Protein AF-0000000078791750 (afdb_homodimer)

InterPro domains:
  IPR000092 Polyprenyl synthetase-like [PF00348] (36-260)
  IPR000092 Polyprenyl synthetase-like [cd00685] (30-323)
  IPR008949 Isoprenoid synthase domain superfamily [G3DSA:1.10.600.10] (2-324)
  IPR008949 Isoprenoid synthase domain superfamily [SSF48576] (5-324)
  IPR033749 Polyprenyl synthetase, conserved site [PS00444] (207-219)

Foldseek 3Di:
DDEAPVCVVPVVQVVLQVVLLVVLLVLQDDPPVLLNVQLNCLSPLHDNLVLLSLLQLLLVVFDADSVLSSLLSSLLVLLVSLVVLLVCLLLVFQDDSLHGHSCNVPNSVSSNVSSVSSNVSSLVSCVVRAPDPVLSVVVVVLSVLQVVLVVLQVVCFLPLPDAVVSQLSSQLRNFLSSQLNSQLNSNVRSPHDNVSSNLSSLLSSLLRSLLVLVVLLCLLVPDQPPDSGRSQSCLLRRGDHQLLNQLCVQPVPVCCVQSVCRNNRDPVSSNVSSVSSVVSCSSVVSLVVSVVSLVVSLVSLVPDDDDPSSVVSNVVSCCSNVVDD/DDEAPVCVVPVVQVVLQVVLLVVLLVLQDDPPVLLNVQLNCLSPLHDNLVLLSLLQLLLVLFDADSVLSSLLSSLLVLLVSLVVLLVCLLLVFQDDSLHGHSCNVPNSVSSNVSSVSSNVSSLVSCVVRAPDPVLSVVVVVLSVLQVVLVVLQVVCFLPLPDAVVSQLSSQLRNFLSSQLNSQLNSNVRSPHDNVSSNLSSLLSSLLRSLLVLVVLLCLLVPDCPPDSGRSCSCLLRRGDHQLLNQLCVQPVPVCCVQSVCRNNRDPVSSNVSSVSSVVSCSSVVSLVVSVVSLVVSLVSLVPDDDDPSSVVSNVVSCCSNVVDD

Organism: Lacticaseibacillus rhamnosus (strain LMS2-1) (NCBI:txid525361)

Solvent-accessible surface area (backbone atoms only — not comparable to full-atom values): 32372 Å² total; per-residue (Å²): 133,70,69,42,75,76,38,69,82,34,73,81,51,39,60,47,53,51,48,16,53,50,50,48,56,67,66,63,74,63,86,24,58,72,41,46,50,46,51,51,49,60,68,58,42,49,56,77,57,58,48,29,47,42,10,48,43,42,22,57,81,37,90,52,64,60,70,46,46,30,44,48,22,24,21,52,45,32,41,53,50,18,53,49,41,46,47,38,54,56,63,65,40,63,54,49,73,75,30,72,20,47,32,70,74,65,29,59,47,44,23,52,50,41,18,51,48,30,44,38,51,19,49,37,39,42,41,71,53,46,86,43,56,64,51,48,38,50,52,32,52,48,50,42,40,25,51,45,13,48,40,46,46,62,67,46,44,66,45,84,80,57,46,68,67,56,48,50,52,26,39,38,18,44,47,3,36,52,28,11,46,25,16,19,49,14,18,36,73,24,68,42,49,68,67,56,12,50,50,33,20,52,29,20,29,25,44,22,39,21,48,51,42,50,54,51,41,43,41,68,66,51,63,75,84,72,50,70,52,71,58,58,51,43,54,39,65,21,45,76,48,61,28,53,42,52,12,36,72,74,47,43,75,79,45,46,73,58,58,70,42,36,73,65,51,46,74,70,54,46,51,51,50,42,50,48,22,54,72,50,42,4,47,61,52,35,48,52,52,23,48,52,28,43,49,52,21,50,56,48,48,68,69,44,72,85,51,70,46,40,52,50,50,49,52,50,50,44,55,67,69,58,56,63,132,132,70,68,42,75,75,37,70,82,34,71,80,51,38,60,47,53,52,49,17,53,51,51,50,57,68,67,63,73,65,84,25,59,70,38,46,49,46,50,49,48,59,69,58,45,50,56,78,58,57,48,29,48,43,11,50,42,42,22,57,84,36,88,50,64,61,68,48,47,32,44,48,22,24,20,51,45,32,41,53,50,19,53,49,41,47,46,36,56,54,64,66,38,63,54,49,74,74,30,71,21,47,33,71,74,66,30,60,47,42,22,52,50,39,19,51,51,30,42,38,50,18,48,38,38,41,41,70,53,46,86,44,57,65,52,47,37,52,51,33,52,47,51,43,40,26,52,43,14,48,40,46,47,62,67,46,44,66,44,86,81,58,47,70,66,55,47,50,51,28,39,39,18,44,47,3,36,53,27,12,46,25,16,19,49,14,17,34,72,24,68,41,49,69,66,56,11,50,51,33,19,53,28,20,28,25,45,23,38,20,48,51,42,50,53,52,42,42,40,67,66,50,62,74,84,71,49,72,50,74,58,58,51,43,54,38,66,22,45,76,47,59,27,53,44,52,12,33,72,76,46,45,75,78,47,45,74,58,57,69,42,36,72,66,50,45,73,69,52,46,52,49,48,43,50,49,23,54,71,49,41,3,47,61,52,35,47,51,52,22,49,52,28,43,48,54,21,49,55,50,49,68,69,45,71,86,50,69,45,39,50,49,49,49,52,51,50,44,56,68,67,59,55,65,132

Nearest PDB structures (foldseek):
  3n3d-assembly1_A  TM=9.528E-01  e=3.386E-25  Levilactobacillus brevis ATCC 367
  3n3d-assembly1_B  TM=9.222E-01  e=1.607E-21  Levilactobacillus brevis ATCC 367
  3pko-assembly1_B  TM=9.462E-01  e=2.296E-20  Levilactobacillus brevis ATCC 367
  5h9d-assembly2_B  TM=9.340E-01  e=1.416E-18  Staphylococcus aureus
  3mzv-assembly1_B  TM=9.244E-01  e=1.041E-17  Rhodobacter capsulatus

Radius of gyration: 26.27 Å; Cα contacts (8 Å, |Δi|>4): 1035; chains: 2; bounding box: 56×74×63 Å

pLDDT: mean 85.53, std 11.81, range [38.56, 97.69]

Structure (mmCIF, N/CA/C/O backbone):
data_AF-0000000078791750-model_v1
#
loop_
_entity.id
_entity.type
_entity.pdbx_description
1 polymer 'Polyprenyl synthetase'
#
loop_
_atom_site.group_PDB
_atom_site.id
_atom_site.type_symbol
_atom_site.label_atom_id
_atom_site.label_alt_id
_atom_site.label_comp_id
_atom_site.label_asym_id
_atom_site.label_entity_id
_atom_site.label_seq_id
_atom_site.pdbx_PDB_ins_code
_atom_site.Cartn_x
_atom_site.Cartn_y
_atom_site.Cartn_z
_atom_site.occupancy
_atom_site.B_iso_or_equiv
_atom_site.auth_seq_id
_atom_site.auth_comp_id
_atom_site.auth_asym_id
_atom_site.auth_atom_id
_atom_site.pdbx_PDB_model_num
ATOM 1 N N . MET A 1 1 ? -3.52 1.962 -26.969 1 61.5 1 MET A N 1
ATOM 2 C CA . MET A 1 1 ? -3.168 1.076 -25.859 1 61.5 1 MET A CA 1
ATOM 3 C C . MET A 1 1 ? -3.016 -0.362 -26.344 1 61.5 1 MET A C 1
ATOM 5 O O . MET A 1 1 ? -3.924 -0.911 -26.969 1 61.5 1 MET A O 1
ATOM 9 N N . LYS A 1 2 ? -1.731 -0.772 -26.422 1 68.88 2 LYS A N 1
ATOM 10 C CA . LYS A 1 2 ? -1.468 -2.014 -27.141 1 68.88 2 LYS A CA 1
ATOM 11 C C . LYS A 1 2 ? -1.584 -3.223 -26.219 1 68.88 2 LYS A C 1
ATOM 13 O O . LYS A 1 2 ? -0.939 -3.271 -25.156 1 68.88 2 LYS A O 1
ATOM 18 N N . ILE A 1 3 ? -2.74 -3.963 -26.297 1 79.81 3 ILE A N 1
ATOM 19 C CA . ILE A 1 3 ? -2.861 -5.238 -25.594 1 79.81 3 ILE A CA 1
ATOM 20 C C . ILE A 1 3 ? -2.008 -6.293 -26.281 1 79.81 3 ILE A C 1
ATOM 22 O O . ILE A 1 3 ? -1.653 -6.141 -27.453 1 79.81 3 ILE A O 1
ATOM 26 N N . HIS A 1 4 ? -1.713 -7.27 -25.641 1 82.06 4 HIS A N 1
ATOM 27 C CA . HIS A 1 4 ? -0.894 -8.359 -26.156 1 82.06 4 HIS A CA 1
ATOM 28 C C . HIS A 1 4 ? -1.577 -9.047 -27.344 1 82.06 4 HIS A C 1
ATOM 30 O O . HIS A 1 4 ? -2.789 -9.273 -27.312 1 82.06 4 HIS A O 1
ATOM 36 N N . PRO A 1 5 ? -0.837 -9.398 -28.359 1 81.19 5 PRO A N 1
ATOM 37 C CA . PRO A 1 5 ? -1.393 -9.945 -29.594 1 81.19 5 PRO A CA 1
ATOM 38 C C . PRO A 1 5 ? -2.166 -11.242 -29.375 1 81.19 5 PRO A C 1
ATOM 40 O O . PRO A 1 5 ? -3.021 -11.602 -30.188 1 81.19 5 PRO A O 1
ATOM 43 N N . MET A 1 6 ? -1.921 -11.914 -28.344 1 83.06 6 MET A N 1
ATOM 44 C CA . MET A 1 6 ? -2.6 -13.18 -28.094 1 83.06 6 MET A CA 1
ATOM 45 C C . MET A 1 6 ? -4.105 -12.977 -27.953 1 83.06 6 MET A C 1
ATOM 47 O O . MET A 1 6 ? -4.883 -13.891 -28.219 1 83.06 6 MET A O 1
ATOM 51 N N . TRP A 1 7 ? -4.531 -11.852 -27.625 1 89.31 7 TRP A N 1
ATOM 52 C CA . TRP A 1 7 ? -5.938 -11.609 -27.344 1 89.31 7 TRP A CA 1
ATOM 53 C C . TRP A 1 7 ? -6.73 -11.398 -28.625 1 89.31 7 TRP A C 1
ATOM 55 O O . TRP A 1 7 ? -7.965 -11.352 -28.594 1 89.31 7 TRP A O 1
ATOM 65 N N . HIS A 1 8 ? -6.016 -11.312 -29.766 1 85.75 8 HIS A N 1
ATOM 66 C CA . HIS A 1 8 ? -6.695 -11.219 -31.062 1 85.75 8 HIS A CA 1
ATOM 67 C C . HIS A 1 8 ? -7.566 -12.445 -31.312 1 85.75 8 HIS A C 1
ATOM 69 O O . HIS A 1 8 ? -8.562 -12.367 -32.031 1 85.75 8 HIS A O 1
ATOM 75 N N . GLU A 1 9 ? -7.191 -13.539 -30.688 1 85.81 9 GLU A N 1
ATOM 76 C CA . GLU A 1 9 ? -7.934 -14.789 -30.844 1 85.81 9 GLU A CA 1
ATOM 77 C C . GLU A 1 9 ? -9.18 -14.789 -29.953 1 85.81 9 GLU A C 1
ATOM 79 O O . GLU A 1 9 ? -10.008 -15.703 -30.047 1 85.81 9 GLU A O 1
ATOM 84 N N . TYR A 1 10 ? -9.336 -13.828 -29.203 1 90.62 10 TYR A N 1
ATOM 85 C CA . TYR A 1 10 ? -10.477 -13.672 -28.312 1 90.62 10 TYR A CA 1
ATOM 86 C C . TYR A 1 10 ? -11.188 -12.344 -28.547 1 90.62 10 TYR A C 1
ATOM 88 O O . TYR A 1 10 ? -11.148 -11.445 -27.703 1 90.62 10 TYR A O 1
ATOM 96 N N . PRO A 1 11 ? -12.008 -12.25 -29.562 1 88.88 11 PRO A N 1
ATOM 97 C CA . PRO A 1 11 ? -12.547 -10.977 -30.047 1 88.88 11 PRO A CA 1
ATOM 98 C C . PRO A 1 11 ? -13.508 -10.328 -29.062 1 88.88 11 PRO A C 1
ATOM 100 O O . PRO A 1 11 ? -13.664 -9.109 -29.047 1 88.88 11 PRO A O 1
ATOM 103 N N . THR A 1 12 ? -14.164 -11.109 -28.266 1 89.81 12 THR A N 1
ATOM 104 C CA . THR A 1 12 ? -15.102 -10.531 -27.312 1 89.81 12 THR A CA 1
ATOM 105 C C . THR A 1 12 ? -14.383 -10.078 -26.047 1 89.81 12 THR A C 1
ATOM 107 O O . THR A 1 12 ? -14.867 -9.195 -25.328 1 89.81 12 THR A O 1
ATOM 110 N N . LEU A 1 13 ? -13.258 -10.656 -25.812 1 92.88 13 LEU A N 1
ATOM 111 C CA . LEU A 1 13 ? -12.508 -10.367 -24.594 1 92.88 13 LEU A CA 1
ATOM 112 C C . LEU A 1 13 ? -11.547 -9.203 -24.812 1 92.88 13 LEU A C 1
ATOM 114 O O . LEU A 1 13 ? -11.344 -8.383 -23.906 1 92.88 13 LEU A O 1
ATOM 118 N N . ALA A 1 14 ? -11.047 -9.047 -26 1 92.81 14 ALA A N 1
ATOM 119 C CA . ALA A 1 14 ? -9.992 -8.086 -26.328 1 92.81 14 ALA A CA 1
ATOM 120 C C . ALA A 1 14 ? -10.461 -6.656 -26.047 1 92.81 14 ALA A C 1
ATOM 122 O O . ALA A 1 14 ? -9.758 -5.887 -25.391 1 92.81 14 ALA A O 1
ATOM 123 N N . PRO A 1 15 ? -11.688 -6.328 -26.5 1 93.94 15 PRO A N 1
ATOM 124 C CA . PRO A 1 15 ? -12.141 -4.961 -26.219 1 93.94 15 PRO A CA 1
ATOM 125 C C . PRO A 1 15 ? -12.336 -4.691 -24.719 1 93.94 15 PRO A C 1
ATOM 127 O O . PRO A 1 15 ? -12.117 -3.572 -24.266 1 93.94 15 PRO A O 1
ATOM 130 N N . GLU A 1 16 ? -12.734 -5.664 -24.031 1 95.19 16 GLU A N 1
ATOM 131 C CA . GLU A 1 16 ? -12.938 -5.488 -22.594 1 95.19 16 GLU A CA 1
ATOM 132 C C . GLU A 1 16 ? -11.609 -5.324 -21.859 1 95.19 16 GLU A C 1
ATOM 134 O O . GLU A 1 16 ? -11.508 -4.535 -20.922 1 95.19 16 GLU A O 1
ATOM 139 N N . LEU A 1 17 ? -10.641 -6.035 -22.297 1 94.44 17 LEU A N 1
ATOM 140 C CA . LEU A 1 17 ? -9.305 -5.898 -21.719 1 94.44 17 LEU A CA 1
ATOM 141 C C . LEU A 1 17 ? -8.734 -4.516 -21.984 1 94.44 17 LEU A C 1
ATOM 143 O O . LEU A 1 17 ? -8.125 -3.9 -21.109 1 94.44 17 LEU A O 1
ATOM 147 N N . ALA A 1 18 ? -8.969 -4.066 -23.203 1 92.5 18 ALA A N 1
ATOM 148 C CA . ALA A 1 18 ? -8.523 -2.721 -23.562 1 92.5 18 ALA A CA 1
ATOM 149 C C . ALA A 1 18 ? -9.234 -1.667 -22.719 1 92.5 18 ALA A C 1
ATOM 151 O O . ALA A 1 18 ? -8.617 -0.682 -22.297 1 92.5 18 ALA A O 1
ATOM 152 N N . SER A 1 19 ? -10.484 -1.898 -22.516 1 94.44 19 SER A N 1
ATOM 153 C CA . SER A 1 19 ? -11.266 -0.981 -21.688 1 94.44 19 SER A CA 1
ATOM 154 C C . SER A 1 19 ? -10.773 -0.974 -20.25 1 94.44 19 SER A C 1
ATOM 156 O O . SER A 1 19 ? -10.766 0.072 -19.594 1 94.44 19 SER A O 1
ATOM 158 N N . ALA A 1 20 ? -10.422 -2.127 -19.766 1 93.44 20 ALA A N 1
ATOM 159 C CA . ALA A 1 20 ? -9.883 -2.219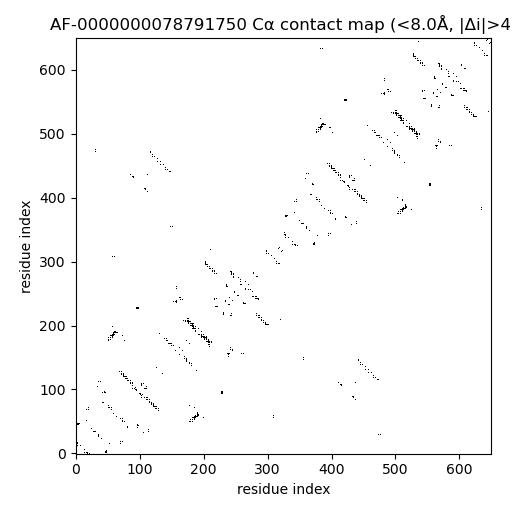 -18.406 1 93.44 20 ALA A CA 1
ATOM 160 C C . ALA A 1 20 ? -8.594 -1.411 -18.266 1 93.44 20 ALA A C 1
ATOM 162 O O . ALA A 1 20 ? -8.414 -0.685 -17.297 1 93.44 20 ALA A O 1
ATOM 163 N N . LEU A 1 21 ? -7.766 -1.51 -19.25 1 91.38 21 LEU A N 1
ATOM 164 C CA . LEU A 1 21 ? -6.512 -0.77 -19.25 1 91.38 21 LEU A CA 1
ATOM 165 C C . LEU A 1 21 ? -6.766 0.733 -19.312 1 91.38 21 LEU A C 1
ATOM 167 O O . LEU A 1 21 ? -6.105 1.507 -18.609 1 91.38 21 LEU A O 1
ATOM 171 N N . THR A 1 22 ? -7.695 1.082 -20.125 1 92.19 22 THR A N 1
ATOM 172 C CA . THR A 1 22 ? -8.055 2.49 -20.25 1 92.19 22 THR A CA 1
ATOM 173 C C . THR A 1 22 ? -8.594 3.033 -18.938 1 92.19 22 THR A C 1
ATOM 175 O O . THR A 1 22 ? -8.305 4.172 -18.562 1 92.19 22 THR A O 1
ATOM 178 N N . LEU A 1 23 ? -9.344 2.236 -18.328 1 92.81 23 LEU A N 1
ATOM 179 C CA . LEU A 1 23 ? -9.898 2.643 -17.047 1 92.81 23 LEU A CA 1
ATOM 180 C C . LEU A 1 23 ? -8.797 2.854 -16.016 1 92.81 23 LEU A C 1
ATOM 182 O O . LEU A 1 23 ? -8.844 3.807 -15.227 1 92.81 23 LEU A O 1
ATOM 186 N N . ILE A 1 24 ? -7.844 2.002 -15.961 1 90.62 24 ILE A N 1
ATOM 187 C CA . ILE A 1 24 ? -6.707 2.146 -15.055 1 90.62 24 ILE A CA 1
ATOM 188 C C . ILE A 1 24 ? -5.984 3.459 -15.336 1 90.62 24 ILE A C 1
ATOM 190 O O . ILE A 1 24 ? -5.676 4.219 -14.414 1 90.62 24 ILE A O 1
ATOM 194 N N . GLU A 1 25 ? -5.77 3.723 -16.594 1 89.31 25 GLU A N 1
ATOM 195 C CA . GLU A 1 25 ? -5.082 4.941 -17 1 89.31 25 GLU A CA 1
ATOM 196 C C . GLU A 1 25 ? -5.84 6.184 -16.531 1 89.31 25 GLU A C 1
ATOM 198 O O . GLU A 1 25 ? -5.23 7.164 -16.109 1 89.31 25 GLU A O 1
ATOM 203 N N . LYS A 1 26 ? -7.074 6.082 -16.609 1 89.69 26 LYS A N 1
ATOM 204 C CA . LYS A 1 26 ? -7.914 7.215 -16.219 1 89.69 26 LYS A CA 1
ATOM 205 C C . LYS A 1 26 ? -7.871 7.453 -14.719 1 89.69 26 LYS A C 1
ATOM 207 O O . LYS A 1 26 ? -8.125 8.57 -14.258 1 89.69 26 LYS A O 1
ATOM 212 N N . GLN A 1 27 ? -7.609 6.43 -14.016 1 87.12 27 GLN A N 1
ATOM 213 C CA . GLN A 1 27 ? -7.59 6.551 -12.562 1 87.12 27 GLN A CA 1
ATOM 214 C C . GLN A 1 27 ? -6.273 7.148 -12.07 1 87.12 27 GLN A C 1
ATOM 216 O O . GLN A 1 27 ? -6.172 7.582 -10.922 1 87.12 27 GLN A O 1
ATOM 221 N N . ILE A 1 28 ? -5.262 7.145 -12.906 1 84.81 28 ILE A N 1
ATOM 222 C CA . ILE A 1 28 ? -3.967 7.699 -12.531 1 84.81 28 ILE A CA 1
ATOM 223 C C . ILE A 1 28 ? -3.992 9.219 -12.688 1 84.81 28 ILE A C 1
ATOM 225 O O . ILE A 1 28 ? -3.764 9.742 -13.781 1 84.81 28 ILE A O 1
ATOM 229 N N . THR A 1 29 ? -4.23 9.945 -11.641 1 80 29 THR A N 1
ATOM 230 C CA . THR A 1 29 ? -4.418 11.391 -11.695 1 80 29 THR A CA 1
ATOM 231 C C . THR A 1 29 ? -3.336 12.109 -10.891 1 80 29 THR A C 1
ATOM 233 O O . THR A 1 29 ? -3.459 13.297 -10.602 1 80 29 THR A O 1
ATOM 236 N N . THR A 1 30 ? -2.291 11.508 -10.594 1 75.06 30 THR A N 1
ATOM 237 C CA . THR A 1 30 ? -1.248 12.141 -9.797 1 75.06 30 THR A CA 1
ATOM 238 C C . THR A 1 30 ? -0.53 13.219 -10.594 1 75.06 30 THR A C 1
ATOM 240 O O . THR A 1 30 ? -0.371 13.094 -11.812 1 75.06 30 THR A O 1
ATOM 243 N N . ASN A 1 31 ? -0.098 14.266 -9.797 1 72.44 31 ASN A N 1
ATOM 244 C CA . ASN A 1 31 ? 0.626 15.375 -10.414 1 72.44 31 ASN A CA 1
ATOM 245 C C . ASN A 1 31 ? 2.129 15.109 -10.445 1 72.44 31 ASN A C 1
ATOM 247 O O . ASN A 1 31 ? 2.895 15.922 -10.977 1 72.44 31 ASN A O 1
ATOM 251 N N . ASN A 1 32 ? 2.508 14.047 -9.914 1 76.12 32 ASN A N 1
ATOM 252 C CA . ASN A 1 32 ? 3.914 13.664 -9.984 1 76.12 32 ASN A CA 1
ATOM 253 C C . ASN A 1 32 ? 4.242 12.992 -11.32 1 76.12 32 ASN A C 1
ATOM 255 O O . ASN A 1 32 ? 4.051 11.789 -11.477 1 76.12 32 ASN A O 1
ATOM 259 N N . THR A 1 33 ? 4.84 13.734 -12.148 1 77.44 33 THR A N 1
ATOM 260 C CA . THR A 1 33 ? 5.031 13.32 -13.539 1 77.44 33 THR A CA 1
ATOM 261 C C . THR A 1 33 ? 5.902 12.07 -13.617 1 77.44 33 THR A C 1
ATOM 263 O O . THR A 1 33 ? 5.566 11.117 -14.32 1 77.44 33 THR A O 1
ATOM 266 N N . PRO A 1 34 ? 6.992 12.047 -12.844 1 74.38 34 PRO A N 1
ATOM 267 C CA . PRO A 1 34 ? 7.82 10.844 -12.922 1 74.38 34 PRO A CA 1
ATOM 268 C C . PRO A 1 34 ? 7.078 9.586 -12.477 1 74.38 34 PRO A C 1
ATOM 270 O O . PRO A 1 34 ? 7.215 8.531 -13.102 1 74.38 34 PRO A O 1
ATOM 273 N N . VAL A 1 35 ? 6.309 9.734 -11.477 1 77.88 35 VAL A N 1
ATOM 274 C CA . VAL A 1 35 ? 5.562 8.594 -10.953 1 77.88 35 VAL A CA 1
ATOM 275 C C . VAL A 1 35 ? 4.477 8.188 -11.945 1 77.88 35 VAL A C 1
ATOM 277 O O . VAL A 1 35 ? 4.297 7 -12.234 1 77.88 35 VAL A O 1
ATOM 280 N N . ALA A 1 36 ? 3.795 9.148 -12.469 1 81.25 36 ALA A N 1
ATOM 281 C CA . ALA A 1 36 ? 2.736 8.883 -13.438 1 81.25 36 ALA A CA 1
ATOM 282 C C . ALA A 1 36 ? 3.293 8.188 -14.68 1 81.25 36 ALA A C 1
ATOM 284 O O . ALA A 1 36 ? 2.707 7.219 -15.172 1 81.25 36 ALA A O 1
ATOM 285 N N . LYS A 1 37 ? 4.383 8.711 -15.133 1 79.44 37 LYS A N 1
ATOM 286 C CA . LYS A 1 37 ? 5.012 8.133 -16.312 1 79.44 37 LYS A CA 1
ATOM 287 C C . LYS A 1 37 ? 5.461 6.703 -16.062 1 79.44 37 LYS A C 1
ATOM 289 O O . LYS A 1 37 ? 5.289 5.828 -16.906 1 79.44 37 LYS A O 1
ATOM 294 N N . ALA A 1 38 ? 6.031 6.504 -14.93 1 76.38 38 ALA A N 1
ATOM 295 C CA . ALA A 1 38 ? 6.516 5.172 -14.562 1 76.38 38 ALA A CA 1
ATOM 296 C C . ALA A 1 38 ? 5.367 4.168 -14.516 1 76.38 38 ALA A C 1
ATOM 298 O O . ALA A 1 38 ? 5.492 3.049 -15.016 1 76.38 38 ALA A O 1
ATOM 299 N N . ILE A 1 39 ? 4.293 4.598 -13.945 1 82.31 39 ILE A N 1
ATOM 300 C CA . ILE A 1 39 ? 3.125 3.729 -13.812 1 82.31 39 ILE A CA 1
ATOM 301 C C . ILE A 1 39 ? 2.559 3.418 -15.195 1 82.31 39 ILE A C 1
ATOM 303 O O . ILE A 1 39 ? 2.244 2.266 -15.5 1 82.31 39 ILE A O 1
ATOM 307 N N . MET A 1 40 ? 2.514 4.402 -16.016 1 83.25 40 MET A N 1
ATOM 308 C CA . MET A 1 40 ? 1.956 4.238 -17.359 1 83.25 40 MET A CA 1
ATOM 309 C C . MET A 1 40 ? 2.814 3.295 -18.188 1 83.25 40 MET A C 1
ATOM 311 O O . MET A 1 40 ? 2.289 2.473 -18.938 1 83.25 40 MET A O 1
ATOM 315 N N . GLU A 1 41 ? 4.066 3.449 -18.031 1 77.69 41 GLU A N 1
ATOM 316 C CA . GLU A 1 41 ? 4.98 2.566 -18.75 1 77.69 41 GLU A CA 1
ATOM 317 C C . GLU A 1 41 ? 4.805 1.116 -18.312 1 77.69 41 GLU A C 1
ATOM 319 O O . GLU A 1 41 ? 4.879 0.2 -19.141 1 77.69 41 GLU A O 1
ATOM 324 N N . MET A 1 42 ? 4.594 0.932 -17.094 1 78.75 42 MET A N 1
ATOM 325 C CA . MET A 1 42 ? 4.422 -0.416 -16.562 1 78.75 42 MET A CA 1
ATOM 326 C C . MET A 1 42 ? 3.115 -1.033 -17.062 1 78.75 42 MET A C 1
ATOM 328 O O . MET A 1 42 ? 3.064 -2.227 -17.359 1 78.75 42 MET A O 1
ATOM 332 N N . ILE A 1 43 ? 2.146 -0.245 -17.062 1 77.81 43 ILE A N 1
ATOM 333 C CA . ILE A 1 43 ? 0.827 -0.715 -17.469 1 77.81 43 ILE A CA 1
ATOM 334 C C . ILE A 1 43 ? 0.826 -1.023 -18.953 1 77.81 43 ILE A C 1
ATOM 336 O O . ILE A 1 43 ? 0.223 -2.006 -19.391 1 77.81 43 ILE A O 1
ATOM 340 N N . ASN A 1 44 ? 1.571 -0.215 -19.688 1 74.81 44 ASN A N 1
ATOM 341 C CA . ASN A 1 44 ? 1.569 -0.353 -21.141 1 74.81 44 ASN A CA 1
ATOM 342 C C . ASN A 1 44 ? 2.686 -1.279 -21.609 1 74.81 44 ASN A C 1
ATOM 344 O O . ASN A 1 44 ? 2.838 -1.508 -22.812 1 74.81 44 ASN A O 1
ATOM 348 N N . GLY A 1 45 ? 3.527 -1.716 -20.75 1 69.56 45 GLY A N 1
ATOM 349 C CA . GLY A 1 45 ? 4.711 -2.482 -21.109 1 69.56 45 GLY A CA 1
ATOM 350 C C . GLY A 1 45 ? 4.395 -3.887 -21.578 1 69.56 45 GLY A C 1
ATOM 351 O O . GLY A 1 45 ? 5.293 -4.723 -21.703 1 69.56 45 GLY A O 1
ATOM 352 N N . GLY A 1 46 ? 3.15 -4.168 -21.844 1 64.88 46 GLY A N 1
ATOM 353 C CA . GLY A 1 46 ? 2.879 -5.395 -22.578 1 64.88 46 GLY A CA 1
ATOM 354 C C . GLY A 1 46 ? 2.547 -6.57 -21.672 1 64.88 46 GLY A C 1
ATOM 355 O O . GLY A 1 46 ? 2.896 -7.711 -21.969 1 64.88 46 GLY A O 1
ATOM 356 N N . GLY A 1 47 ? 2.062 -6.367 -20.625 1 74.56 47 GLY A N 1
ATOM 357 C CA . GLY A 1 47 ? 1.62 -7.484 -19.812 1 74.56 47 GLY A CA 1
ATOM 358 C C . GLY A 1 47 ? 0.532 -8.312 -20.469 1 74.56 47 GLY A C 1
ATOM 359 O O . GLY A 1 47 ? -0.212 -7.809 -21.312 1 74.56 47 GLY A O 1
ATOM 360 N N . LYS A 1 48 ? 0.504 -9.617 -20.344 1 81.38 48 LYS A N 1
ATOM 361 C CA . LYS A 1 48 ? -0.43 -10.547 -20.969 1 81.38 48 LYS A CA 1
ATOM 362 C C . LYS A 1 48 ? -1.842 -10.359 -20.422 1 81.38 48 LYS A C 1
ATOM 364 O O . LYS A 1 48 ? -2.811 -10.852 -21 1 81.38 48 LYS A O 1
ATOM 369 N N . LEU A 1 49 ? -2.09 -9.664 -19.344 1 91 49 LEU A N 1
ATOM 370 C CA . LEU A 1 49 ? -3.391 -9.359 -18.766 1 91 49 LEU A CA 1
ATOM 371 C C . LEU A 1 49 ? -4.195 -10.633 -18.531 1 91 49 LEU A C 1
ATOM 373 O O . LEU A 1 49 ? -5.383 -10.695 -18.859 1 91 49 LEU A O 1
ATOM 377 N N . LEU A 1 50 ? -3.586 -11.648 -18.078 1 93.25 50 LEU A N 1
ATOM 378 C CA . LEU A 1 50 ? -4.219 -12.938 -17.859 1 93.25 50 LEU A CA 1
ATOM 379 C C . LEU A 1 50 ? -5.238 -12.852 -16.719 1 93.25 50 LEU A C 1
ATOM 381 O O . LEU A 1 50 ? -6.344 -13.383 -16.828 1 93.25 50 LEU A O 1
ATOM 385 N N . ARG A 1 51 ? -4.898 -12.172 -15.711 1 93.94 51 ARG A N 1
ATOM 386 C CA . ARG A 1 51 ? -5.762 -12.102 -14.531 1 93.94 51 ARG A CA 1
ATOM 387 C C . ARG A 1 51 ? -7.066 -11.383 -14.852 1 93.94 51 ARG A C 1
ATOM 389 O O . ARG A 1 51 ? -8.148 -11.906 -14.602 1 93.94 51 ARG A O 1
ATOM 396 N N . PRO A 1 52 ? -6.98 -10.227 -15.453 1 95.56 52 PRO A N 1
ATOM 397 C CA . PRO A 1 52 ? -8.234 -9.609 -15.883 1 95.56 52 PRO A CA 1
ATOM 398 C C . PRO A 1 52 ? -9.023 -10.484 -16.859 1 95.56 52 PRO A C 1
ATOM 400 O O . PRO A 1 52 ? -10.258 -10.484 -16.828 1 95.56 52 PRO A O 1
ATOM 403 N N . ALA A 1 53 ? -8.352 -11.172 -17.719 1 96 53 ALA A N 1
ATOM 404 C CA . ALA A 1 53 ? -9.016 -12.047 -18.688 1 96 53 ALA A CA 1
ATOM 405 C C . ALA A 1 53 ? -9.828 -13.133 -17.969 1 96 53 ALA A C 1
ATOM 407 O O . ALA A 1 53 ? -10.992 -13.359 -18.312 1 96 53 ALA A O 1
ATOM 408 N N . TYR A 1 54 ? -9.234 -13.773 -17.016 1 97.06 54 TYR A N 1
ATOM 409 C CA . TYR A 1 54 ? -9.93 -14.812 -16.266 1 97.06 54 TYR A CA 1
ATOM 410 C C . TYR A 1 54 ? -11.109 -14.234 -15.492 1 97.06 54 TYR A C 1
ATOM 412 O O . TYR A 1 54 ? -12.172 -14.859 -15.406 1 97.06 54 TYR A O 1
ATOM 420 N N . CYS A 1 55 ? -10.898 -13.086 -14.906 1 96.31 55 CYS A N 1
ATOM 421 C CA . CYS A 1 55 ? -11.977 -12.406 -14.195 1 96.31 55 CYS A CA 1
ATOM 422 C C . CYS A 1 55 ? -13.172 -12.164 -15.117 1 96.31 55 CYS A C 1
ATOM 424 O O . CYS A 1 55 ? -14.305 -12.523 -14.781 1 96.31 55 CYS A O 1
ATOM 426 N N . LEU A 1 56 ? -12.906 -11.617 -16.266 1 97.12 56 LEU A N 1
ATOM 427 C CA . LEU A 1 56 ? -13.953 -11.273 -17.219 1 97.12 56 LEU A CA 1
ATOM 428 C C . LEU A 1 56 ? -14.625 -12.531 -17.766 1 97.12 56 LEU A C 1
ATOM 430 O O . LEU A 1 56 ? -15.844 -12.57 -17.938 1 97.12 56 LEU A O 1
ATOM 434 N N . LEU A 1 57 ? -13.844 -13.555 -18.062 1 96.81 57 LEU A N 1
ATOM 435 C CA . LEU A 1 57 ? -14.398 -14.789 -18.625 1 96.81 57 LEU A CA 1
ATOM 436 C C . LEU A 1 57 ? -15.297 -15.484 -17.609 1 96.81 57 LEU A C 1
ATOM 438 O O . LEU A 1 57 ? -16.391 -15.945 -17.953 1 96.81 57 LEU A O 1
ATOM 442 N N . PHE A 1 58 ? -14.922 -15.531 -16.359 1 96.88 58 PHE A N 1
ATOM 443 C CA . PHE A 1 58 ? -15.719 -16.188 -15.328 1 96.88 58 PHE A CA 1
ATOM 444 C C . PHE A 1 58 ? -16.984 -15.383 -15.039 1 96.88 58 PHE A C 1
ATOM 446 O O . PHE A 1 58 ? -17.938 -15.906 -14.461 1 96.88 58 PHE A O 1
ATOM 453 N N . SER A 1 59 ? -16.953 -14.117 -15.406 1 96.31 59 SER A N 1
ATOM 454 C CA . SER A 1 59 ? -18.141 -13.297 -15.195 1 96.31 59 SER A CA 1
ATOM 455 C C . SER A 1 59 ? -19.188 -13.531 -16.297 1 96.31 59 SER A C 1
ATOM 457 O O . SER A 1 59 ? -20.312 -13.062 -16.188 1 96.31 59 SER A O 1
ATOM 459 N N . ARG A 1 60 ? -18.844 -14.273 -17.281 1 95.69 60 ARG A N 1
ATOM 460 C CA . ARG A 1 60 ? -19.703 -14.414 -18.453 1 95.69 60 ARG A CA 1
ATOM 461 C C . ARG A 1 60 ? -20.719 -15.539 -18.266 1 95.69 60 ARG A C 1
ATOM 463 O O . ARG A 1 60 ? -21.562 -15.773 -19.125 1 95.69 60 ARG A O 1
ATOM 470 N N . PHE A 1 61 ? -20.703 -16.188 -17.156 1 95.19 61 PHE A N 1
ATOM 471 C CA . PHE A 1 61 ? -21.672 -17.25 -16.891 1 95.19 61 PHE A CA 1
ATOM 472 C C . PHE A 1 61 ? -22.984 -16.688 -16.375 1 95.19 61 PHE A C 1
ATOM 474 O O . PHE A 1 61 ? -23.969 -17.406 -16.266 1 95.19 61 PHE A O 1
ATOM 481 N N . GLN A 1 62 ? -22.953 -15.406 -16.078 1 92.38 62 GLN A N 1
ATOM 482 C CA . GLN A 1 62 ? -24.141 -14.688 -15.672 1 92.38 62 GLN A CA 1
ATOM 483 C C . GLN A 1 62 ? -24.328 -13.414 -16.5 1 92.38 62 GLN A C 1
ATOM 485 O O . GLN A 1 62 ? -23.375 -12.883 -17.047 1 92.38 62 GLN A O 1
ATOM 490 N N . ASP A 1 63 ? -25.594 -13.039 -16.609 1 89.81 63 ASP A N 1
ATOM 491 C CA . ASP A 1 63 ? -25.859 -11.727 -17.188 1 89.81 63 ASP A CA 1
ATOM 492 C C . ASP A 1 63 ? -25.594 -10.609 -16.172 1 89.81 63 ASP A C 1
ATOM 494 O O . ASP A 1 63 ? -26.281 -10.508 -15.156 1 89.81 63 ASP A O 1
ATOM 498 N N . THR A 1 64 ? -24.578 -9.898 -16.422 1 90.25 64 THR A N 1
ATOM 499 C CA . THR A 1 64 ? -24.156 -8.891 -15.453 1 90.25 64 THR A CA 1
ATOM 500 C C . THR A 1 64 ? -23.766 -7.594 -16.156 1 90.25 64 THR A C 1
ATOM 502 O O . THR A 1 64 ? -23.703 -7.543 -17.391 1 90.25 64 THR A O 1
ATOM 505 N N . ASP A 1 65 ? -23.672 -6.527 -15.398 1 92.38 65 ASP A N 1
ATOM 506 C CA . ASP A 1 65 ? -23.156 -5.242 -15.875 1 92.38 65 ASP A CA 1
ATOM 507 C C . ASP A 1 65 ? -21.703 -5.348 -16.281 1 92.38 65 ASP A C 1
ATOM 509 O O . ASP A 1 65 ? -20.812 -5.48 -15.438 1 92.38 65 ASP A O 1
ATOM 513 N N . ARG A 1 66 ? -21.469 -5.234 -17.578 1 93.94 66 ARG A N 1
ATOM 514 C CA . ARG A 1 66 ? -20.109 -5.426 -18.109 1 93.94 66 ARG A CA 1
ATOM 515 C C . ARG A 1 66 ? -19.188 -4.312 -17.656 1 93.94 66 ARG A C 1
ATOM 517 O O . ARG A 1 66 ? -17.984 -4.535 -17.453 1 93.94 66 ARG A O 1
ATOM 524 N N . GLU A 1 67 ? -19.734 -3.133 -17.5 1 93.25 67 GLU A N 1
ATOM 525 C CA . GLU A 1 67 ? -18.906 -2.023 -17.016 1 93.25 67 GLU A CA 1
ATOM 526 C C . GLU A 1 67 ? -18.375 -2.291 -15.617 1 93.25 67 GLU A C 1
ATOM 528 O O . GLU A 1 67 ? -17.219 -1.984 -15.32 1 93.25 67 GLU A O 1
ATOM 533 N N . LYS A 1 68 ? -19.25 -2.875 -14.875 1 93.5 68 LYS A N 1
ATOM 534 C CA . LYS A 1 68 ? -18.859 -3.256 -13.523 1 93.5 68 LYS A CA 1
ATOM 535 C C . LYS A 1 68 ? -17.734 -4.289 -13.555 1 93.5 68 LYS A C 1
ATOM 537 O O . LYS A 1 68 ? -16.734 -4.16 -12.836 1 93.5 68 LYS A O 1
ATOM 542 N N . MET A 1 69 ? -17.875 -5.215 -14.375 1 95.19 69 MET A N 1
ATOM 543 C CA . MET A 1 69 ? -16.891 -6.293 -14.438 1 95.19 69 MET A CA 1
ATOM 544 C C . MET A 1 69 ? -15.562 -5.793 -15.008 1 95.19 69 MET A C 1
ATOM 546 O O . MET A 1 69 ? -14.5 -6.242 -14.586 1 95.19 69 MET A O 1
ATOM 550 N N . ILE A 1 70 ? -15.641 -4.918 -15.961 1 95.81 70 ILE A N 1
ATOM 551 C CA . ILE A 1 70 ? -14.445 -4.312 -16.516 1 95.81 70 ILE A CA 1
ATOM 552 C C . ILE A 1 70 ? -13.695 -3.537 -15.43 1 95.81 70 ILE A C 1
ATOM 554 O O . ILE A 1 70 ? -12.469 -3.623 -15.328 1 95.81 70 ILE A O 1
ATOM 558 N N . ALA A 1 71 ? -14.422 -2.857 -14.625 1 94.06 71 ALA A N 1
ATOM 559 C CA . ALA A 1 71 ? -13.82 -2.09 -13.539 1 94.06 71 ALA A CA 1
ATOM 560 C C . ALA A 1 71 ? -13.148 -3.01 -12.516 1 94.06 71 ALA A C 1
ATOM 562 O O . ALA A 1 71 ? -12.062 -2.711 -12.023 1 94.06 71 ALA A O 1
ATOM 563 N N . LEU A 1 72 ? -13.836 -4.07 -12.227 1 93.75 72 LEU A N 1
ATOM 564 C CA . LEU A 1 72 ? -13.281 -5.02 -11.273 1 93.75 72 LEU A CA 1
ATOM 565 C C . LEU A 1 72 ? -12.047 -5.707 -11.852 1 93.75 72 LEU A C 1
ATOM 567 O O . LEU A 1 72 ? -11.07 -5.949 -11.133 1 93.75 72 LEU A O 1
ATOM 571 N N . ALA A 1 73 ? -12.047 -6.027 -13.141 1 95.12 73 ALA A N 1
ATOM 572 C CA . ALA A 1 73 ? -10.867 -6.57 -13.82 1 95.12 73 ALA A CA 1
ATOM 573 C C . ALA A 1 73 ? -9.711 -5.578 -13.781 1 95.12 73 ALA A C 1
ATOM 575 O O . ALA A 1 73 ? -8.555 -5.973 -13.586 1 95.12 73 ALA A O 1
ATOM 576 N N . ALA A 1 74 ? -10.047 -4.34 -13.93 1 94.12 74 ALA A N 1
ATOM 577 C CA . ALA A 1 74 ? -9.047 -3.279 -13.844 1 94.12 74 ALA A CA 1
ATOM 578 C C . ALA A 1 74 ? -8.438 -3.223 -12.445 1 94.12 74 ALA A C 1
ATOM 580 O O . ALA A 1 74 ? -7.227 -3.025 -12.297 1 94.12 74 ALA A O 1
ATOM 581 N N . ALA A 1 75 ? -9.266 -3.385 -11.477 1 92.12 75 ALA A N 1
ATOM 582 C CA . ALA A 1 75 ? -8.797 -3.383 -10.094 1 92.12 75 ALA A CA 1
ATOM 583 C C . ALA A 1 75 ? -7.797 -4.512 -9.852 1 92.12 75 ALA A C 1
ATOM 585 O O . ALA A 1 75 ? -6.754 -4.301 -9.227 1 92.12 75 ALA A O 1
ATOM 586 N N . ILE A 1 76 ? -8.078 -5.641 -10.367 1 91.75 76 ILE A N 1
ATOM 587 C CA . ILE A 1 76 ? -7.223 -6.809 -10.203 1 91.75 76 ILE A CA 1
ATOM 588 C C . ILE A 1 76 ? -5.879 -6.57 -10.891 1 91.75 76 ILE A C 1
ATOM 590 O O . ILE A 1 76 ? -4.824 -6.859 -10.32 1 91.75 76 ILE A O 1
ATOM 594 N N . GLU A 1 77 ? -5.93 -6.109 -12.078 1 92.62 77 GLU A N 1
ATOM 595 C CA . GLU A 1 77 ? -4.695 -5.824 -12.805 1 92.62 77 GLU A CA 1
ATOM 596 C C . GLU A 1 77 ? -3.867 -4.762 -12.086 1 92.62 77 GLU A C 1
ATOM 598 O O . GLU A 1 77 ? -2.637 -4.844 -12.062 1 92.62 77 GLU A O 1
ATOM 603 N N . THR A 1 78 ? -4.547 -3.787 -11.578 1 91.19 78 THR A N 1
ATOM 604 C CA . THR A 1 78 ? -3.869 -2.736 -10.828 1 91.19 78 THR A CA 1
ATOM 605 C C . THR A 1 78 ? -3.156 -3.314 -9.609 1 91.19 78 THR A C 1
ATOM 607 O O . THR A 1 78 ? -2.016 -2.949 -9.32 1 91.19 78 THR A O 1
ATOM 610 N N . LEU A 1 79 ? -3.844 -4.168 -8.945 1 88.69 79 LEU A N 1
ATOM 611 C CA . LEU A 1 79 ? -3.254 -4.852 -7.797 1 88.69 79 LEU A CA 1
ATOM 612 C C . LEU A 1 79 ? -2.01 -5.629 -8.211 1 88.69 79 LEU A C 1
ATOM 614 O O . LEU A 1 79 ? -0.974 -5.551 -7.547 1 88.69 79 LEU A O 1
ATOM 618 N N . HIS A 1 80 ? -2.129 -6.344 -9.234 1 88.62 80 HIS A N 1
ATOM 619 C CA . HIS A 1 80 ? -1.004 -7.117 -9.75 1 88.62 80 HIS A CA 1
ATOM 620 C C . HIS A 1 80 ? 0.182 -6.215 -10.078 1 88.62 80 HIS A C 1
ATOM 622 O O . HIS A 1 80 ? 1.317 -6.516 -9.695 1 88.62 80 HIS A O 1
ATOM 628 N N . THR A 1 81 ? -0.065 -5.16 -10.742 1 87.88 81 THR A N 1
ATOM 629 C CA . THR A 1 81 ? 0.982 -4.23 -11.156 1 87.88 81 THR A CA 1
ATOM 630 C C . THR A 1 81 ? 1.658 -3.609 -9.93 1 87.88 81 THR A C 1
ATOM 632 O O . THR A 1 81 ? 2.875 -3.416 -9.922 1 87.88 81 THR A O 1
ATOM 635 N N . ALA A 1 82 ? 0.852 -3.279 -8.961 1 87.12 82 ALA A N 1
ATOM 636 C CA . ALA A 1 82 ? 1.398 -2.73 -7.727 1 87.12 82 ALA A CA 1
ATOM 637 C C . ALA A 1 82 ? 2.387 -3.699 -7.082 1 87.12 82 ALA A C 1
ATOM 639 O O . ALA A 1 82 ? 3.463 -3.295 -6.637 1 87.12 82 ALA A O 1
ATOM 640 N N . THR A 1 83 ? 1.976 -4.941 -7.035 1 83.88 83 THR A N 1
ATOM 641 C CA . THR A 1 83 ? 2.842 -5.945 -6.43 1 83.88 83 THR A CA 1
ATOM 642 C C . THR A 1 83 ? 4.133 -6.102 -7.23 1 83.88 83 THR A C 1
ATOM 644 O O . THR A 1 83 ? 5.199 -6.324 -6.656 1 83.88 83 THR A O 1
ATOM 647 N N . LEU A 1 84 ? 4.078 -5.973 -8.547 1 81.62 84 LEU A N 1
ATOM 648 C CA . LEU A 1 84 ? 5.258 -6.066 -9.398 1 81.62 84 LEU A CA 1
ATOM 649 C C . LEU A 1 84 ? 6.23 -4.926 -9.109 1 81.62 84 LEU A C 1
ATOM 651 O O . LEU A 1 84 ? 7.441 -5.141 -9.039 1 81.62 84 LEU A O 1
ATOM 655 N N . ILE A 1 85 ? 5.695 -3.805 -8.969 1 83.12 85 ILE A N 1
ATOM 656 C CA . ILE A 1 85 ? 6.516 -2.623 -8.719 1 83.12 85 ILE A CA 1
ATOM 657 C C . ILE A 1 85 ? 7.254 -2.775 -7.391 1 83.12 85 ILE A C 1
ATOM 659 O O . ILE A 1 85 ? 8.461 -2.529 -7.316 1 83.12 85 ILE A O 1
ATOM 663 N N . HIS A 1 86 ? 6.578 -3.139 -6.438 1 81.5 86 HIS A N 1
ATOM 664 C CA . HIS A 1 86 ? 7.191 -3.295 -5.125 1 81.5 86 HIS A CA 1
ATOM 665 C C . HIS A 1 86 ? 8.164 -4.469 -5.105 1 81.5 86 HIS A C 1
ATOM 667 O O . HIS A 1 86 ? 9.211 -4.406 -4.457 1 81.5 86 HIS A O 1
ATOM 673 N N . ASP A 1 87 ? 7.832 -5.492 -5.855 1 76.56 87 ASP A N 1
ATOM 674 C CA . ASP A 1 87 ? 8.727 -6.637 -5.988 1 76.56 87 ASP A CA 1
ATOM 675 C C . ASP A 1 87 ? 10.047 -6.23 -6.641 1 76.56 87 ASP A C 1
ATOM 677 O O . ASP A 1 87 ? 11.109 -6.746 -6.281 1 76.56 87 ASP A O 1
ATOM 681 N N . ASP A 1 88 ? 9.938 -5.406 -7.617 1 75.06 88 ASP A N 1
ATOM 682 C CA . ASP A 1 88 ? 11.117 -4.965 -8.344 1 75.06 88 ASP A CA 1
ATOM 683 C C . ASP A 1 88 ? 12.07 -4.191 -7.434 1 75.06 88 ASP A C 1
ATOM 685 O O . ASP A 1 88 ? 13.281 -4.191 -7.652 1 75.06 88 ASP A O 1
ATOM 689 N N . ILE A 1 89 ? 11.617 -3.488 -6.469 1 73.81 89 ILE A N 1
ATOM 690 C CA . ILE A 1 89 ? 12.445 -2.773 -5.5 1 73.81 89 ILE A CA 1
ATOM 691 C C . ILE A 1 89 ? 13.227 -3.775 -4.656 1 73.81 89 ILE A C 1
ATOM 693 O O . ILE A 1 89 ? 14.43 -3.604 -4.438 1 73.81 89 ILE A O 1
ATOM 697 N N . ILE A 1 90 ? 12.617 -4.777 -4.348 1 66.19 90 ILE A N 1
ATOM 698 C CA . ILE A 1 90 ? 13.172 -5.781 -3.449 1 66.19 90 ILE A CA 1
ATOM 699 C C . ILE A 1 90 ? 14.266 -6.574 -4.172 1 66.19 90 ILE A C 1
ATOM 701 O O . ILE A 1 90 ? 15.352 -6.785 -3.631 1 66.19 90 ILE A O 1
ATOM 705 N N . ASP A 1 91 ? 13.891 -6.883 -5.387 1 65.44 91 ASP A N 1
ATOM 706 C CA . ASP A 1 91 ? 14.781 -7.738 -6.164 1 65.44 91 ASP A CA 1
ATOM 707 C C . ASP A 1 91 ? 15.898 -6.93 -6.809 1 65.44 91 ASP A C 1
ATOM 709 O O . ASP A 1 91 ? 16.844 -7.496 -7.355 1 65.44 91 ASP A O 1
ATOM 713 N N . LYS A 1 92 ? 15.93 -5.637 -6.578 1 63.94 92 LYS A N 1
ATOM 714 C CA . LYS A 1 92 ? 16.875 -4.754 -7.262 1 63.94 92 LYS A CA 1
ATOM 715 C C . LYS A 1 92 ? 16.969 -5.105 -8.742 1 63.94 92 LYS A C 1
ATOM 717 O O . LYS A 1 92 ? 18.078 -5.16 -9.297 1 63.94 92 LYS A O 1
ATOM 722 N N . SER A 1 93 ? 15.859 -5.5 -9.266 1 60.28 93 SER A N 1
ATOM 723 C CA . SER A 1 93 ? 15.812 -5.91 -10.664 1 60.28 93 SER A CA 1
ATOM 724 C C . SER A 1 93 ? 16.078 -4.734 -11.602 1 60.28 93 SER A C 1
ATOM 726 O O . SER A 1 93 ? 15.398 -3.703 -11.508 1 60.28 93 SER A O 1
ATOM 728 N N . PRO A 1 94 ? 16.953 -4.938 -12.523 1 62.88 94 PRO A N 1
ATOM 729 C CA . PRO A 1 94 ? 17.25 -3.814 -13.414 1 62.88 94 PRO A CA 1
ATOM 730 C C . PRO A 1 94 ? 16.203 -3.652 -14.523 1 62.88 94 PRO A C 1
ATOM 732 O O . PRO A 1 94 ? 16.047 -2.559 -15.07 1 62.88 94 PRO A O 1
ATOM 735 N N . THR A 1 95 ? 15.508 -4.812 -14.961 1 62.84 95 THR A N 1
ATOM 736 C CA . THR A 1 95 ? 14.539 -4.73 -16.047 1 62.84 95 THR A CA 1
ATOM 737 C C . THR A 1 95 ? 13.258 -5.48 -15.703 1 62.84 95 THR A C 1
ATOM 739 O O . THR A 1 95 ? 13.281 -6.406 -14.883 1 62.84 95 THR A O 1
ATOM 742 N N . ARG A 1 96 ? 12.164 -4.91 -16.188 1 51.47 96 ARG A N 1
ATOM 743 C CA . ARG A 1 96 ? 10.844 -5.531 -16.125 1 51.47 96 ARG A CA 1
ATOM 744 C C . ARG A 1 96 ? 10.086 -5.34 -17.438 1 51.47 96 ARG A C 1
ATOM 746 O O . ARG A 1 96 ? 9.945 -4.211 -17.906 1 51.47 96 ARG A O 1
ATOM 753 N N . ARG A 1 97 ? 9.617 -6.453 -17.953 1 55.06 97 ARG A N 1
ATOM 754 C CA . ARG A 1 97 ? 8.898 -6.418 -19.234 1 55.06 97 ARG A CA 1
ATOM 755 C C . ARG A 1 97 ? 9.719 -5.707 -20.297 1 55.06 97 ARG A C 1
ATOM 757 O O . ARG A 1 97 ? 9.211 -4.836 -21.016 1 55.06 97 ARG A O 1
ATOM 764 N N . ASN A 1 98 ? 10.969 -6.039 -20.203 1 56.44 98 ASN A N 1
ATOM 765 C CA . ASN A 1 98 ? 11.922 -5.516 -21.172 1 56.44 98 ASN A CA 1
ATOM 766 C C . ASN A 1 98 ? 12.109 -4.008 -21.031 1 56.44 98 ASN A C 1
ATOM 768 O O . ASN A 1 98 ? 12.508 -3.328 -21.969 1 56.44 98 ASN A O 1
ATOM 772 N N . GLN A 1 99 ? 11.625 -3.512 -19.953 1 64.31 99 GLN A N 1
ATOM 773 C CA . GLN A 1 99 ? 11.812 -2.094 -19.672 1 64.31 99 GLN A CA 1
ATOM 774 C C . GLN A 1 99 ? 12.602 -1.893 -18.375 1 64.31 99 GLN A C 1
ATOM 776 O O . GLN A 1 99 ? 12.617 -2.768 -17.516 1 64.31 99 GLN A O 1
ATOM 781 N N . VAL A 1 100 ? 13.359 -0.857 -18.359 1 69.12 100 VAL A N 1
ATOM 782 C CA . VAL A 1 100 ? 14.07 -0.509 -17.125 1 69.12 100 VAL A CA 1
ATOM 783 C C . VAL A 1 100 ? 13.07 -0.322 -15.992 1 69.12 100 VAL A C 1
ATOM 785 O O . VAL A 1 100 ? 12.016 0.281 -16.172 1 69.12 100 VAL A O 1
ATOM 788 N N . THR A 1 101 ? 13.375 -0.98 -14.898 1 69.88 101 THR A N 1
ATOM 789 C CA . THR A 1 101 ? 12.469 -0.891 -13.758 1 69.88 101 THR A CA 1
ATOM 790 C C . THR A 1 101 ? 12.352 0.549 -13.273 1 69.88 101 THR A C 1
ATOM 792 O O . THR A 1 101 ? 13.242 1.367 -13.516 1 69.88 101 THR A O 1
ATOM 795 N N . ILE A 1 102 ? 11.25 0.871 -12.578 1 68.69 102 ILE A N 1
ATOM 796 C CA . ILE A 1 102 ? 10.969 2.199 -12.047 1 68.69 102 ILE A CA 1
ATOM 797 C C . ILE A 1 102 ? 12.039 2.59 -11.039 1 68.69 102 ILE A C 1
ATOM 799 O O . ILE A 1 102 ? 12.523 3.725 -11.039 1 68.69 102 ILE A O 1
ATOM 803 N N . GLN A 1 103 ? 12.391 1.648 -10.234 1 67.56 103 GLN A N 1
ATOM 804 C CA . GLN A 1 103 ? 13.398 1.942 -9.219 1 67.56 103 GLN A CA 1
ATOM 805 C C . GLN A 1 103 ? 14.727 2.338 -9.852 1 67.56 103 GLN A C 1
ATOM 807 O O . GLN A 1 103 ? 15.438 3.203 -9.336 1 67.56 103 GLN A O 1
ATOM 812 N N . LYS A 1 104 ? 15.055 1.706 -10.891 1 67.69 104 LYS A N 1
ATOM 813 C CA . LYS A 1 104 ? 16.312 2.01 -11.57 1 67.69 104 LYS A CA 1
ATOM 814 C C . LYS A 1 104 ? 16.219 3.34 -12.312 1 67.69 104 LYS A C 1
ATOM 816 O O . LYS A 1 104 ? 17.188 4.105 -12.344 1 67.69 104 LYS A O 1
ATOM 821 N N . GLN A 1 105 ? 15.055 3.549 -12.883 1 67.44 105 GLN A N 1
ATOM 822 C CA . GLN A 1 105 ? 14.875 4.734 -13.719 1 67.44 105 GLN A CA 1
ATOM 823 C C . GLN A 1 105 ? 14.672 5.98 -12.859 1 67.44 105 GLN A C 1
ATOM 825 O O . GLN A 1 105 ? 15.219 7.047 -13.164 1 67.44 105 GLN A O 1
ATOM 830 N N . PHE A 1 106 ? 13.922 5.773 -11.742 1 66.31 106 PHE A N 1
ATOM 831 C CA . PHE A 1 106 ? 13.492 6.965 -11.023 1 66.31 106 PHE A CA 1
ATOM 832 C C . PHE A 1 106 ? 13.891 6.887 -9.555 1 66.31 106 PHE A C 1
ATOM 834 O O . PHE A 1 106 ? 13.75 7.859 -8.812 1 66.31 106 PHE A O 1
ATOM 841 N N . GLY A 1 107 ? 14.445 5.742 -9.141 1 71.94 107 GLY A N 1
ATOM 842 C CA . GLY A 1 107 ? 14.867 5.586 -7.758 1 71.94 107 GLY A CA 1
ATOM 843 C C . GLY A 1 107 ? 13.891 4.781 -6.922 1 71.94 107 GLY A C 1
ATOM 844 O O . GLY A 1 107 ? 12.719 4.641 -7.289 1 71.94 107 GLY A O 1
ATOM 845 N N . PRO A 1 108 ? 14.398 4.195 -5.887 1 72.69 108 PRO A N 1
ATOM 846 C CA . PRO A 1 108 ? 13.562 3.357 -5.027 1 72.69 108 PRO A CA 1
ATOM 847 C C . PRO A 1 108 ? 12.398 4.133 -4.402 1 72.69 108 PRO A C 1
ATOM 849 O O . PRO A 1 108 ? 11.32 3.57 -4.191 1 72.69 108 PRO A O 1
ATOM 852 N N . ASP A 1 109 ? 12.594 5.371 -4.273 1 73.94 109 ASP A N 1
ATOM 853 C CA . ASP A 1 109 ? 11.555 6.203 -3.664 1 73.94 109 ASP A CA 1
ATOM 854 C C . ASP A 1 109 ? 10.328 6.293 -4.562 1 73.94 109 ASP A C 1
ATOM 856 O O . ASP A 1 109 ? 9.203 6.082 -4.105 1 73.94 109 ASP A O 1
ATOM 860 N N . THR A 1 110 ? 10.602 6.535 -5.711 1 73.94 110 THR A N 1
ATOM 861 C CA . THR A 1 110 ? 9.531 6.664 -6.688 1 73.94 110 THR A CA 1
ATOM 862 C C . THR A 1 110 ? 8.789 5.344 -6.855 1 73.94 110 THR A C 1
ATOM 864 O O . THR A 1 110 ? 7.562 5.324 -6.996 1 73.94 110 THR A O 1
ATOM 867 N N . ALA A 1 111 ? 9.539 4.297 -6.805 1 77.75 111 ALA A N 1
ATOM 868 C CA . ALA A 1 111 ? 8.938 2.977 -6.98 1 77.75 111 ALA A CA 1
ATOM 869 C C . ALA A 1 111 ? 8.016 2.637 -5.816 1 77.75 111 ALA A C 1
ATOM 871 O O . ALA A 1 111 ? 6.934 2.074 -6.016 1 77.75 111 ALA A O 1
ATOM 872 N N . VAL A 1 112 ? 8.422 2.992 -4.652 1 81.19 112 VAL A N 1
ATOM 873 C CA . VAL A 1 112 ? 7.602 2.732 -3.473 1 81.19 112 VAL A CA 1
ATOM 874 C C . VAL A 1 112 ? 6.277 3.486 -3.584 1 81.19 112 VAL A C 1
ATOM 876 O O . VAL A 1 112 ? 5.207 2.904 -3.4 1 81.19 112 VAL A O 1
ATOM 879 N N . TYR A 1 113 ? 6.289 4.652 -4 1 79.5 113 TYR A N 1
ATOM 880 C CA . TYR A 1 113 ? 5.09 5.477 -4.09 1 79.5 113 TYR A CA 1
ATOM 881 C C . TYR A 1 113 ? 4.199 5.023 -5.238 1 79.5 113 TYR A C 1
ATOM 883 O O . TYR A 1 113 ? 2.969 5.094 -5.145 1 79.5 113 TYR A O 1
ATOM 891 N N . ALA A 1 114 ? 4.879 4.707 -6.258 1 82.69 114 ALA A N 1
ATOM 892 C CA . ALA A 1 114 ? 4.102 4.223 -7.398 1 82.69 114 ALA A CA 1
ATOM 893 C C . ALA A 1 114 ? 3.281 2.992 -7.02 1 82.69 114 ALA A C 1
ATOM 895 O O . ALA A 1 114 ? 2.105 2.891 -7.375 1 82.69 114 ALA A O 1
ATOM 896 N N . GLY A 1 115 ? 3.916 2.076 -6.367 1 86.81 115 GLY A N 1
ATOM 897 C CA . GLY A 1 115 ? 3.203 0.901 -5.895 1 86.81 115 GLY A CA 1
ATOM 898 C C . GLY A 1 115 ? 2.068 1.235 -4.941 1 86.81 115 GLY A C 1
ATOM 899 O O . GLY A 1 115 ? 0.967 0.697 -5.066 1 86.81 115 GLY A O 1
ATOM 900 N N . ASP A 1 116 ? 2.307 2.082 -4.039 1 85.06 116 ASP A N 1
ATOM 901 C CA . ASP A 1 116 ? 1.293 2.514 -3.08 1 85.06 116 ASP A CA 1
ATOM 902 C C . ASP A 1 116 ? 0.11 3.168 -3.789 1 85.06 116 ASP A C 1
ATOM 904 O O . ASP A 1 116 ? -1.044 2.938 -3.426 1 85.06 116 ASP A O 1
ATOM 908 N N . TYR A 1 117 ? 0.469 4.008 -4.652 1 84.62 117 TYR A N 1
ATOM 909 C CA . TYR A 1 117 ? -0.575 4.699 -5.398 1 84.62 117 TYR A CA 1
ATOM 910 C C . TYR A 1 117 ? -1.48 3.711 -6.117 1 84.62 117 TYR A C 1
ATOM 912 O O . TYR A 1 117 ? -2.705 3.846 -6.09 1 84.62 117 TYR A O 1
ATOM 920 N N . LEU A 1 118 ? -0.9 2.799 -6.723 1 88.5 118 LEU A N 1
ATOM 921 C CA . LEU A 1 118 ? -1.676 1.796 -7.441 1 88.5 118 LEU A CA 1
ATOM 922 C C . LEU A 1 118 ? -2.518 0.965 -6.48 1 88.5 118 LEU A C 1
ATOM 924 O O . LEU A 1 118 ? -3.625 0.544 -6.824 1 88.5 118 LEU A O 1
ATOM 928 N N . PHE A 1 119 ? -2.018 0.696 -5.32 1 85.81 119 PHE A N 1
ATOM 929 C CA . PHE A 1 119 ? -2.785 -0.008 -4.301 1 85.81 119 PHE A CA 1
ATOM 930 C C . PHE A 1 119 ? -4.047 0.768 -3.941 1 85.81 119 PHE A C 1
ATOM 932 O O . PHE A 1 119 ? -5.129 0.185 -3.82 1 85.81 119 PHE A O 1
ATOM 939 N N . VAL A 1 120 ? -3.875 1.971 -3.756 1 84.69 120 VAL A N 1
ATOM 940 C CA . VAL A 1 120 ? -5.008 2.814 -3.393 1 84.69 120 VAL A CA 1
ATOM 941 C C . VAL A 1 120 ? -6.016 2.852 -4.539 1 84.69 120 VAL A C 1
ATOM 943 O O . VAL A 1 120 ? -7.227 2.816 -4.312 1 84.69 120 VAL A O 1
ATOM 946 N N . VAL A 1 121 ? -5.488 2.986 -5.715 1 87.38 121 VAL A N 1
ATOM 947 C CA . VAL A 1 121 ? -6.359 2.99 -6.887 1 87.38 121 VAL A CA 1
ATOM 948 C C . VAL A 1 121 ? -7.141 1.68 -6.953 1 87.38 121 VAL A C 1
ATOM 950 O O . VAL A 1 121 ? -8.336 1.676 -7.273 1 87.38 121 VAL A O 1
ATOM 953 N N . CYS A 1 122 ? -6.441 0.599 -6.734 1 89.19 122 CYS A N 1
ATOM 954 C CA . CYS A 1 122 ? -7.094 -0.705 -6.707 1 89.19 122 CYS A CA 1
ATOM 955 C C . CYS A 1 122 ? -8.242 -0.723 -5.703 1 89.19 122 CYS A C 1
ATOM 957 O O . CYS A 1 122 ? -9.359 -1.127 -6.035 1 89.19 122 CYS A O 1
ATOM 959 N N . PHE A 1 123 ? -8.039 -0.238 -4.57 1 83.75 123 PHE A N 1
ATOM 960 C CA . PHE A 1 123 ? -9.047 -0.231 -3.516 1 83.75 123 PHE A CA 1
ATOM 961 C C . PHE A 1 123 ? -10.203 0.688 -3.879 1 83.75 123 PHE A C 1
ATOM 963 O O . PHE A 1 123 ? -11.359 0.387 -3.578 1 83.75 123 PHE A O 1
ATOM 970 N N . LYS A 1 124 ? -9.867 1.776 -4.398 1 85.81 124 LYS A N 1
ATOM 971 C CA . LYS A 1 124 ? -10.898 2.709 -4.832 1 85.81 124 LYS A CA 1
ATOM 972 C C . LYS A 1 124 ? -11.836 2.059 -5.852 1 85.81 124 LYS A C 1
ATOM 974 O O . LYS A 1 124 ? -13.055 2.205 -5.766 1 85.81 124 LYS A O 1
ATOM 979 N N . LEU A 1 125 ? -11.273 1.385 -6.773 1 87.19 125 LEU A N 1
ATOM 980 C CA . LEU A 1 125 ? -12.062 0.691 -7.789 1 87.19 125 LEU A CA 1
ATOM 981 C C . LEU A 1 125 ? -12.922 -0.397 -7.156 1 87.19 125 LEU A C 1
ATOM 983 O O . LEU A 1 125 ? -14.109 -0.521 -7.473 1 87.19 125 LEU A O 1
ATOM 987 N N . LEU A 1 126 ? -12.367 -1.149 -6.258 1 86.12 126 LEU A N 1
ATOM 988 C CA . LEU A 1 126 ? -13.117 -2.203 -5.574 1 86.12 126 LEU A CA 1
ATOM 989 C C . LEU A 1 126 ? -14.258 -1.615 -4.75 1 86.12 126 LEU A C 1
ATOM 991 O O . LEU A 1 126 ? -15.375 -2.137 -4.773 1 86.12 126 LEU A O 1
ATOM 995 N N . ALA A 1 127 ? -13.961 -0.566 -4.039 1 82.69 127 ALA A N 1
ATOM 996 C CA . ALA A 1 127 ? -14.969 0.076 -3.195 1 82.69 127 ALA A CA 1
ATOM 997 C C . ALA A 1 127 ? -16.125 0.609 -4.031 1 82.69 127 ALA A C 1
ATOM 999 O O . ALA A 1 127 ? -17.281 0.562 -3.602 1 82.69 127 ALA A O 1
ATOM 1000 N N . HIS A 1 128 ? -15.867 1.077 -5.195 1 84.81 128 HIS A N 1
ATOM 1001 C CA . HIS A 1 128 ? -16.875 1.724 -6.023 1 84.81 128 HIS A CA 1
ATOM 1002 C C . HIS A 1 128 ? -17.703 0.694 -6.789 1 84.81 128 HIS A C 1
ATOM 1004 O O . HIS A 1 128 ? -18.875 0.93 -7.086 1 84.81 128 HIS A O 1
ATOM 1010 N N . TYR A 1 129 ? -17.078 -0.419 -7.102 1 85.06 129 TYR A N 1
ATOM 1011 C CA . TYR A 1 129 ? -17.75 -1.31 -8.039 1 85.06 129 TYR A CA 1
ATOM 1012 C C . TYR A 1 129 ? -18.094 -2.641 -7.383 1 85.06 129 TYR A C 1
ATOM 1014 O O . TYR A 1 129 ? -18.844 -3.441 -7.945 1 85.06 129 TYR A O 1
ATOM 1022 N N . ALA A 1 130 ? -17.594 -2.879 -6.211 1 79.81 130 ALA A N 1
ATOM 1023 C CA . ALA A 1 130 ? -17.953 -4.105 -5.508 1 79.81 130 ALA A CA 1
ATOM 1024 C C . ALA A 1 130 ? -19.453 -4.125 -5.176 1 79.81 130 ALA A C 1
ATOM 1026 O O . ALA A 1 130 ? -20.047 -3.076 -4.926 1 79.81 130 ALA A O 1
ATOM 1027 N N . SER A 1 131 ? -20 -5.262 -5.152 1 77.38 131 SER A N 1
ATOM 1028 C CA . SER A 1 131 ? -21.453 -5.41 -4.965 1 77.38 131 SER A CA 1
ATOM 1029 C C . SER A 1 131 ? -21.828 -5.273 -3.494 1 77.38 131 SER A C 1
ATOM 1031 O O . SER A 1 131 ? -22.969 -4.914 -3.174 1 77.38 131 SER A O 1
ATOM 1033 N N . SER A 1 132 ? -20.906 -5.715 -2.629 1 78.25 132 SER A N 1
ATOM 1034 C CA . SER A 1 132 ? -21.25 -5.754 -1.212 1 78.25 132 SER A CA 1
ATOM 1035 C C . SER A 1 132 ? -20.016 -5.582 -0.335 1 78.25 132 SER A C 1
ATOM 1037 O O . SER A 1 132 ? -18.891 -5.695 -0.815 1 78.25 132 SER A O 1
ATOM 1039 N N . LEU A 1 133 ? -20.281 -5.273 0.878 1 76.69 133 LEU A N 1
ATOM 1040 C CA . LEU A 1 133 ? -19.219 -5.207 1.876 1 76.69 133 LEU A CA 1
ATOM 1041 C C . LEU A 1 133 ? -18.516 -6.559 2.02 1 76.69 133 LEU A C 1
ATOM 1043 O O . LEU A 1 133 ? -17.312 -6.613 2.242 1 76.69 133 LEU A O 1
ATOM 1047 N N . ARG A 1 134 ? -19.219 -7.551 1.802 1 76.5 134 ARG A N 1
ATOM 1048 C CA . ARG A 1 134 ? -18.672 -8.898 1.898 1 76.5 134 ARG A CA 1
ATOM 1049 C C . ARG A 1 134 ? -17.625 -9.141 0.807 1 76.5 134 ARG A C 1
ATOM 1051 O O . ARG A 1 134 ? -16.609 -9.781 1.048 1 76.5 134 ARG A O 1
ATOM 1058 N N . SER A 1 135 ? -17.953 -8.602 -0.308 1 80.25 135 SER A N 1
ATOM 1059 C CA . SER A 1 135 ? -17.016 -8.742 -1.417 1 80.25 135 SER A CA 1
ATOM 1060 C C . SER A 1 135 ? -15.695 -8.023 -1.126 1 80.25 135 SER A C 1
ATOM 1062 O O . SER A 1 135 ? -14.617 -8.555 -1.388 1 80.25 135 SER A O 1
ATOM 1064 N N . ILE A 1 136 ? -15.828 -6.906 -0.508 1 78.81 136 ILE A N 1
ATOM 1065 C CA . ILE A 1 136 ? -14.641 -6.129 -0.167 1 78.81 136 ILE A CA 1
ATOM 1066 C C . ILE A 1 136 ? -13.836 -6.855 0.913 1 78.81 136 ILE A C 1
ATOM 1068 O O . ILE A 1 136 ? -12.609 -6.859 0.883 1 78.81 136 ILE A O 1
ATOM 1072 N N . GLN A 1 137 ? -14.531 -7.426 1.783 1 81.56 137 GLN A N 1
ATOM 1073 C CA . GLN A 1 137 ? -13.883 -8.195 2.84 1 81.56 137 GLN A CA 1
ATOM 1074 C C . GLN A 1 137 ? -13.109 -9.375 2.266 1 81.56 137 GLN A C 1
ATOM 1076 O O . GLN A 1 137 ? -11.977 -9.648 2.678 1 81.56 137 GLN A O 1
ATOM 1081 N N . GLN A 1 138 ? -13.695 -10 1.336 1 79.19 138 GLN A N 1
ATOM 1082 C CA . GLN A 1 138 ? -13.031 -11.133 0.693 1 79.19 138 GLN A CA 1
ATOM 1083 C C . GLN A 1 138 ? -11.812 -10.68 -0.099 1 79.19 138 GLN A C 1
ATOM 1085 O O . GLN A 1 138 ? -10.758 -11.32 -0.044 1 79.19 138 GLN A O 1
ATOM 1090 N N . ASP A 1 139 ? -11.969 -9.586 -0.769 1 79.31 139 ASP A N 1
ATOM 1091 C CA . ASP A 1 139 ? -10.875 -9.055 -1.578 1 79.31 139 ASP A CA 1
ATOM 1092 C C . ASP A 1 139 ? -9.703 -8.625 -0.702 1 79.31 139 ASP A C 1
ATOM 1094 O O . ASP A 1 139 ? -8.547 -8.883 -1.04 1 79.31 139 ASP A O 1
ATOM 1098 N N . SER A 1 140 ? -10.031 -8.031 0.367 1 80.06 140 SER A N 1
ATOM 1099 C CA . SER A 1 140 ? -8.977 -7.605 1.281 1 80.06 140 SER A CA 1
ATOM 1100 C C . SER A 1 140 ? -8.258 -8.805 1.889 1 80.06 140 SER A C 1
ATOM 1102 O O . SER A 1 140 ? -7.043 -8.758 2.104 1 80.06 140 SER A O 1
ATOM 1104 N N . GLY A 1 141 ? -9.016 -9.836 2.193 1 81.56 141 GLY A N 1
ATOM 1105 C CA . GLY A 1 141 ? -8.398 -11.062 2.678 1 81.56 141 GLY A CA 1
ATOM 1106 C C . GLY A 1 141 ? -7.449 -11.695 1.676 1 81.56 141 GLY A C 1
ATOM 1107 O O . GLY A 1 141 ? -6.379 -12.18 2.047 1 81.56 141 GLY A O 1
ATOM 1108 N N . SER A 1 142 ? -7.844 -11.688 0.478 1 81.56 142 SER A N 1
ATOM 1109 C CA . SER A 1 142 ? -7.004 -12.227 -0.587 1 81.56 142 SER A CA 1
ATOM 1110 C C . SER A 1 142 ? -5.727 -11.414 -0.749 1 81.56 142 SER A C 1
ATOM 1112 O O . SER A 1 142 ? -4.648 -11.977 -0.966 1 81.56 142 SER A O 1
ATOM 1114 N N . MET A 1 143 ? -5.855 -10.102 -0.65 1 81.06 143 MET A N 1
ATOM 1115 C CA . MET A 1 143 ? -4.684 -9.234 -0.751 1 81.06 143 MET A CA 1
ATOM 1116 C C . MET A 1 143 ? -3.699 -9.516 0.379 1 81.06 143 MET A C 1
ATOM 1118 O O . MET A 1 143 ? -2.484 -9.508 0.168 1 81.06 143 MET A O 1
ATOM 1122 N N . GLU A 1 144 ? -4.211 -9.703 1.495 1 82.88 144 GLU A N 1
ATOM 1123 C CA . GLU A 1 144 ? -3.361 -10.062 2.627 1 82.88 144 GLU A CA 1
ATOM 1124 C C . GLU A 1 144 ? -2.588 -11.352 2.355 1 82.88 144 GLU A C 1
ATOM 1126 O O . GLU A 1 144 ? -1.402 -11.445 2.676 1 82.88 144 GLU A O 1
ATOM 1131 N N . LYS A 1 145 ? -3.27 -12.281 1.782 1 83.81 145 LYS A N 1
ATOM 1132 C CA . LYS A 1 145 ? -2.629 -13.555 1.47 1 83.81 145 LYS A CA 1
ATOM 1133 C C . LYS A 1 145 ? -1.521 -13.375 0.436 1 83.81 145 LYS A C 1
ATOM 1135 O O . LYS A 1 145 ? -0.48 -14.031 0.515 1 83.81 145 LYS A O 1
ATOM 1140 N N . ILE A 1 146 ? -1.792 -12.57 -0.496 1 82.75 146 ILE A N 1
ATOM 1141 C CA . ILE A 1 146 ? -0.796 -12.297 -1.525 1 82.75 146 ILE A CA 1
ATOM 1142 C C . ILE A 1 146 ? 0.458 -11.703 -0.885 1 82.75 146 ILE A C 1
ATOM 1144 O O . ILE A 1 146 ? 1.572 -12.164 -1.152 1 82.75 146 ILE A O 1
ATOM 1148 N N . LEU A 1 147 ? 0.253 -10.727 -0.033 1 78.94 147 LEU A N 1
ATOM 1149 C CA . LEU A 1 147 ? 1.384 -10.086 0.63 1 78.94 147 LEU A CA 1
ATOM 1150 C C . LEU A 1 147 ? 2.092 -11.062 1.563 1 78.94 147 LEU A C 1
ATOM 1152 O O . LEU A 1 147 ? 3.316 -11.031 1.69 1 78.94 147 LEU A O 1
ATOM 1156 N N . LYS A 1 148 ? 1.314 -11.867 2.24 1 80.5 148 LYS A N 1
ATOM 1157 C CA . LYS A 1 148 ? 1.901 -12.891 3.102 1 80.5 148 LYS A CA 1
ATOM 1158 C C . LYS A 1 148 ? 2.766 -13.859 2.299 1 80.5 148 LYS A C 1
ATOM 1160 O O . LYS A 1 148 ? 3.826 -14.281 2.764 1 80.5 148 LYS A O 1
ATOM 1165 N N . GLY A 1 149 ? 2.285 -14.234 1.198 1 79.56 149 GLY A N 1
ATOM 1166 C CA . GLY A 1 149 ? 3.076 -15.078 0.321 1 79.56 149 GLY A CA 1
ATOM 1167 C C . GLY A 1 149 ? 4.398 -14.453 -0.082 1 79.56 149 GLY A C 1
ATOM 1168 O O . GLY A 1 149 ? 5.426 -15.133 -0.114 1 79.56 149 GLY A O 1
ATOM 1169 N N . GLU A 1 150 ? 4.359 -13.195 -0.371 1 76.5 150 GLU A N 1
ATOM 1170 C CA . GLU A 1 150 ? 5.578 -12.477 -0.727 1 76.5 150 GLU A CA 1
ATOM 1171 C C . GLU A 1 150 ? 6.551 -12.422 0.448 1 76.5 150 GLU A C 1
ATOM 1173 O O . GLU A 1 150 ? 7.762 -12.57 0.266 1 76.5 150 GLU A O 1
ATOM 1178 N N . LEU A 1 151 ? 6 -12.164 1.598 1 77.31 151 LEU A N 1
ATOM 1179 C CA . LEU A 1 151 ? 6.816 -12.094 2.805 1 77.31 151 LEU A CA 1
ATOM 1180 C C . LEU A 1 151 ? 7.414 -13.453 3.135 1 77.31 151 LEU A C 1
ATOM 1182 O O . LEU A 1 151 ? 8.562 -13.539 3.586 1 77.31 151 LEU A O 1
ATOM 1186 N N . ASP A 1 152 ? 6.641 -14.453 2.92 1 79.19 152 ASP A N 1
ATOM 1187 C CA . ASP A 1 152 ? 7.137 -15.812 3.137 1 79.19 152 ASP A CA 1
ATOM 1188 C C . ASP A 1 152 ? 8.305 -16.125 2.197 1 79.19 152 ASP A C 1
ATOM 1190 O O . ASP A 1 152 ? 9.273 -16.766 2.598 1 79.19 152 ASP A O 1
ATOM 1194 N N . GLN A 1 153 ? 8.156 -15.68 1.034 1 77.69 153 GLN A N 1
ATOM 1195 C CA . GLN A 1 153 ? 9.242 -15.883 0.077 1 77.69 153 GLN A CA 1
ATOM 1196 C C . GLN A 1 153 ? 10.508 -15.156 0.523 1 77.69 153 GLN A C 1
ATOM 1198 O O . GLN A 1 153 ? 11.609 -15.688 0.395 1 77.69 153 GLN A O 1
ATOM 1203 N N . MET A 1 154 ? 10.375 -14.008 1 1 76.25 154 MET A N 1
ATOM 1204 C CA . MET A 1 154 ? 11.523 -13.242 1.483 1 76.25 154 MET A CA 1
ATOM 1205 C C . MET A 1 154 ? 12.195 -13.953 2.65 1 76.25 154 MET A C 1
ATOM 1207 O O . MET A 1 154 ? 13.422 -13.922 2.773 1 76.25 154 MET A O 1
ATOM 1211 N N . ALA A 1 155 ? 11.422 -14.547 3.477 1 76.81 155 ALA A N 1
ATOM 1212 C CA . ALA A 1 155 ? 11.93 -15.195 4.684 1 76.81 155 ALA A CA 1
ATOM 1213 C C . ALA A 1 155 ? 12.703 -16.469 4.336 1 76.81 155 ALA A C 1
ATOM 1215 O O . ALA A 1 155 ? 13.555 -16.906 5.113 1 76.81 155 ALA A O 1
ATOM 1216 N N . THR A 1 156 ? 12.492 -16.969 3.189 1 81.38 156 THR A N 1
ATOM 1217 C CA . THR A 1 156 ? 13.109 -18.25 2.83 1 81.38 156 THR A CA 1
ATOM 1218 C C . THR A 1 156 ? 14.258 -18.031 1.844 1 81.38 156 THR A C 1
ATOM 1220 O O . THR A 1 156 ? 14.773 -18.984 1.261 1 81.38 156 THR A O 1
ATOM 1223 N N . ARG A 1 157 ? 14.609 -16.812 1.679 1 81.38 157 ARG A N 1
ATOM 1224 C CA . ARG A 1 157 ? 15.711 -16.531 0.765 1 81.38 157 ARG A CA 1
ATOM 1225 C C . ARG A 1 157 ? 16.984 -17.234 1.223 1 81.38 157 ARG A C 1
ATOM 1227 O O . ARG A 1 157 ? 17.328 -17.203 2.41 1 81.38 157 ARG A O 1
ATOM 1234 N N . TYR A 1 158 ? 17.656 -17.906 0.331 1 87 158 TYR A N 1
ATOM 1235 C CA . TYR A 1 158 ? 18.938 -18.578 0.495 1 87 158 TYR A CA 1
ATOM 1236 C C . TYR A 1 158 ? 18.812 -19.75 1.471 1 87 158 TYR A C 1
ATOM 1238 O O . TYR A 1 158 ? 19.812 -20.219 2.01 1 87 158 TYR A O 1
ATOM 1246 N N . GLN A 1 159 ? 17.609 -20.156 1.736 1 88.62 159 GLN A N 1
ATOM 1247 C CA . GLN A 1 159 ? 17.422 -21.328 2.584 1 88.62 159 GLN A CA 1
ATOM 1248 C C . GLN A 1 159 ? 17.531 -22.609 1.773 1 88.62 159 GLN A C 1
ATOM 1250 O O . GLN A 1 159 ? 16.578 -23.016 1.114 1 88.62 159 GLN A O 1
ATOM 1255 N N . THR A 1 160 ? 18.594 -23.25 2.041 1 91.62 160 THR A N 1
ATOM 1256 C CA . THR A 1 160 ? 18.859 -24.438 1.252 1 91.62 160 THR A CA 1
ATOM 1257 C C . THR A 1 160 ? 18.031 -25.625 1.747 1 91.62 160 THR A C 1
ATOM 1259 O O . THR A 1 160 ? 17.906 -26.641 1.06 1 91.62 160 THR A O 1
ATOM 1262 N N . GLN A 1 161 ? 17.406 -25.5 2.918 1 91.94 161 GLN A N 1
ATOM 1263 C CA . GLN A 1 161 ? 16.594 -26.578 3.475 1 91.94 161 GLN A CA 1
ATOM 1264 C C . GLN A 1 161 ? 15.125 -26.422 3.072 1 91.94 161 GLN A C 1
ATOM 1266 O O . GLN A 1 161 ? 14.266 -27.172 3.543 1 91.94 161 GLN A O 1
ATOM 1271 N N . ILE A 1 162 ? 14.914 -25.469 2.232 1 91.62 162 ILE A N 1
ATOM 1272 C CA . ILE A 1 162 ? 13.547 -25.25 1.772 1 91.62 162 ILE A CA 1
ATOM 1273 C C . ILE A 1 162 ? 12.992 -26.516 1.152 1 91.62 162 ILE A C 1
ATOM 1275 O O . ILE A 1 162 ? 13.711 -27.266 0.478 1 91.62 162 ILE A O 1
ATOM 1279 N N . THR A 1 163 ? 11.695 -26.812 1.451 1 93.75 163 THR A N 1
ATOM 1280 C CA . THR A 1 163 ? 11.031 -28 0.923 1 93.75 163 THR A CA 1
ATOM 1281 C C . THR A 1 163 ? 10.062 -27.625 -0.197 1 93.75 163 THR A C 1
ATOM 1283 O O . THR A 1 163 ? 9.758 -26.438 -0.389 1 93.75 163 THR A O 1
ATOM 1286 N N . ILE A 1 164 ? 9.664 -28.625 -0.948 1 94.81 164 ILE A N 1
ATOM 1287 C CA . ILE A 1 164 ? 8.719 -28.391 -2.035 1 94.81 164 ILE A CA 1
ATOM 1288 C C . ILE A 1 164 ? 7.391 -27.906 -1.468 1 94.81 164 ILE A C 1
ATOM 1290 O O . ILE A 1 164 ? 6.703 -27.094 -2.094 1 94.81 164 ILE A O 1
ATOM 1294 N N . ASN A 1 165 ? 7.062 -28.359 -0.292 1 93.75 165 ASN A N 1
ATOM 1295 C CA . ASN A 1 165 ? 5.852 -27.875 0.368 1 93.75 165 ASN A CA 1
ATOM 1296 C C . ASN A 1 165 ? 5.949 -26.391 0.696 1 93.75 165 ASN A C 1
ATOM 1298 O O . ASN A 1 165 ? 4.961 -25.656 0.578 1 93.75 165 ASN A O 1
ATOM 1302 N N . ASP A 1 166 ? 7.098 -26 1.124 1 90.75 166 ASP A N 1
ATOM 1303 C CA . ASP A 1 166 ? 7.32 -24.594 1.377 1 90.75 166 ASP A CA 1
ATOM 1304 C C . ASP A 1 166 ? 7.148 -23.766 0.099 1 90.75 166 ASP A C 1
ATOM 1306 O O . ASP A 1 166 ? 6.516 -22.703 0.113 1 90.75 166 ASP A O 1
ATOM 1310 N N . TYR A 1 167 ? 7.723 -24.312 -0.929 1 92.69 167 TYR A N 1
ATOM 1311 C CA . TYR A 1 167 ? 7.617 -23.672 -2.23 1 92.69 167 TYR A CA 1
ATOM 1312 C C . TYR A 1 167 ? 6.16 -23.547 -2.666 1 92.69 167 TYR A C 1
ATOM 1314 O O . TYR A 1 167 ? 5.723 -22.484 -3.119 1 92.69 167 TYR A O 1
ATOM 1322 N N . LEU A 1 168 ? 5.453 -24.578 -2.525 1 94 168 LEU A N 1
ATOM 1323 C CA . LEU A 1 168 ? 4.059 -24.594 -2.949 1 94 168 LEU A CA 1
ATOM 1324 C C . LEU A 1 168 ? 3.24 -23.594 -2.145 1 94 168 LEU A C 1
ATOM 1326 O O . LEU A 1 168 ? 2.35 -22.922 -2.686 1 94 168 LEU A O 1
ATOM 1330 N N . LYS A 1 169 ? 3.52 -23.5 -0.911 1 89.69 169 LYS A N 1
ATOM 1331 C CA . LYS A 1 169 ? 2.852 -22.516 -0.067 1 89.69 169 LYS A CA 1
ATOM 1332 C C . LYS A 1 169 ? 3.148 -21.094 -0.543 1 89.69 169 LYS A C 1
ATOM 1334 O O . LYS A 1 169 ? 2.252 -20.25 -0.589 1 89.69 169 LYS A O 1
ATOM 1339 N N . GLN A 1 170 ? 4.352 -20.875 -0.883 1 87.81 170 GLN A N 1
ATOM 1340 C CA . GLN A 1 170 ? 4.777 -19.562 -1.354 1 87.81 170 GLN A CA 1
ATOM 1341 C C . GLN A 1 170 ? 4.094 -19.203 -2.672 1 87.81 170 GLN A C 1
ATOM 1343 O O . GLN A 1 170 ? 3.559 -18.094 -2.82 1 87.81 170 GLN A O 1
ATOM 1348 N N . VAL A 1 171 ? 4.145 -20.125 -3.535 1 91.19 171 VAL A N 1
ATOM 1349 C CA . VAL A 1 171 ? 3.605 -19.891 -4.867 1 91.19 171 VAL A CA 1
ATOM 1350 C C . VAL A 1 171 ? 2.088 -19.75 -4.793 1 91.19 171 VAL A C 1
ATOM 1352 O O . VAL A 1 171 ? 1.491 -18.969 -5.539 1 91.19 171 VAL A O 1
ATOM 1355 N N . SER A 1 172 ? 1.485 -20.531 -3.924 1 92.19 172 SER A N 1
ATOM 1356 C CA . SER A 1 172 ? 0.045 -20.422 -3.721 1 92.19 172 SER A CA 1
ATOM 1357 C C . SER A 1 172 ? -0.335 -19.031 -3.225 1 92.19 172 SER A C 1
ATOM 1359 O O . SER A 1 172 ? -1.367 -18.484 -3.621 1 92.19 172 SER A O 1
ATOM 1361 N N . GLY A 1 173 ? 0.448 -18.5 -2.389 1 86.81 173 GLY A N 1
ATOM 1362 C CA . GLY A 1 173 ? 0.178 -17.188 -1.828 1 86.81 173 GLY A CA 1
ATOM 1363 C C . GLY A 1 173 ? 0.529 -16.062 -2.771 1 86.81 173 GLY A C 1
ATOM 1364 O O . GLY A 1 173 ? -0.211 -15.078 -2.873 1 86.81 173 GLY A O 1
ATOM 1365 N N . LYS A 1 174 ? 1.61 -16.078 -3.406 1 83.12 174 LYS A N 1
ATOM 1366 C CA . LYS A 1 174 ? 2.129 -14.992 -4.238 1 83.12 174 LYS A CA 1
ATOM 1367 C C . LYS A 1 174 ? 1.421 -14.953 -5.59 1 83.12 174 LYS A C 1
ATOM 1369 O O . LYS A 1 174 ? 0.833 -13.938 -5.961 1 83.12 174 LYS A O 1
ATOM 1374 N N . THR A 1 175 ? 1.421 -16 -6.324 1 88.06 175 THR A N 1
ATOM 1375 C CA . THR A 1 175 ? 0.874 -16.047 -7.676 1 88.06 175 THR A CA 1
ATOM 1376 C C . THR A 1 175 ? -0.5 -16.719 -7.68 1 88.06 175 THR A C 1
ATOM 1378 O O . THR A 1 175 ? -1.442 -16.203 -8.289 1 88.06 175 THR A O 1
ATOM 1381 N N . GLY A 1 176 ? -0.62 -17.766 -7.012 1 93.12 176 GLY A N 1
ATOM 1382 C CA . GLY A 1 176 ? -1.853 -18.531 -6.988 1 93.12 176 GLY A CA 1
ATOM 1383 C C . GLY A 1 176 ? -3.047 -17.75 -6.496 1 93.12 176 GLY A C 1
ATOM 1384 O O . GLY A 1 176 ? -4.105 -17.75 -7.125 1 93.12 176 GLY A O 1
ATOM 1385 N N . GLN A 1 177 ? -2.828 -17.078 -5.461 1 90.88 177 GLN A N 1
ATOM 1386 C CA . GLN A 1 177 ? -3.928 -16.359 -4.836 1 90.88 177 GLN A CA 1
ATOM 1387 C C . GLN A 1 177 ? -4.484 -15.281 -5.77 1 90.88 177 GLN A C 1
ATOM 1389 O O . GLN A 1 177 ? -5.691 -15.023 -5.773 1 90.88 177 GLN A O 1
ATOM 1394 N N . LEU A 1 178 ? -3.633 -14.602 -6.473 1 91.75 178 LEU A N 1
ATOM 1395 C CA . LEU A 1 178 ? -4.098 -13.562 -7.379 1 91.75 178 LEU A CA 1
ATOM 1396 C C . LEU A 1 178 ? -4.949 -14.148 -8.492 1 91.75 178 LEU A C 1
ATOM 1398 O O . LEU A 1 178 ? -5.961 -13.555 -8.891 1 91.75 178 LEU A O 1
ATOM 1402 N N . PHE A 1 179 ? -4.562 -15.281 -9.008 1 95.06 179 PHE A N 1
ATOM 1403 C CA . PHE A 1 179 ? -5.375 -15.969 -10.008 1 95.06 179 PHE A CA 1
ATOM 1404 C C . PHE A 1 179 ? -6.695 -16.438 -9.406 1 95.06 179 PHE A C 1
ATOM 1406 O O . PHE A 1 179 ? -7.75 -16.281 -10.023 1 95.06 179 PHE A O 1
ATOM 1413 N N . ALA A 1 180 ? -6.566 -17 -8.258 1 95.19 180 ALA A N 1
ATOM 1414 C CA . ALA A 1 180 ? -7.762 -17.469 -7.555 1 95.19 180 ALA A CA 1
ATOM 1415 C C . ALA A 1 180 ? -8.742 -16.328 -7.32 1 95.19 180 ALA A C 1
ATOM 1417 O O . ALA A 1 180 ? -9.945 -16.469 -7.555 1 95.19 180 ALA A O 1
ATOM 1418 N N . LEU A 1 181 ? -8.18 -15.242 -6.898 1 92.12 181 LEU A N 1
ATOM 1419 C CA . LEU A 1 181 ? -9 -14.062 -6.637 1 92.12 181 LEU A CA 1
ATOM 1420 C C . LEU A 1 181 ? -9.656 -13.562 -7.922 1 92.12 181 LEU A C 1
ATOM 1422 O O . LEU A 1 181 ? -10.828 -13.195 -7.918 1 92.12 181 LEU A O 1
ATOM 1426 N N . SER A 1 182 ? -8.914 -13.461 -8.961 1 94.88 182 SER A N 1
ATOM 1427 C CA . SER A 1 182 ? -9.438 -13.023 -10.25 1 94.88 182 SER A CA 1
ATOM 1428 C C . SER A 1 182 ? -10.648 -13.852 -10.672 1 94.88 182 SER A C 1
ATOM 1430 O O . SER A 1 182 ? -11.68 -13.305 -11.07 1 94.88 182 SER A O 1
ATOM 1432 N N . CYS A 1 183 ? -10.523 -15.148 -10.547 1 96.31 183 CYS A N 1
ATOM 1433 C CA . CYS A 1 183 ? -11.594 -16.062 -10.93 1 96.31 183 CYS A CA 1
ATOM 1434 C C . CYS A 1 183 ? -12.781 -15.945 -9.984 1 96.31 183 CYS A C 1
ATOM 1436 O O . CYS A 1 183 ? -13.938 -15.938 -10.414 1 96.31 183 CYS A O 1
ATOM 1438 N N . PHE A 1 184 ? -12.5 -15.844 -8.742 1 93.69 184 PHE A N 1
ATOM 1439 C CA . PHE A 1 184 ? -13.547 -15.719 -7.734 1 93.69 184 PHE A CA 1
ATOM 1440 C C . PHE A 1 184 ? -14.367 -14.453 -7.957 1 93.69 184 PHE A C 1
ATOM 1442 O O . PHE A 1 184 ? -15.594 -14.5 -7.977 1 93.69 184 PHE A O 1
ATOM 1449 N N . VAL A 1 185 ? -13.703 -13.328 -8.078 1 92 185 VAL A N 1
ATOM 1450 C CA . VAL A 1 185 ? -14.359 -12.039 -8.258 1 92 185 VAL A CA 1
ATOM 1451 C C . VAL A 1 185 ? -15.211 -12.07 -9.523 1 92 185 VAL A C 1
ATOM 1453 O O . VAL A 1 185 ? -16.344 -11.586 -9.523 1 92 185 VAL A O 1
ATOM 1456 N N . GLY A 1 186 ? -14.656 -12.594 -10.562 1 94.38 186 GLY A N 1
ATOM 1457 C CA . GLY A 1 186 ? -15.43 -12.711 -11.797 1 94.38 186 GLY A CA 1
ATOM 1458 C C . GLY A 1 186 ? -16.719 -13.484 -11.617 1 94.38 186 GLY A C 1
ATOM 1459 O O . GLY A 1 186 ? -17.781 -13.055 -12.086 1 94.38 186 GLY A O 1
ATOM 1460 N N . ALA A 1 187 ? -16.641 -14.562 -10.898 1 94.38 187 ALA A N 1
ATOM 1461 C CA . ALA A 1 187 ? -17.797 -15.43 -10.703 1 94.38 187 ALA A CA 1
ATOM 1462 C C . ALA A 1 187 ? -18.766 -14.836 -9.688 1 94.38 187 ALA A C 1
ATOM 1464 O O . ALA A 1 187 ? -19.969 -14.789 -9.922 1 94.38 187 ALA A O 1
ATOM 1465 N N . TYR A 1 188 ? -18.25 -14.328 -8.641 1 91.44 188 TYR A N 1
ATOM 1466 C CA . TYR A 1 188 ? -19.062 -13.867 -7.527 1 91.44 188 TYR A CA 1
ATOM 1467 C C . TYR A 1 188 ? -19.75 -12.547 -7.859 1 91.44 188 TYR A C 1
ATOM 1469 O O . TYR A 1 188 ? -20.953 -12.398 -7.676 1 91.44 188 TYR A O 1
ATOM 1477 N N . GLU A 1 189 ? -19.062 -11.586 -8.328 1 91.75 189 GLU A N 1
ATOM 1478 C CA . GLU A 1 189 ? -19.562 -10.234 -8.547 1 91.75 189 GLU A CA 1
ATOM 1479 C C . GLU A 1 189 ? -20.5 -10.188 -9.758 1 91.75 189 GLU A C 1
ATOM 1481 O O . GLU A 1 189 ? -21.234 -9.211 -9.93 1 91.75 189 GLU A O 1
ATOM 1486 N N . SER A 1 190 ? -20.391 -11.18 -10.578 1 92.5 190 SER A N 1
ATOM 1487 C CA . SER A 1 190 ? -21.297 -11.242 -11.719 1 92.5 190 SER A CA 1
ATOM 1488 C C . SER A 1 190 ? -22.656 -11.812 -11.312 1 92.5 190 SER A C 1
ATOM 1490 O O . SER A 1 190 ? -23.594 -11.859 -12.125 1 92.5 190 SER A O 1
ATOM 1492 N N . GLY A 1 191 ? -22.781 -12.219 -10.078 1 89.94 191 GLY A N 1
ATOM 1493 C CA . GLY A 1 191 ? -24.062 -12.727 -9.594 1 89.94 191 GLY A CA 1
ATOM 1494 C C . GLY A 1 191 ? -24.078 -14.234 -9.414 1 89.94 191 GLY A C 1
ATOM 1495 O O . GLY A 1 191 ? -25.125 -14.812 -9.125 1 89.94 191 GLY A O 1
ATOM 1496 N N . GLY A 1 192 ? -22.922 -14.844 -9.578 1 90.5 192 GLY A N 1
ATOM 1497 C CA . GLY A 1 192 ? -22.859 -16.281 -9.336 1 90.5 192 GLY A CA 1
ATOM 1498 C C . GLY A 1 192 ? -23.047 -16.656 -7.875 1 90.5 192 GLY A C 1
ATOM 1499 O O . GLY A 1 192 ? -22.891 -15.805 -6.992 1 90.5 192 GLY A O 1
ATOM 1500 N N . THR A 1 193 ? -23.375 -17.891 -7.695 1 92 193 THR A N 1
ATOM 1501 C CA . THR A 1 193 ? -23.516 -18.391 -6.328 1 92 193 THR A CA 1
ATOM 1502 C C . THR A 1 193 ? -22.172 -18.469 -5.637 1 92 193 THR A C 1
ATOM 1504 O O . THR A 1 193 ? -21.125 -18.531 -6.301 1 92 193 THR A O 1
ATOM 1507 N N . THR A 1 194 ? -22.188 -18.469 -4.371 1 90.81 194 THR A N 1
ATOM 1508 C CA . THR A 1 194 ? -20.969 -18.609 -3.594 1 90.81 194 THR A CA 1
ATOM 1509 C C . THR A 1 194 ? -20.25 -19.922 -3.936 1 90.81 194 THR A C 1
ATOM 1511 O O . THR A 1 194 ? -19.016 -19.953 -4.02 1 90.81 194 THR A O 1
ATOM 1514 N N . ASN A 1 195 ? -21.047 -20.891 -4.137 1 94.56 195 ASN A N 1
ATOM 1515 C CA . ASN A 1 195 ? -20.469 -22.188 -4.496 1 94.56 195 ASN A CA 1
ATOM 1516 C C . ASN A 1 195 ? -19.766 -22.125 -5.848 1 94.56 195 ASN A C 1
ATOM 1518 O O . ASN A 1 195 ? -18.672 -22.672 -6.004 1 94.56 195 ASN A O 1
ATOM 1522 N N . PHE A 1 196 ? -20.438 -21.516 -6.785 1 95.44 196 PHE A N 1
ATOM 1523 C CA . PHE A 1 196 ? -19.828 -21.359 -8.102 1 95.44 196 PHE A CA 1
ATOM 1524 C C . PHE A 1 196 ? -18.547 -20.531 -8 1 95.44 196 PHE A C 1
ATOM 1526 O O . PHE A 1 196 ? -17.531 -20.875 -8.609 1 95.44 196 PHE A O 1
ATOM 1533 N N . ALA A 1 197 ? -18.578 -19.484 -7.234 1 94.12 197 ALA A N 1
ATOM 1534 C CA . ALA A 1 197 ? -17.438 -18.609 -7.059 1 94.12 197 ALA A CA 1
ATOM 1535 C C . ALA A 1 197 ? -16.281 -19.344 -6.391 1 94.12 197 ALA A C 1
ATOM 1537 O O . ALA A 1 197 ? -15.109 -19.156 -6.754 1 94.12 197 ALA A O 1
ATOM 1538 N N . LYS A 1 198 ? -16.594 -20.203 -5.445 1 94.44 198 LYS A N 1
ATOM 1539 C CA . LYS A 1 198 ? -15.562 -20.984 -4.766 1 94.44 198 LYS A CA 1
ATOM 1540 C C . LYS A 1 198 ? -14.938 -22 -5.711 1 94.44 198 LYS A C 1
ATOM 1542 O O . LYS A 1 198 ? -13.734 -22.281 -5.633 1 94.44 198 LYS A O 1
ATOM 1547 N N . THR A 1 199 ? -15.742 -22.562 -6.531 1 96.5 199 THR A N 1
ATOM 1548 C CA . THR A 1 199 ? -15.219 -23.453 -7.555 1 96.5 199 THR A CA 1
ATOM 1549 C C . THR A 1 199 ? -14.273 -22.719 -8.492 1 96.5 199 THR A C 1
ATOM 1551 O O . THR A 1 199 ? -13.203 -23.219 -8.82 1 96.5 199 THR A O 1
ATOM 1554 N N . ALA A 1 200 ? -14.711 -21.547 -8.922 1 96.88 200 ALA A N 1
ATOM 1555 C CA . ALA A 1 200 ? -13.867 -20.703 -9.773 1 96.88 200 ALA A CA 1
ATOM 1556 C C . ALA A 1 200 ? -12.539 -20.375 -9.086 1 96.88 200 ALA A C 1
ATOM 1558 O O . ALA A 1 200 ? -11.484 -20.391 -9.727 1 96.88 200 ALA A O 1
ATOM 1559 N N . GLU A 1 201 ? -12.656 -20.094 -7.848 1 95.5 201 GLU A N 1
ATOM 1560 C CA . GLU A 1 201 ? -11.477 -19.781 -7.043 1 95.5 201 GLU A CA 1
ATOM 1561 C C . GLU A 1 201 ? -10.484 -20.953 -7.066 1 95.5 201 GLU A C 1
ATOM 1563 O O . GLU A 1 201 ? -9.281 -20.734 -7.254 1 95.5 201 GLU A O 1
ATOM 1568 N N . LYS A 1 202 ? -11 -22.141 -6.848 1 97.06 202 LYS A N 1
ATOM 1569 C CA . LYS A 1 202 ? -10.164 -23.344 -6.836 1 97.06 202 LYS A CA 1
ATOM 1570 C C . LYS A 1 202 ? -9.5 -23.562 -8.195 1 97.06 202 LYS A C 1
ATOM 1572 O O . LYS A 1 202 ? -8.328 -23.922 -8.273 1 97.06 202 LYS A O 1
ATOM 1577 N N . ILE A 1 203 ? -10.281 -23.391 -9.203 1 97.69 203 ILE A N 1
ATOM 1578 C CA . ILE A 1 203 ? -9.758 -23.531 -10.562 1 97.69 203 ILE A CA 1
ATOM 1579 C C . ILE A 1 203 ? -8.641 -22.516 -10.781 1 97.69 203 ILE A C 1
ATOM 1581 O O . ILE A 1 203 ? -7.566 -22.859 -11.281 1 97.69 203 ILE A O 1
ATOM 1585 N N . GLY A 1 204 ? -8.922 -21.25 -10.422 1 97.38 204 GLY A N 1
ATOM 1586 C CA . GLY A 1 204 ? -7.934 -20.188 -10.555 1 97.38 204 GLY A CA 1
ATOM 1587 C C . GLY A 1 204 ? -6.648 -20.484 -9.805 1 97.38 204 GLY A C 1
ATOM 1588 O O . GLY A 1 204 ? -5.555 -20.203 -10.297 1 97.38 204 GLY A O 1
ATOM 1589 N N . MET A 1 205 ? -6.758 -21.062 -8.625 1 96.5 205 MET A N 1
ATOM 1590 C CA . MET A 1 205 ? -5.598 -21.422 -7.816 1 96.5 205 MET A CA 1
ATOM 1591 C C . MET A 1 205 ? -4.727 -22.438 -8.547 1 96.5 205 MET A C 1
ATOM 1593 O O . MET A 1 205 ? -3.506 -22.281 -8.617 1 96.5 205 MET A O 1
ATOM 1597 N N . ASN A 1 206 ? -5.371 -23.422 -9.062 1 97.38 206 ASN A N 1
ATOM 1598 C CA . ASN A 1 206 ? -4.629 -24.438 -9.805 1 97.38 206 ASN A CA 1
ATOM 1599 C C . ASN A 1 206 ? -3.963 -23.859 -11.047 1 97.38 206 ASN A C 1
ATOM 1601 O O . ASN A 1 206 ? -2.832 -24.219 -11.383 1 97.38 206 ASN A O 1
ATOM 1605 N N . ILE A 1 207 ? -4.637 -22.984 -11.711 1 96.62 207 ILE A N 1
ATOM 1606 C CA . ILE A 1 207 ? -4.07 -22.312 -12.883 1 96.62 207 ILE A CA 1
ATOM 1607 C C . ILE A 1 207 ? -2.848 -21.5 -12.469 1 96.62 207 ILE A C 1
ATOM 1609 O O . ILE A 1 207 ? -1.799 -21.578 -13.109 1 96.62 207 ILE A O 1
ATOM 1613 N N . GLY A 1 208 ? -3.016 -20.703 -11.43 1 95.88 208 GLY A N 1
ATOM 1614 C CA . GLY A 1 208 ? -1.928 -19.875 -10.953 1 95.88 208 GLY A CA 1
ATOM 1615 C C . GLY A 1 208 ? -0.693 -20.656 -10.562 1 95.88 208 GLY A C 1
ATOM 1616 O O . GLY A 1 208 ? 0.427 -20.281 -10.914 1 95.88 208 GLY A O 1
ATOM 1617 N N . ILE A 1 209 ? -0.895 -21.734 -9.859 1 95.62 209 ILE A N 1
ATOM 1618 C CA . ILE A 1 209 ? 0.222 -22.562 -9.43 1 95.62 209 ILE A CA 1
ATOM 1619 C C . ILE A 1 209 ? 0.906 -23.188 -10.641 1 95.62 209 ILE A C 1
ATOM 1621 O O . ILE A 1 209 ? 2.135 -23.172 -10.742 1 95.62 209 ILE A O 1
ATOM 1625 N N . ALA A 1 210 ? 0.097 -23.734 -11.539 1 95.56 210 ALA A N 1
ATOM 1626 C CA . ALA A 1 210 ? 0.648 -24.328 -12.758 1 95.56 210 ALA A CA 1
ATOM 1627 C C . ALA A 1 210 ? 1.442 -23.297 -13.555 1 95.56 210 ALA A C 1
ATOM 1629 O O . ALA A 1 210 ? 2.52 -23.594 -14.078 1 95.56 210 ALA A O 1
ATOM 1630 N N . PHE A 1 211 ? 0.921 -22.156 -13.609 1 93.5 211 PHE A N 1
ATOM 1631 C CA . PHE A 1 211 ? 1.562 -21.062 -14.336 1 93.5 211 PHE A CA 1
ATOM 1632 C C . PHE A 1 211 ? 2.928 -20.75 -13.742 1 93.5 211 PHE A C 1
ATOM 1634 O O . PHE A 1 211 ? 3.91 -20.594 -14.469 1 93.5 211 PHE A O 1
ATOM 1641 N N . GLN A 1 212 ? 2.994 -20.578 -12.492 1 92.25 212 GLN A N 1
ATOM 1642 C CA . GLN A 1 212 ? 4.258 -20.266 -11.836 1 92.25 212 GLN A CA 1
ATOM 1643 C C . GLN A 1 212 ? 5.266 -21.391 -12.008 1 92.25 212 GLN A C 1
ATOM 1645 O O . GLN A 1 212 ? 6.453 -21.141 -12.242 1 92.25 212 GLN A O 1
ATOM 1650 N N . LEU A 1 213 ? 4.801 -22.625 -11.859 1 93.56 213 LEU A N 1
ATOM 1651 C CA . LEU A 1 213 ? 5.672 -23.781 -12.055 1 93.56 213 LEU A CA 1
ATOM 1652 C C . LEU A 1 213 ? 6.293 -23.766 -13.445 1 93.56 213 LEU A C 1
ATOM 1654 O O . LEU A 1 213 ? 7.5 -23.969 -13.594 1 93.56 213 LEU A O 1
ATOM 1658 N N . LEU A 1 214 ? 5.535 -23.516 -14.391 1 91.56 214 LEU A N 1
ATOM 1659 C CA . LEU A 1 214 ? 6.012 -23.484 -15.766 1 91.56 214 LEU A CA 1
ATOM 1660 C C . LEU A 1 214 ? 6.988 -22.344 -15.984 1 91.56 214 LEU A C 1
ATOM 1662 O O . LEU A 1 214 ? 7.98 -22.484 -16.703 1 91.56 214 LEU A O 1
ATOM 1666 N N . ASP A 1 215 ? 6.652 -21.234 -15.398 1 87.5 215 ASP A N 1
ATOM 1667 C CA . ASP A 1 215 ? 7.559 -20.094 -15.484 1 87.5 215 ASP A CA 1
ATOM 1668 C C . ASP A 1 215 ? 8.914 -20.422 -14.859 1 87.5 215 ASP A C 1
ATOM 1670 O O . ASP A 1 215 ? 9.961 -20.062 -15.391 1 87.5 215 ASP A O 1
ATOM 1674 N N . ASP A 1 216 ? 8.93 -21.047 -13.75 1 89.5 216 ASP A N 1
ATOM 1675 C CA . ASP A 1 216 ? 10.148 -21.438 -13.055 1 89.5 216 ASP A CA 1
ATOM 1676 C C . ASP A 1 216 ? 10.945 -22.453 -13.883 1 89.5 216 ASP A C 1
ATOM 1678 O O . ASP A 1 216 ? 12.18 -22.438 -13.852 1 89.5 216 ASP A O 1
ATOM 1682 N N . ILE A 1 217 ? 10.234 -23.344 -14.531 1 89.94 217 ILE A N 1
ATOM 1683 C CA . ILE A 1 217 ? 10.867 -24.344 -15.375 1 89.94 217 ILE A CA 1
ATOM 1684 C C . ILE A 1 217 ? 11.602 -23.672 -16.531 1 89.94 217 ILE A C 1
ATOM 1686 O O . ILE A 1 217 ? 12.719 -24.062 -16.875 1 89.94 217 ILE A O 1
ATOM 1690 N N . LEU A 1 218 ? 11.016 -22.656 -17.078 1 84.75 218 LEU A N 1
ATOM 1691 C CA . LEU A 1 218 ? 11.586 -21.922 -18.219 1 84.75 218 LEU A CA 1
ATOM 1692 C C . LEU A 1 218 ? 12.914 -21.281 -17.828 1 84.75 218 LEU A C 1
ATOM 1694 O O . LEU A 1 218 ? 13.797 -21.109 -18.672 1 84.75 218 LEU A O 1
ATOM 1698 N N . ASP A 1 219 ? 13.07 -20.984 -16.594 1 81.56 219 ASP A N 1
ATOM 1699 C CA . ASP A 1 219 ? 14.305 -20.391 -16.094 1 81.56 219 ASP A CA 1
ATOM 1700 C C . ASP A 1 219 ? 15.477 -21.344 -16.25 1 81.56 219 ASP A C 1
ATOM 1702 O O . ASP A 1 219 ? 16.625 -20.922 -16.328 1 81.56 219 ASP A O 1
ATOM 1706 N N . TYR A 1 220 ? 15.203 -22.594 -16.297 1 86.25 220 TYR A N 1
ATOM 1707 C CA . TYR A 1 220 ? 16.266 -23.578 -16.375 1 86.25 220 TYR A CA 1
ATOM 1708 C C . TYR A 1 220 ? 16.359 -24.188 -17.766 1 86.25 220 TYR A C 1
ATOM 1710 O O . TYR A 1 220 ? 17.312 -24.891 -18.094 1 86.25 220 TYR A O 1
ATOM 1718 N N . THR A 1 221 ? 15.398 -23.969 -18.516 1 82.06 221 THR A N 1
ATOM 1719 C CA . THR A 1 221 ? 15.367 -24.625 -19.812 1 82.06 221 THR A CA 1
ATOM 1720 C C . THR A 1 221 ? 15.578 -23.625 -20.953 1 82.06 221 THR A C 1
ATOM 1722 O O . THR A 1 221 ? 15.867 -24 -22.078 1 82.06 221 THR A O 1
ATOM 1725 N N . SER A 1 222 ? 15.195 -22.391 -20.672 1 70.69 222 SER A N 1
ATOM 1726 C CA . SER A 1 222 ? 15.297 -21.406 -21.734 1 70.69 222 SER A CA 1
ATOM 1727 C C . SER A 1 222 ? 16.75 -21.016 -21.984 1 70.69 222 SER A C 1
ATOM 1729 O O . SER A 1 222 ? 17.562 -21.016 -21.062 1 70.69 222 SER A O 1
ATOM 1731 N N . ASP A 1 223 ? 17.156 -21 -23.234 1 57.62 223 ASP A N 1
ATOM 1732 C CA . ASP A 1 223 ? 18.469 -20.5 -23.625 1 57.62 223 ASP A CA 1
ATOM 1733 C C . ASP A 1 223 ? 18.594 -19 -23.359 1 57.62 223 ASP A C 1
ATOM 1735 O O . ASP A 1 223 ? 17.578 -18.297 -23.312 1 57.62 223 ASP A O 1
ATOM 1739 N N . GLY A 1 224 ? 19.406 -18.547 -22.469 1 51.22 224 GLY A N 1
ATOM 1740 C CA . GLY A 1 224 ? 19.672 -17.188 -22.047 1 51.22 224 GLY A CA 1
ATOM 1741 C C . GLY A 1 224 ? 19.109 -16.141 -23.016 1 51.22 224 GLY A C 1
ATOM 1742 O O . GLY A 1 224 ? 18.812 -15.023 -22.609 1 51.22 224 GLY A O 1
ATOM 1743 N N . GLU A 1 225 ? 19.172 -16.328 -24.234 1 46.97 225 GLU A N 1
ATOM 1744 C CA . GLU A 1 225 ? 18.906 -15.305 -25.234 1 46.97 225 GLU A CA 1
ATOM 1745 C C . GLU A 1 225 ? 17.422 -14.945 -25.281 1 46.97 225 GLU A C 1
ATOM 1747 O O . GLU A 1 225 ? 17.047 -13.867 -25.75 1 46.97 225 GLU A O 1
ATOM 1752 N N . THR A 1 226 ? 16.609 -15.711 -24.984 1 44 226 THR A N 1
ATOM 1753 C CA . THR A 1 226 ? 15.203 -15.469 -25.297 1 44 226 THR A CA 1
ATOM 1754 C C . THR A 1 226 ? 14.508 -14.758 -24.125 1 44 226 THR A C 1
ATOM 1756 O O . THR A 1 226 ? 13.398 -14.25 -24.281 1 44 226 THR A O 1
ATOM 1759 N N . LEU A 1 227 ? 14.836 -14.945 -22.891 1 47.81 227 LEU A N 1
ATOM 1760 C CA . LEU A 1 227 ? 13.945 -14.445 -21.844 1 47.81 227 LEU A CA 1
ATOM 1761 C C . LEU A 1 227 ? 14.398 -13.07 -21.359 1 47.81 227 LEU A C 1
ATOM 1763 O O . LEU A 1 227 ? 15.602 -12.805 -21.266 1 47.81 227 LEU A O 1
ATOM 1767 N N . GLY A 1 228 ? 13.852 -12.078 -21.719 1 44.19 228 GLY A N 1
ATOM 1768 C CA . GLY A 1 228 ? 13.953 -10.688 -21.312 1 44.19 228 GLY A CA 1
ATOM 1769 C C . GLY A 1 228 ? 14.383 -10.531 -19.859 1 44.19 228 GLY A C 1
ATOM 1770 O O . GLY A 1 228 ? 14.5 -9.406 -19.359 1 44.19 228 GLY A O 1
ATOM 1771 N N . LYS A 1 229 ? 14.055 -11.453 -19.016 1 47.53 229 LYS A N 1
ATOM 1772 C CA . LYS A 1 229 ? 14.625 -11.438 -17.672 1 47.53 229 LYS A CA 1
ATOM 1773 C C . LYS A 1 229 ? 15.867 -12.32 -17.594 1 47.53 229 LYS A C 1
ATOM 1775 O O . LYS A 1 229 ? 15.938 -13.367 -18.234 1 47.53 229 LYS A O 1
ATOM 1780 N N . PRO A 1 230 ? 16.953 -11.859 -17.109 1 46.19 230 PRO A N 1
ATOM 1781 C CA . PRO A 1 230 ? 18.047 -12.805 -16.953 1 46.19 230 PRO A CA 1
ATOM 1782 C C . PRO A 1 230 ? 17.641 -14.055 -16.172 1 46.19 230 PRO A C 1
ATOM 1784 O O . PRO A 1 230 ? 17.047 -13.953 -15.102 1 46.19 230 PRO A O 1
ATOM 1787 N N . VAL A 1 231 ? 17.391 -15.297 -16.766 1 48.84 231 VAL A N 1
ATOM 1788 C CA . VAL A 1 231 ? 17.031 -16.641 -16.312 1 48.84 231 VAL A CA 1
ATOM 1789 C C . VAL A 1 231 ? 17.672 -16.922 -14.953 1 48.84 231 VAL A C 1
ATOM 1791 O O . VAL A 1 231 ? 17.094 -17.641 -14.133 1 48.84 231 VAL A O 1
ATOM 1794 N N . TYR A 1 232 ? 18.609 -15.977 -14.445 1 56.34 232 TYR A N 1
ATOM 1795 C CA . TYR A 1 232 ? 19.422 -16.438 -13.336 1 56.34 232 TYR A CA 1
ATOM 1796 C C . TYR A 1 232 ? 19.328 -15.477 -12.156 1 56.34 232 TYR A C 1
ATOM 1798 O O . TYR A 1 232 ? 20 -15.664 -11.133 1 56.34 232 TYR A O 1
ATOM 1806 N N . GLU A 1 233 ? 18.156 -14.734 -12.297 1 63.81 233 GLU A N 1
ATOM 1807 C CA . GLU A 1 233 ? 18.188 -13.695 -11.273 1 63.81 233 GLU A CA 1
ATOM 1808 C C . GLU A 1 233 ? 17.547 -14.18 -9.977 1 63.81 233 GLU A C 1
ATOM 1810 O O . GLU A 1 233 ? 17.953 -13.75 -8.883 1 63.81 233 GLU A O 1
ATOM 1815 N N . ASP A 1 234 ? 16.859 -15.266 -10.07 1 77.75 234 ASP A N 1
ATOM 1816 C CA . ASP A 1 234 ? 16.156 -15.742 -8.875 1 77.75 234 ASP A CA 1
ATOM 1817 C C . ASP A 1 234 ? 17.125 -16.406 -7.898 1 77.75 234 ASP A C 1
ATOM 1819 O O . ASP A 1 234 ? 17.109 -16.109 -6.703 1 77.75 234 ASP A O 1
ATOM 1823 N N . VAL A 1 235 ? 18 -17.188 -8.484 1 81.19 235 VAL A N 1
ATOM 1824 C CA . VAL A 1 235 ? 18.953 -17.906 -7.637 1 81.19 235 VAL A CA 1
ATOM 1825 C C . VAL A 1 235 ? 19.906 -16.906 -6.965 1 81.19 235 VAL A C 1
ATOM 1827 O O . VAL A 1 235 ? 20.188 -17.016 -5.773 1 81.19 235 VAL A O 1
ATOM 1830 N N . ARG A 1 236 ? 20.312 -15.969 -7.781 1 79.06 236 ARG A N 1
ATOM 1831 C CA . ARG A 1 236 ? 21.219 -14.945 -7.262 1 79.06 236 ARG A CA 1
ATOM 1832 C C . ARG A 1 236 ? 20.547 -14.148 -6.141 1 79.06 236 ARG A C 1
ATOM 1834 O O . ARG A 1 236 ? 21.219 -13.727 -5.195 1 79.06 236 ARG A O 1
ATOM 1841 N N . SER A 1 237 ? 19.312 -14.094 -6.285 1 78 237 SER A N 1
ATOM 1842 C CA . SER A 1 237 ? 18.562 -13.336 -5.281 1 78 237 SER A CA 1
ATOM 1843 C C . SER A 1 237 ? 18.125 -14.227 -4.129 1 78 237 SER A C 1
ATOM 1845 O O . SER A 1 237 ? 17.438 -13.773 -3.209 1 78 237 SER A O 1
ATOM 1847 N N . GLY A 1 238 ? 18.484 -15.469 -4.219 1 85.69 238 GLY A N 1
ATOM 1848 C CA . GLY A 1 238 ? 18.219 -16.406 -3.129 1 85.69 238 GLY A CA 1
ATOM 1849 C C . GLY A 1 238 ? 16.859 -17.047 -3.213 1 85.69 238 GLY A C 1
ATOM 1850 O O . GLY A 1 238 ? 16.406 -17.672 -2.254 1 85.69 238 GLY A O 1
ATOM 1851 N N . VAL A 1 239 ? 16.219 -16.891 -4.289 1 86.06 239 VAL A N 1
ATOM 1852 C CA . VAL A 1 239 ? 14.906 -17.5 -4.477 1 86.06 239 VAL A CA 1
ATOM 1853 C C . VAL A 1 239 ? 15.055 -18.828 -5.199 1 86.06 239 VAL A C 1
ATOM 1855 O O . VAL A 1 239 ? 15.445 -18.859 -6.371 1 86.06 239 VAL A O 1
ATOM 1858 N N . TYR A 1 240 ? 14.781 -19.844 -4.469 1 91.44 240 TYR A N 1
ATOM 1859 C CA . TYR A 1 240 ? 14.922 -21.188 -5.031 1 91.44 240 TYR A CA 1
ATOM 1860 C C . TYR A 1 240 ? 13.57 -21.719 -5.488 1 91.44 240 TYR A C 1
ATOM 1862 O O . TYR A 1 240 ? 12.648 -21.859 -4.688 1 91.44 240 TYR A O 1
ATOM 1870 N N . SER A 1 241 ? 13.531 -22.047 -6.742 1 93.12 241 SER A N 1
ATOM 1871 C CA . SER A 1 241 ? 12.266 -22.469 -7.336 1 93.12 241 SER A CA 1
ATOM 1872 C C . SER A 1 241 ? 12.141 -23.984 -7.328 1 93.12 241 SER A C 1
ATOM 1874 O O . SER A 1 241 ? 13.039 -24.688 -6.859 1 93.12 241 SER A O 1
ATOM 1876 N N . ALA A 1 242 ? 11.07 -24.5 -7.875 1 94.94 242 ALA A N 1
ATOM 1877 C CA . ALA A 1 242 ? 10.688 -25.906 -7.77 1 94.94 242 ALA A CA 1
ATOM 1878 C C . ALA A 1 242 ? 11.734 -26.812 -8.422 1 94.94 242 ALA A C 1
ATOM 1880 O O . ALA A 1 242 ? 12.172 -27.797 -7.82 1 94.94 242 ALA A O 1
ATOM 1881 N N . PRO A 1 243 ? 12.234 -26.469 -9.648 1 95.44 243 PRO A N 1
ATOM 1882 C CA . PRO A 1 243 ? 13.227 -27.359 -10.25 1 95.44 243 PRO A CA 1
ATOM 1883 C C . PRO A 1 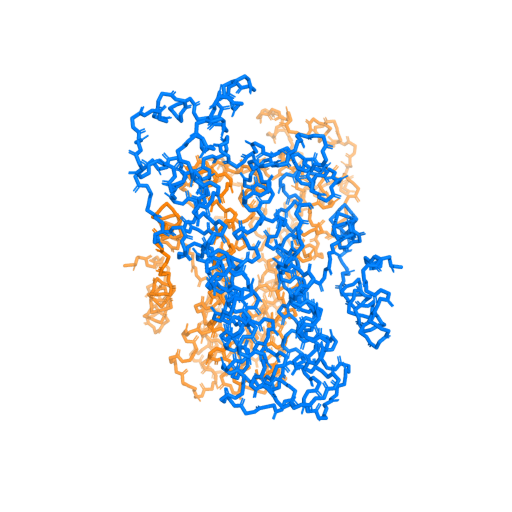243 ? 14.477 -27.531 -9.391 1 95.44 243 PRO A C 1
ATOM 1885 O O . PRO A 1 243 ? 14.984 -28.641 -9.242 1 95.44 243 PRO A O 1
ATOM 1888 N N . LEU A 1 244 ? 14.93 -26.438 -8.867 1 95.06 244 LEU A N 1
ATOM 1889 C CA . LEU A 1 244 ? 16.109 -26.469 -8.023 1 95.06 244 LEU A CA 1
ATOM 1890 C C . LEU A 1 244 ? 15.836 -27.25 -6.738 1 95.06 244 LEU A C 1
ATOM 1892 O O . LEU A 1 244 ? 16.641 -28.094 -6.328 1 95.06 244 LEU A O 1
ATOM 1896 N N . ILE A 1 245 ? 14.742 -27.016 -6.105 1 95.94 245 ILE A N 1
ATOM 1897 C CA . ILE A 1 245 ? 14.383 -27.656 -4.836 1 95.94 245 ILE A CA 1
ATOM 1898 C C . ILE A 1 245 ? 14.242 -29.156 -5.031 1 95.94 245 ILE A C 1
ATOM 1900 O O . ILE A 1 245 ? 14.727 -29.938 -4.215 1 95.94 245 ILE A O 1
ATOM 1904 N N . LEU A 1 246 ? 13.594 -29.547 -6.066 1 96.5 246 LEU A N 1
ATOM 1905 C CA . LEU A 1 246 ? 13.367 -30.953 -6.355 1 96.5 246 LEU A CA 1
ATOM 1906 C C . LEU A 1 246 ? 14.688 -31.656 -6.672 1 96.5 246 LEU A C 1
ATOM 1908 O O . LEU A 1 246 ? 14.883 -32.812 -6.289 1 96.5 246 LEU A O 1
ATOM 1912 N N . ALA A 1 247 ? 15.531 -30.953 -7.391 1 95.62 247 ALA A N 1
ATOM 1913 C CA . ALA A 1 247 ? 16.859 -31.5 -7.672 1 95.62 247 ALA A CA 1
ATOM 1914 C C . ALA A 1 247 ? 17.656 -31.672 -6.387 1 95.62 247 ALA A C 1
ATOM 1916 O O . ALA A 1 247 ? 18.375 -32.656 -6.215 1 95.62 247 ALA A O 1
ATOM 1917 N N . MET A 1 248 ? 17.578 -30.719 -5.555 1 95.31 248 MET A N 1
ATOM 1918 C CA . MET A 1 248 ? 18.297 -30.766 -4.289 1 95.31 248 MET A CA 1
ATOM 1919 C C . MET A 1 248 ? 17.828 -31.922 -3.426 1 95.31 248 MET A C 1
ATOM 1921 O O . MET A 1 248 ? 18.594 -32.469 -2.615 1 95.31 248 MET A O 1
ATOM 1925 N N . GLN A 1 249 ? 16.609 -32.281 -3.545 1 93.31 249 GLN A N 1
ATOM 1926 C CA . GLN A 1 249 ? 16.078 -33.438 -2.795 1 93.31 249 GLN A CA 1
ATOM 1927 C C . GLN A 1 249 ? 16.812 -34.719 -3.158 1 93.31 249 GLN A C 1
ATOM 1929 O O . GLN A 1 249 ? 16.938 -35.625 -2.33 1 93.31 249 GLN A O 1
ATOM 1934 N N . ARG A 1 250 ? 17.281 -34.844 -4.324 1 92.38 250 ARG A N 1
ATOM 1935 C CA . ARG A 1 250 ? 18.016 -36 -4.777 1 92.38 250 ARG A CA 1
ATOM 1936 C C . ARG A 1 250 ? 19.469 -35.969 -4.293 1 92.38 250 ARG A C 1
ATOM 1938 O O . ARG A 1 250 ? 20.031 -37 -3.939 1 92.38 250 ARG A O 1
ATOM 1945 N N . ASP A 1 251 ? 20.078 -34.812 -4.453 1 93.19 251 ASP A N 1
ATOM 1946 C CA . ASP A 1 251 ? 21.453 -34.625 -3.979 1 93.19 251 ASP A CA 1
ATOM 1947 C C . ASP A 1 251 ? 21.688 -33.188 -3.535 1 93.19 251 ASP A C 1
ATOM 1949 O O . ASP A 1 251 ? 22.25 -32.375 -4.289 1 93.19 251 ASP A O 1
ATOM 1953 N N . ARG A 1 252 ? 21.5 -32.938 -2.363 1 93.31 252 ARG A N 1
ATOM 1954 C CA . ARG A 1 252 ? 21.625 -31.578 -1.829 1 93.31 252 ARG A CA 1
ATOM 1955 C C . ARG A 1 252 ? 23.078 -31.125 -1.8 1 93.31 252 ARG A C 1
ATOM 1957 O O . ARG A 1 252 ? 23.375 -29.969 -2.078 1 93.31 252 ARG A O 1
ATOM 1964 N N . GLN A 1 253 ? 23.953 -32.031 -1.461 1 94 253 GLN A N 1
ATOM 1965 C CA . GLN A 1 253 ? 25.359 -31.688 -1.263 1 94 253 GLN A CA 1
ATOM 1966 C C . GLN A 1 253 ? 25.984 -31.188 -2.555 1 94 253 GLN A C 1
ATOM 1968 O O . GLN A 1 253 ? 26.891 -30.344 -2.52 1 94 253 GLN A O 1
ATOM 1973 N N . ALA A 1 254 ? 25.484 -31.641 -3.637 1 93.94 254 ALA A N 1
ATOM 1974 C CA . ALA A 1 254 ? 26.031 -31.25 -4.938 1 93.94 254 ALA A CA 1
ATOM 1975 C C . ALA A 1 254 ? 25.766 -29.766 -5.215 1 93.94 254 ALA A C 1
ATOM 1977 O O . ALA A 1 254 ? 26.516 -29.141 -5.969 1 93.94 254 ALA A O 1
ATOM 1978 N N . PHE A 1 255 ? 24.766 -29.203 -4.582 1 95.44 255 PHE A N 1
ATOM 1979 C CA . PHE A 1 255 ? 24.328 -27.844 -4.895 1 95.44 255 PHE A CA 1
ATOM 1980 C C . PHE A 1 255 ? 24.891 -26.844 -3.883 1 95.44 255 PHE A C 1
ATOM 1982 O O . PHE A 1 255 ? 25 -25.656 -4.176 1 95.44 255 PHE A O 1
ATOM 1989 N N . LEU A 1 256 ? 25.25 -27.312 -2.73 1 94.88 256 LEU A N 1
ATOM 1990 C CA . LEU A 1 256 ? 25.562 -26.453 -1.594 1 94.88 256 LEU A CA 1
ATOM 1991 C C . LEU A 1 256 ? 26.75 -25.562 -1.9 1 94.88 256 LEU A C 1
ATOM 1993 O O . LEU A 1 256 ? 26.75 -24.359 -1.585 1 94.88 256 LEU A O 1
ATOM 1997 N N . PRO A 1 257 ? 27.812 -26.078 -2.564 1 94.44 257 PRO A N 1
ATOM 1998 C CA . PRO A 1 257 ? 28.953 -25.219 -2.854 1 94.44 257 PRO A CA 1
ATOM 1999 C C . PRO A 1 257 ? 28.594 -24.062 -3.789 1 94.44 257 PRO A C 1
ATOM 2001 O O . PRO A 1 257 ? 29.141 -22.969 -3.648 1 94.44 257 PRO A O 1
ATOM 2004 N N . LEU A 1 258 ? 27.766 -24.312 -4.672 1 93.81 258 LEU A N 1
ATOM 2005 C CA . LEU A 1 258 ? 27.344 -23.281 -5.617 1 93.81 258 LEU A CA 1
ATOM 2006 C C . LEU A 1 258 ? 26.422 -22.266 -4.945 1 93.81 258 LEU A C 1
ATOM 2008 O O . LEU A 1 258 ? 26.578 -21.062 -5.133 1 93.81 258 LEU A O 1
ATOM 2012 N N . LEU A 1 259 ? 25.469 -22.781 -4.168 1 93.31 259 LEU A N 1
ATOM 2013 C CA . LEU A 1 259 ? 24.469 -21.922 -3.551 1 93.31 259 LEU A CA 1
ATOM 2014 C C . LEU A 1 259 ? 25.062 -21.094 -2.426 1 93.31 259 LEU A C 1
ATOM 2016 O O . LEU A 1 259 ? 24.531 -20.047 -2.061 1 93.31 259 LEU A O 1
ATOM 2020 N N . ALA A 1 260 ? 26.172 -21.531 -1.89 1 92.69 260 ALA A N 1
ATOM 2021 C CA . ALA A 1 260 ? 26.859 -20.797 -0.818 1 92.69 260 ALA A CA 1
ATOM 2022 C C . ALA A 1 260 ? 27.391 -19.453 -1.315 1 92.69 260 ALA A C 1
ATOM 2024 O O . ALA A 1 260 ? 27.594 -18.531 -0.525 1 92.69 260 ALA A O 1
ATOM 2025 N N . LYS A 1 261 ? 27.547 -19.375 -2.588 1 91.56 261 LYS A N 1
ATOM 2026 C CA . LYS A 1 261 ? 28.078 -18.156 -3.17 1 91.56 261 LYS A CA 1
ATOM 2027 C C . LYS A 1 261 ? 27.031 -17.047 -3.168 1 91.56 261 LYS A C 1
ATOM 2029 O O . LYS A 1 261 ? 27.375 -15.859 -3.293 1 91.56 261 LYS A O 1
ATOM 2034 N N . LYS A 1 262 ? 25.812 -17.469 -3.064 1 87.94 262 LYS A N 1
ATOM 2035 C CA . LYS A 1 262 ? 24.688 -16.531 -3.012 1 87.94 262 LYS A CA 1
ATOM 2036 C C . LYS A 1 262 ? 24.75 -15.539 -4.172 1 87.94 262 LYS A C 1
ATOM 2038 O O . LYS A 1 262 ? 24.844 -15.945 -5.336 1 87.94 262 LYS A O 1
ATOM 2043 N N . GLU A 1 263 ? 24.812 -14.227 -3.922 1 81.94 263 GLU A N 1
ATOM 2044 C CA . GLU A 1 263 ? 24.766 -13.219 -4.973 1 81.94 263 GLU A CA 1
ATOM 2045 C C . GLU A 1 263 ? 26.047 -13.211 -5.793 1 81.94 263 GLU A C 1
ATOM 2047 O O . GLU A 1 263 ? 26.094 -12.648 -6.891 1 81.94 263 GLU A O 1
ATOM 2052 N N . HIS A 1 264 ? 27.062 -13.961 -5.418 1 87.19 264 HIS A N 1
ATOM 2053 C CA . HIS A 1 264 ? 28.359 -13.922 -6.062 1 87.19 264 HIS A CA 1
ATOM 2054 C C . HIS A 1 264 ? 28.547 -15.109 -7 1 87.19 264 HIS A C 1
ATOM 2056 O O . HIS A 1 264 ? 29.625 -15.289 -7.582 1 87.19 264 HIS A O 1
ATOM 2062 N N . ILE A 1 265 ? 27.516 -15.898 -7.168 1 88.75 265 ILE A N 1
ATOM 2063 C CA . ILE A 1 265 ? 27.609 -17.016 -8.094 1 88.75 265 ILE A CA 1
ATOM 2064 C C . ILE A 1 265 ? 27.891 -16.516 -9.5 1 88.75 265 ILE A C 1
ATOM 2066 O O . ILE A 1 265 ? 27.234 -15.586 -9.984 1 88.75 265 ILE A O 1
ATOM 2070 N N . SER A 1 266 ? 28.906 -16.969 -10.117 1 87.5 266 SER A N 1
ATOM 2071 C CA . SER A 1 266 ? 29.312 -16.531 -11.453 1 87.5 266 SER A CA 1
ATOM 2072 C C . SER A 1 266 ? 28.406 -17.125 -12.523 1 87.5 266 SER A C 1
ATOM 2074 O O . SER A 1 266 ? 27.641 -18.062 -12.258 1 87.5 266 SER A O 1
ATOM 2076 N N . ASP A 1 267 ? 28.5 -16.562 -13.727 1 85.62 267 ASP A N 1
ATOM 2077 C CA . ASP A 1 267 ? 27.703 -17.062 -14.844 1 85.62 267 ASP A CA 1
ATOM 2078 C C . ASP A 1 267 ? 28.047 -18.516 -15.156 1 85.62 267 ASP A C 1
ATOM 2080 O O . ASP A 1 267 ? 27.172 -19.328 -15.445 1 85.62 267 ASP A O 1
ATOM 2084 N N . THR A 1 268 ? 29.312 -18.75 -15.094 1 88.94 268 THR A N 1
ATOM 2085 C CA . THR A 1 268 ? 29.781 -20.109 -15.359 1 88.94 268 THR A CA 1
ATOM 2086 C C . THR A 1 268 ? 29.25 -21.078 -14.312 1 88.94 268 THR A C 1
ATOM 2088 O O . THR A 1 268 ? 28.859 -22.203 -14.648 1 88.94 268 THR A O 1
ATOM 2091 N N . GLU A 1 269 ? 29.234 -20.625 -13.133 1 90.94 269 GLU A N 1
ATOM 2092 C CA . GLU A 1 269 ? 28.734 -21.469 -12.047 1 90.94 269 GLU A CA 1
ATOM 2093 C C . GLU A 1 269 ? 27.219 -21.641 -12.133 1 90.94 269 GLU A C 1
ATOM 2095 O O . GLU A 1 269 ? 26.688 -22.672 -11.75 1 90.94 269 GLU A O 1
ATOM 2100 N N . MET A 1 270 ? 26.609 -20.703 -12.625 1 89.25 270 MET A N 1
ATOM 2101 C CA . MET A 1 270 ? 25.156 -20.781 -12.828 1 89.25 270 MET A CA 1
ATOM 2102 C C . MET A 1 270 ? 24.828 -21.859 -13.867 1 89.25 270 MET A C 1
ATOM 2104 O O . MET A 1 270 ? 23.812 -22.547 -13.734 1 89.25 270 MET A O 1
ATOM 2108 N N . ILE A 1 271 ? 25.609 -21.844 -14.891 1 88.75 271 ILE A N 1
ATOM 2109 C CA . ILE A 1 271 ? 25.422 -22.875 -15.906 1 88.75 271 ILE A CA 1
ATOM 2110 C C . ILE A 1 271 ? 25.625 -24.25 -15.289 1 88.75 271 ILE A C 1
ATOM 2112 O O . ILE A 1 271 ? 24.891 -25.188 -15.586 1 88.75 271 ILE A O 1
ATOM 2116 N N . GLN A 1 272 ? 26.625 -24.312 -14.422 1 91.44 272 GLN A N 1
ATOM 2117 C CA . GLN A 1 272 ? 26.859 -25.578 -13.719 1 91.44 272 GLN A CA 1
ATOM 2118 C C . GLN A 1 272 ? 25.656 -25.953 -12.859 1 91.44 272 GLN A C 1
ATOM 2120 O O . GLN A 1 272 ? 25.281 -27.125 -12.805 1 91.44 272 GLN A O 1
ATOM 2125 N N . LEU A 1 273 ? 25.172 -25.016 -12.227 1 93.06 273 LEU A N 1
ATOM 2126 C CA . LEU A 1 273 ? 24 -25.25 -11.391 1 93.06 273 LEU A CA 1
ATOM 2127 C C . LEU A 1 273 ? 22.828 -25.75 -12.219 1 93.06 273 LEU A C 1
ATOM 2129 O O . LEU A 1 273 ? 22.141 -26.703 -11.828 1 93.06 273 LEU A O 1
ATOM 2133 N N . ARG A 1 274 ? 22.594 -25.109 -13.32 1 91.56 274 ARG A N 1
ATOM 2134 C CA . ARG A 1 274 ? 21.516 -25.5 -14.227 1 91.56 274 ARG A CA 1
ATOM 2135 C C . ARG A 1 274 ? 21.703 -26.953 -14.688 1 91.56 274 ARG A C 1
ATOM 2137 O O . ARG A 1 274 ? 20.75 -27.719 -14.711 1 91.56 274 ARG A O 1
ATOM 2144 N N . ASP A 1 275 ? 22.891 -27.188 -15.047 1 92.31 275 ASP A N 1
ATOM 2145 C CA . ASP A 1 275 ? 23.188 -28.531 -15.508 1 92.31 275 ASP A CA 1
ATOM 2146 C C . ASP A 1 275 ? 22.922 -29.562 -14.414 1 92.31 275 ASP A C 1
ATOM 2148 O O . ASP A 1 275 ? 22.438 -30.672 -14.695 1 92.31 275 ASP A O 1
ATOM 2152 N N . LEU A 1 276 ? 23.297 -29.234 -13.203 1 94.38 276 LEU A N 1
ATOM 2153 C CA . LEU A 1 276 ? 23.031 -30.109 -12.07 1 94.38 276 LEU A CA 1
ATOM 2154 C C . LEU A 1 276 ? 21.531 -30.312 -11.883 1 94.38 276 LEU A C 1
ATOM 2156 O O . LEU A 1 276 ? 21.078 -31.422 -11.57 1 94.38 276 LEU A O 1
ATOM 2160 N N . VAL A 1 277 ? 20.75 -29.266 -12.039 1 95.12 277 VAL A N 1
ATOM 2161 C CA . VAL A 1 277 ? 19.297 -29.328 -11.883 1 95.12 277 VAL A CA 1
ATOM 2162 C C . VAL A 1 277 ? 18.703 -30.297 -12.914 1 95.12 277 VAL A C 1
ATOM 2164 O O . VAL A 1 277 ? 17.812 -31.078 -12.594 1 95.12 277 VAL A O 1
ATOM 2167 N N . ILE A 1 278 ? 19.234 -30.219 -14.125 1 92.81 278 ILE A N 1
ATOM 2168 C CA . ILE A 1 278 ? 18.766 -31.094 -15.203 1 92.81 278 ILE A CA 1
ATOM 2169 C C . ILE A 1 278 ? 19.203 -32.531 -14.93 1 92.81 278 ILE A C 1
ATOM 2171 O O . ILE A 1 278 ? 18.406 -33.469 -15.07 1 92.81 278 ILE A O 1
ATOM 2175 N N . LYS A 1 279 ? 20.469 -32.625 -14.5 1 94.25 279 LYS A N 1
ATOM 2176 C CA . LYS A 1 279 ? 21.031 -33.969 -14.211 1 94.25 279 LYS A CA 1
ATOM 2177 C C . LYS A 1 279 ? 20.203 -34.688 -13.156 1 94.25 279 LYS A C 1
ATOM 2179 O O . LYS A 1 279 ? 19.938 -35.875 -13.297 1 94.25 279 LYS A O 1
ATOM 2184 N N . TYR A 1 280 ? 19.812 -33.969 -12.195 1 95.56 280 TYR A N 1
ATOM 2185 C CA . TYR A 1 280 ? 19.094 -34.594 -11.086 1 95.56 280 TYR A CA 1
ATOM 2186 C C . TYR A 1 280 ? 17.594 -34.469 -11.289 1 95.56 280 TYR A C 1
ATOM 2188 O O . TYR A 1 280 ? 16.828 -34.5 -10.32 1 95.56 280 TYR A O 1
ATOM 2196 N N . GLU A 1 281 ? 17.109 -34.25 -12.461 1 94.75 281 GLU A N 1
ATOM 2197 C CA . GLU A 1 281 ? 15.734 -34.344 -12.953 1 94.75 281 GLU A CA 1
ATOM 2198 C C . GLU A 1 281 ? 14.82 -33.344 -12.258 1 94.75 281 GLU A C 1
ATOM 2200 O O . GLU A 1 281 ? 13.648 -33.656 -12 1 94.75 281 GLU A O 1
ATOM 2205 N N . GLY A 1 282 ? 15.375 -32.281 -11.828 1 95.56 282 GLY A N 1
ATOM 2206 C CA . GLY A 1 282 ? 14.562 -31.25 -11.227 1 95.56 282 GLY A CA 1
ATOM 2207 C C . GLY A 1 282 ? 13.516 -30.688 -12.172 1 95.56 282 GLY A C 1
ATOM 2208 O O . GLY A 1 282 ? 12.367 -30.484 -11.789 1 95.56 282 GLY A O 1
ATOM 2209 N N . VAL A 1 283 ? 13.883 -30.484 -13.391 1 94.25 283 VAL A N 1
ATOM 2210 C CA . VAL A 1 283 ? 13 -29.906 -14.406 1 94.25 283 VAL A CA 1
ATOM 2211 C C . VAL A 1 283 ? 11.867 -30.891 -14.719 1 94.25 283 VAL A C 1
ATOM 2213 O O . VAL A 1 283 ? 10.703 -30.5 -14.773 1 94.25 283 VAL A O 1
ATOM 2216 N N . LYS A 1 284 ? 12.211 -32.125 -14.859 1 94.88 284 LYS A N 1
ATOM 2217 C CA . LYS A 1 284 ? 11.227 -33.156 -15.172 1 94.88 284 LYS A CA 1
ATOM 2218 C C . LYS A 1 284 ? 10.18 -33.281 -14.062 1 94.88 284 LYS A C 1
ATOM 2220 O O . LYS A 1 284 ? 8.984 -33.375 -14.336 1 94.88 284 LYS A O 1
ATOM 2225 N N . GLN A 1 285 ? 10.641 -33.312 -12.875 1 95.94 285 GLN A N 1
ATOM 2226 C CA . GLN A 1 285 ? 9.734 -33.406 -11.734 1 95.94 285 GLN A CA 1
ATOM 2227 C C . GLN A 1 285 ? 8.836 -32.188 -11.625 1 95.94 285 GLN A C 1
ATOM 2229 O O . GLN A 1 285 ? 7.641 -32.312 -11.336 1 95.94 285 GLN A O 1
ATOM 2234 N N . ALA A 1 286 ? 9.422 -31.031 -11.812 1 95.5 286 ALA A N 1
ATOM 2235 C CA . ALA A 1 286 ? 8.633 -29.797 -11.781 1 95.5 286 ALA A CA 1
ATOM 2236 C C . ALA A 1 286 ? 7.566 -29.797 -12.867 1 95.5 286 ALA A C 1
ATOM 2238 O O . ALA A 1 286 ? 6.445 -29.328 -12.648 1 95.5 286 ALA A O 1
ATOM 2239 N N . TYR A 1 287 ? 7.926 -30.297 -13.992 1 94.44 287 TYR A N 1
ATOM 2240 C CA . TYR A 1 287 ? 6.98 -30.391 -15.102 1 94.44 287 TYR A CA 1
ATOM 2241 C C . TYR A 1 287 ? 5.816 -31.312 -14.758 1 94.44 287 TYR A C 1
ATOM 2243 O O . TYR A 1 287 ? 4.668 -31.016 -15.094 1 94.44 287 TYR A O 1
ATOM 2251 N N . THR A 1 288 ? 6.137 -32.406 -14.164 1 95.62 288 THR A N 1
ATOM 2252 C CA . THR A 1 288 ? 5.094 -33.312 -13.734 1 95.62 288 THR A CA 1
ATOM 2253 C C . THR A 1 288 ? 4.129 -32.625 -12.766 1 95.62 288 THR A C 1
ATOM 2255 O O . THR A 1 288 ? 2.914 -32.812 -12.867 1 95.62 288 THR A O 1
ATOM 2258 N N . MET A 1 289 ? 4.652 -31.906 -11.859 1 95.5 289 MET A N 1
ATOM 2259 C CA . MET A 1 289 ? 3.824 -31.172 -10.914 1 95.5 289 MET A CA 1
ATOM 2260 C C . MET A 1 289 ? 2.947 -30.156 -11.641 1 95.5 289 MET A C 1
ATOM 2262 O O . MET A 1 289 ? 1.763 -30.016 -11.328 1 95.5 289 MET A O 1
ATOM 2266 N N . ALA A 1 290 ? 3.549 -29.406 -12.578 1 94.69 290 ALA A N 1
ATOM 2267 C CA . ALA A 1 290 ? 2.807 -28.438 -13.367 1 94.69 290 ALA A CA 1
ATOM 2268 C C . ALA A 1 290 ? 1.673 -29.094 -14.141 1 94.69 290 ALA A C 1
ATOM 2270 O O . ALA A 1 290 ? 0.57 -28.547 -14.234 1 94.69 290 ALA A O 1
ATOM 2271 N N . GLN A 1 291 ? 1.945 -30.25 -14.664 1 94.25 291 GLN A N 1
ATOM 2272 C CA . GLN A 1 291 ? 0.956 -31 -15.43 1 94.25 291 GLN A CA 1
ATOM 2273 C C . GLN A 1 291 ? -0.208 -31.438 -14.555 1 94.25 291 GLN A C 1
ATOM 2275 O O . GLN A 1 291 ? -1.366 -31.391 -14.969 1 94.25 291 GLN A O 1
ATOM 2280 N N . GLN A 1 292 ? 0.114 -31.906 -13.414 1 95.69 292 GLN A N 1
ATOM 2281 C CA . GLN A 1 292 ? -0.926 -32.312 -12.477 1 95.69 292 GLN A CA 1
ATOM 2282 C C . GLN A 1 292 ? -1.866 -31.156 -12.156 1 95.69 292 GLN A C 1
ATOM 2284 O O . GLN A 1 292 ? -3.088 -31.328 -12.141 1 95.69 292 GLN A O 1
ATOM 2289 N N . ARG A 1 293 ? -1.271 -30.031 -11.836 1 95.31 293 ARG A N 1
ATOM 2290 C CA . ARG A 1 293 ? -2.08 -28.844 -11.547 1 95.31 293 ARG A CA 1
ATOM 2291 C C . ARG A 1 293 ? -2.883 -28.422 -12.766 1 95.31 293 ARG A C 1
ATOM 2293 O O . ARG A 1 293 ? -4.023 -27.969 -12.641 1 95.31 293 ARG A O 1
ATOM 2300 N N . THR A 1 294 ? -2.322 -28.531 -13.93 1 94.44 294 THR A N 1
ATOM 2301 C CA . THR A 1 294 ? -3.004 -28.203 -15.18 1 94.44 294 THR A CA 1
ATOM 2302 C C . THR A 1 294 ? -4.215 -29.109 -15.391 1 94.44 294 THR A C 1
ATOM 2304 O O . THR A 1 294 ? -5.281 -28.641 -15.789 1 94.44 294 THR A O 1
ATOM 2307 N N . GLU A 1 295 ? -3.998 -30.328 -15.117 1 95.25 295 GLU A N 1
ATOM 2308 C CA . GLU A 1 295 ? -5.086 -31.297 -15.273 1 95.25 295 GLU A CA 1
ATOM 2309 C C . GLU A 1 295 ? -6.227 -31 -14.297 1 95.25 295 GLU A C 1
ATOM 2311 O O . GLU A 1 295 ? -7.398 -31.094 -14.664 1 95.25 295 GLU A O 1
ATOM 2316 N N . LEU A 1 296 ? -5.883 -30.672 -13.102 1 96 296 LEU A N 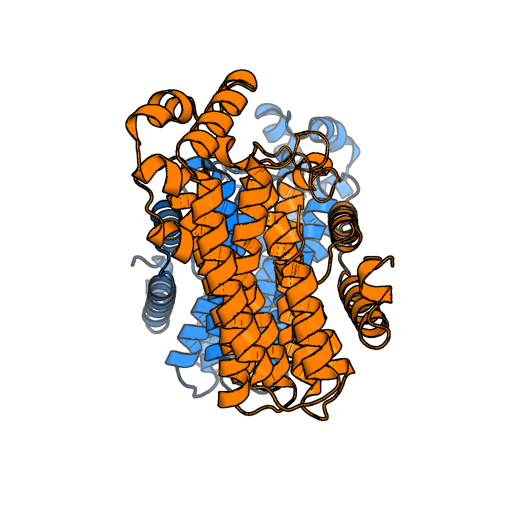1
ATOM 2317 C CA . LEU A 1 296 ? -6.891 -30.297 -12.117 1 96 296 LEU A CA 1
ATOM 2318 C C . LEU A 1 296 ? -7.664 -29.062 -12.57 1 96 296 LEU A C 1
ATOM 2320 O O . LEU A 1 296 ? -8.891 -29.016 -12.445 1 96 296 LEU A O 1
ATOM 2324 N N . ALA A 1 297 ? -6.926 -28.047 -13.031 1 96.19 297 ALA A N 1
ATOM 2325 C CA . ALA A 1 297 ? -7.559 -26.828 -13.523 1 96.19 297 ALA A CA 1
ATOM 2326 C C . ALA A 1 297 ? -8.492 -27.125 -14.695 1 96.19 297 ALA A C 1
ATOM 2328 O O . ALA A 1 297 ? -9.633 -26.641 -14.727 1 96.19 297 ALA A O 1
ATOM 2329 N N . THR A 1 298 ? -8.047 -27.953 -15.633 1 95.31 298 THR A N 1
ATOM 2330 C CA . THR A 1 298 ? -8.828 -28.297 -16.828 1 95.31 298 THR A CA 1
ATOM 2331 C C . THR A 1 298 ? -10.07 -29.109 -16.438 1 95.31 298 THR A C 1
ATOM 2333 O O . THR A 1 298 ? -11.148 -28.891 -16.984 1 95.31 298 THR A O 1
ATOM 2336 N N . ALA A 1 299 ? -9.867 -30.047 -15.562 1 96.44 299 AL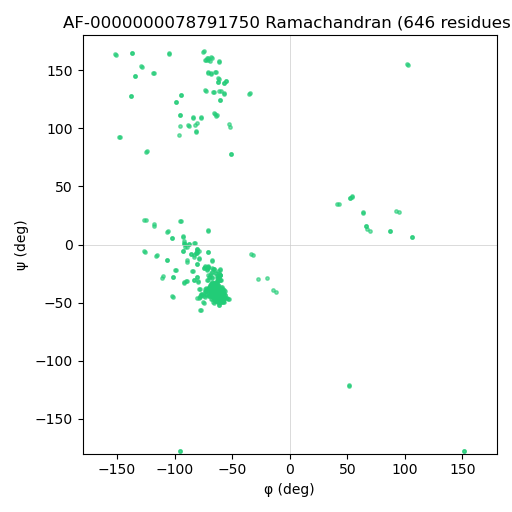A A N 1
ATOM 2337 C CA . ALA A 1 299 ? -11 -30.828 -15.086 1 96.44 299 ALA A CA 1
ATOM 2338 C C . ALA A 1 299 ? -12.055 -29.953 -14.438 1 96.44 299 ALA A C 1
ATOM 2340 O O . ALA A 1 299 ? -13.258 -30.172 -14.602 1 96.44 299 ALA A O 1
ATOM 2341 N N . GLY A 1 300 ? -11.625 -29 -13.672 1 96.5 300 GLY A N 1
ATOM 2342 C CA . GLY A 1 300 ? -12.547 -28.047 -13.07 1 96.5 300 GLY A CA 1
ATOM 2343 C C . GLY A 1 300 ? -13.289 -27.219 -14.094 1 96.5 300 GLY A C 1
ATOM 2344 O O . GLY A 1 300 ? -14.492 -26.969 -13.953 1 96.5 300 GLY A O 1
ATOM 2345 N N . LEU A 1 301 ? -12.602 -26.781 -15.086 1 97 301 LEU A N 1
ATOM 2346 C CA . LEU A 1 301 ? -13.195 -25.969 -16.141 1 97 301 LEU A CA 1
ATOM 2347 C C . LEU A 1 301 ? -14.242 -26.766 -16.906 1 97 301 LEU A C 1
ATOM 2349 O O . LEU A 1 301 ? -15.281 -26.219 -17.281 1 97 301 LEU A O 1
ATOM 2353 N N . GLN A 1 302 ? -13.984 -28 -17.109 1 96 302 GLN A N 1
ATOM 2354 C CA . GLN A 1 302 ? -14.875 -28.859 -17.875 1 96 302 GLN A CA 1
ATOM 2355 C C . GLN A 1 302 ? -16.203 -29.062 -17.156 1 96 302 GLN A C 1
ATOM 2357 O O . GLN A 1 302 ? -17.219 -29.359 -17.781 1 96 302 GLN A O 1
ATOM 2362 N N . LYS A 1 303 ? -16.219 -28.844 -15.867 1 95.25 303 LYS A N 1
ATOM 2363 C CA . LYS A 1 303 ? -17.422 -29.031 -15.07 1 95.25 303 LYS A CA 1
ATOM 2364 C C . LYS A 1 303 ? -18.297 -27.781 -15.078 1 95.25 303 LYS A C 1
ATOM 2366 O O . LYS A 1 303 ? -19.453 -27.812 -14.633 1 95.25 303 LYS A O 1
ATOM 2371 N N . LEU A 1 304 ? -17.781 -26.766 -15.625 1 96 304 LEU A N 1
ATOM 2372 C CA . LEU A 1 304 ? -18.562 -25.531 -15.703 1 96 304 LEU A CA 1
ATOM 2373 C C . LEU A 1 304 ? -19.656 -25.641 -16.75 1 96 304 LEU A C 1
ATOM 2375 O O . LEU A 1 304 ? -19.594 -26.5 -17.625 1 96 304 LEU A O 1
ATOM 2379 N N 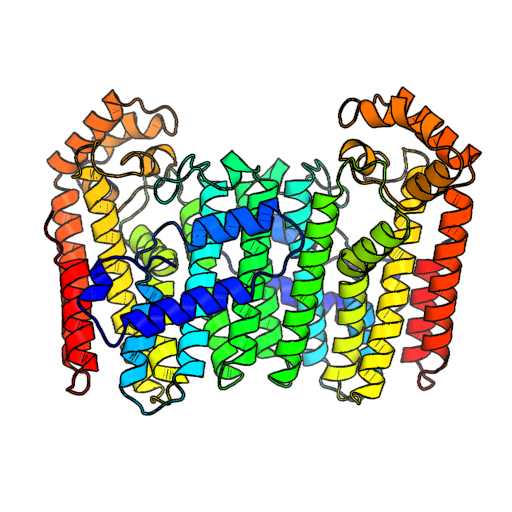. PRO A 1 305 ? -20.672 -24.781 -16.594 1 94.69 305 PRO A N 1
ATOM 2380 C CA . PRO A 1 305 ? -21.734 -24.812 -17.594 1 94.69 305 PRO A CA 1
ATOM 2381 C C . PRO A 1 305 ? -21.219 -24.625 -19.016 1 94.69 305 PRO A C 1
ATOM 2383 O O . PRO A 1 305 ? -20.359 -23.766 -19.266 1 94.69 305 PRO A O 1
ATOM 2386 N N . ALA A 1 306 ? -21.766 -25.344 -19.922 1 94.56 306 ALA A N 1
ATOM 2387 C CA . ALA A 1 306 ? -21.312 -25.297 -21.312 1 94.56 306 ALA A CA 1
ATOM 2388 C C . ALA A 1 306 ? -21.641 -23.953 -21.953 1 94.56 306 ALA A C 1
ATOM 2390 O O . ALA A 1 306 ? -22.656 -23.328 -21.641 1 94.56 306 ALA A O 1
ATOM 2391 N N . GLY A 1 307 ? -20.703 -23.562 -22.875 1 92.75 307 GLY A N 1
ATOM 2392 C CA . GLY A 1 307 ? -20.906 -22.297 -23.594 1 92.75 307 GLY A CA 1
ATOM 2393 C C . GLY A 1 307 ? -19.609 -21.641 -24.016 1 92.75 307 GLY A C 1
ATOM 2394 O O . GLY A 1 307 ? -18.531 -22.234 -23.875 1 92.75 307 GLY A O 1
ATOM 2395 N N . ALA A 1 308 ? -19.766 -20.547 -24.578 1 91.88 308 ALA A N 1
ATOM 2396 C CA . ALA A 1 308 ? -18.609 -19.828 -25.141 1 91.88 308 ALA A CA 1
ATOM 2397 C C . ALA A 1 308 ? -17.609 -19.484 -24.047 1 91.88 308 ALA A C 1
ATOM 2399 O O . ALA A 1 308 ? -16.391 -19.531 -24.281 1 91.88 308 ALA A O 1
ATOM 2400 N N . ALA A 1 309 ? -18.156 -19.141 -22.891 1 93.12 309 ALA A N 1
ATOM 2401 C CA . ALA A 1 309 ? -17.281 -18.766 -21.797 1 93.12 309 ALA A CA 1
ATOM 2402 C C . ALA A 1 309 ? -16.391 -19.938 -21.359 1 93.12 309 ALA A C 1
ATOM 2404 O O . ALA A 1 309 ? -15.188 -19.781 -21.188 1 93.12 309 ALA A O 1
ATOM 2405 N N . ARG A 1 310 ? -16.969 -21.078 -21.203 1 95.56 310 ARG A N 1
ATOM 2406 C CA . ARG A 1 310 ? -16.219 -22.281 -20.828 1 95.56 310 ARG A CA 1
ATOM 2407 C C . ARG A 1 310 ? -15.18 -22.625 -21.891 1 95.56 310 ARG A C 1
ATOM 2409 O O . ARG A 1 310 ? -14.031 -22.938 -21.562 1 95.56 310 ARG A O 1
ATOM 2416 N N . ASP A 1 311 ? -15.578 -22.547 -23.109 1 94.88 311 ASP A N 1
ATOM 2417 C CA . ASP A 1 311 ? -14.68 -22.875 -24.203 1 94.88 311 ASP A CA 1
ATOM 2418 C C . ASP A 1 311 ? -13.469 -21.938 -24.234 1 94.88 311 ASP A C 1
ATOM 2420 O O . ASP A 1 311 ? -12.336 -22.391 -24.422 1 94.88 311 ASP A O 1
ATOM 2424 N N . ASP A 1 312 ? -13.75 -20.703 -24.062 1 94.44 312 ASP A N 1
ATOM 2425 C CA . ASP A 1 312 ? -12.672 -19.719 -24.047 1 94.44 312 ASP A CA 1
ATOM 2426 C C . ASP A 1 312 ? -11.727 -19.969 -22.859 1 94.44 312 ASP A C 1
ATOM 2428 O O . ASP A 1 312 ? -10.508 -19.828 -23 1 94.44 312 ASP A O 1
ATOM 2432 N N . LEU A 1 313 ? -12.312 -20.281 -21.719 1 96 313 LEU A N 1
ATOM 2433 C CA . LEU A 1 313 ? -11.516 -20.562 -20.547 1 96 313 LEU A CA 1
ATOM 2434 C C . LEU A 1 313 ? -10.609 -21.766 -20.766 1 96 313 LEU A C 1
ATOM 2436 O O . LEU A 1 313 ? -9.422 -21.734 -20.422 1 96 313 LEU A O 1
ATOM 2440 N N . ILE A 1 314 ? -11.172 -22.781 -21.344 1 94.56 314 ILE A N 1
ATOM 2441 C CA . ILE A 1 314 ? -10.406 -23.984 -21.609 1 94.56 314 ILE A CA 1
ATOM 2442 C C . ILE A 1 314 ? -9.305 -23.688 -22.625 1 94.56 314 ILE A C 1
ATOM 2444 O O . ILE A 1 314 ? -8.148 -24.047 -22.406 1 94.56 314 ILE A O 1
ATOM 2448 N N . ARG A 1 315 ? -9.625 -23.031 -23.656 1 92.75 315 ARG A N 1
ATOM 2449 C CA . ARG A 1 315 ? -8.656 -22.672 -24.688 1 92.75 315 ARG A CA 1
ATOM 2450 C C . ARG A 1 315 ? -7.52 -21.828 -24.094 1 92.75 315 ARG A C 1
ATOM 2452 O O . ARG A 1 315 ? -6.348 -22.094 -24.375 1 92.75 315 ARG A O 1
ATOM 2459 N N . LEU A 1 316 ? -7.859 -20.812 -23.359 1 92.56 316 LEU A N 1
ATOM 2460 C CA . LEU A 1 316 ? -6.875 -19.922 -22.75 1 92.56 316 LEU A CA 1
ATOM 2461 C C . LEU A 1 316 ? -5.953 -20.703 -21.812 1 92.56 316 LEU A C 1
ATOM 2463 O O . LEU A 1 316 ? -4.73 -20.547 -21.859 1 92.56 316 LEU A O 1
ATOM 2467 N N . THR A 1 317 ? -6.566 -21.516 -20.953 1 93.25 317 THR A N 1
ATOM 2468 C CA . THR A 1 317 ? -5.809 -22.266 -19.969 1 93.25 317 THR A CA 1
ATOM 2469 C C . THR A 1 317 ? -4.867 -23.266 -20.641 1 93.25 317 THR A C 1
ATOM 2471 O O . THR A 1 317 ? -3.713 -23.406 -20.234 1 93.25 317 THR A O 1
ATOM 2474 N N . GLU A 1 318 ? -5.312 -23.844 -21.672 1 89.12 318 GLU A N 1
ATOM 2475 C CA . GLU A 1 318 ? -4.484 -24.781 -22.406 1 89.12 318 GLU A CA 1
ATOM 2476 C C . GLU A 1 318 ? -3.342 -24.078 -23.125 1 89.12 318 GLU A C 1
ATOM 2478 O O . GLU A 1 318 ? -2.221 -24.594 -23.172 1 89.12 318 GLU A O 1
ATOM 2483 N N . SER A 1 319 ? -3.668 -22.984 -23.672 1 87.31 319 SER A N 1
ATOM 2484 C CA . SER A 1 319 ? -2.629 -22.203 -24.359 1 87.31 319 SER A CA 1
ATOM 2485 C C . SER A 1 319 ? -1.559 -21.75 -23.375 1 87.31 319 SER A C 1
ATOM 2487 O O . SER A 1 319 ? -0.381 -21.656 -23.734 1 87.31 319 SER A O 1
ATOM 2489 N N . LEU A 1 320 ? -1.973 -21.391 -22.25 1 85 320 LEU A N 1
ATOM 2490 C CA . LEU A 1 320 ? -1.066 -20.891 -21.234 1 85 320 LEU A CA 1
ATOM 2491 C C . LEU A 1 320 ? -0.213 -22 -20.641 1 85 320 LEU A C 1
ATOM 2493 O O . LEU A 1 320 ? 0.982 -21.812 -20.406 1 85 320 LEU A O 1
ATOM 2497 N N . LEU A 1 321 ? -0.838 -23.1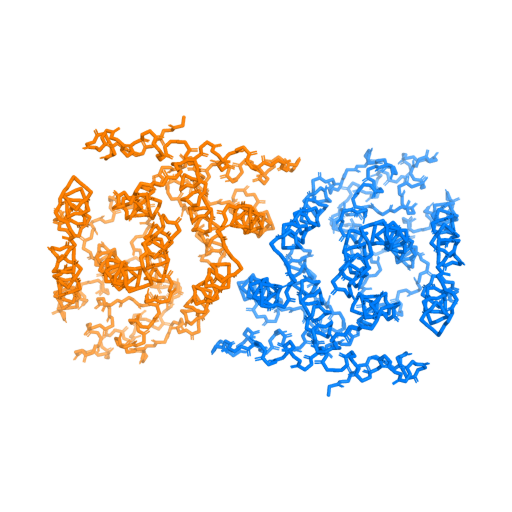25 -20.438 1 83.75 321 LEU A N 1
ATOM 2498 C CA . LEU A 1 321 ? -0.194 -24.141 -19.625 1 83.75 321 LEU A CA 1
ATOM 2499 C C . LEU A 1 321 ? 0.416 -25.234 -20.5 1 83.75 321 LEU A C 1
ATOM 2501 O O . LEU A 1 321 ? 1.289 -25.984 -20.047 1 83.75 321 LEU A O 1
ATOM 2505 N N . LYS A 1 322 ? -0.179 -25.422 -21.656 1 72.94 322 LYS A N 1
ATOM 2506 C CA . LYS A 1 322 ? 0.376 -26.438 -22.547 1 72.94 322 LYS A CA 1
ATOM 2507 C C . LYS A 1 322 ? 1.394 -25.828 -23.5 1 72.94 322 LYS A C 1
ATOM 2509 O O . LYS A 1 322 ? 1.917 -26.516 -24.391 1 72.94 322 LYS A O 1
ATOM 2514 N N . ARG A 1 323 ? 1.587 -24.469 -23.312 1 58.19 323 ARG A N 1
ATOM 2515 C CA . ARG A 1 323 ? 2.602 -23.812 -24.141 1 58.19 323 ARG A CA 1
ATOM 2516 C C . ARG A 1 323 ? 3.924 -24.578 -24.078 1 58.19 323 ARG A C 1
ATOM 2518 O O . ARG A 1 323 ? 4.465 -24.812 -23 1 58.19 323 ARG A O 1
ATOM 2525 N N . LYS A 1 324 ? 3.928 -25.625 -24.797 1 49.81 324 LYS A N 1
ATOM 2526 C CA . LYS A 1 324 ? 5.188 -26.281 -25.156 1 49.81 324 LYS A CA 1
ATOM 2527 C C . LYS A 1 324 ? 6.301 -25.25 -25.344 1 49.81 324 LYS A C 1
ATOM 2529 O O . LYS A 1 324 ? 6.039 -24.125 -25.766 1 49.81 324 LYS A O 1
ATOM 2534 N N . SER A 1 325 ? 7.539 -25.453 -24.688 1 38.56 325 SER A N 1
ATOM 2535 C CA . SER A 1 325 ? 8.75 -24.766 -25.141 1 38.56 325 SER A CA 1
ATOM 2536 C C . SER A 1 325 ? 8.688 -24.469 -26.625 1 38.56 325 SER A C 1
ATOM 2538 O O . SER A 1 325 ? 8.07 -25.219 -27.391 1 38.56 325 SER A O 1
ATOM 2540 N N . MET B 1 1 ? 1.833 -2.701 26.594 1 61.34 1 MET B N 1
ATOM 2541 C CA . MET B 1 1 ? 1.784 -1.76 25.484 1 61.34 1 MET B CA 1
ATOM 2542 C C . MET B 1 1 ? 1.71 -0.323 25.984 1 61.34 1 MET B C 1
ATOM 2544 O O . MET B 1 1 ? 0.831 0.016 26.781 1 61.34 1 MET B O 1
ATOM 2548 N N . LYS B 1 2 ? 2.867 0.339 25.875 1 68.69 2 LYS B N 1
ATOM 2549 C CA . LYS B 1 2 ? 2.967 1.611 26.578 1 68.69 2 LYS B CA 1
ATOM 2550 C C . LYS B 1 2 ? 2.471 2.764 25.719 1 68.69 2 LYS B C 1
ATOM 2552 O O . LYS B 1 2 ? 2.914 2.928 24.578 1 68.69 2 LYS B O 1
ATOM 2557 N N . ILE B 1 3 ? 1.213 3.258 26 1 79.62 3 ILE B N 1
ATOM 2558 C CA . ILE B 1 3 ? 0.729 4.473 25.344 1 79.62 3 ILE B CA 1
ATOM 2559 C C . ILE B 1 3 ? 1.475 5.684 25.891 1 79.62 3 ILE B C 1
ATOM 2561 O O . ILE B 1 3 ? 2.053 5.625 26.984 1 79.62 3 ILE B O 1
ATOM 2565 N N . HIS B 1 4 ? 1.467 6.684 25.219 1 82 4 HIS B N 1
ATOM 2566 C CA . HIS B 1 4 ? 2.141 7.918 25.609 1 82 4 HIS B CA 1
ATOM 2567 C C . HIS B 1 4 ? 1.554 8.477 26.906 1 82 4 HIS B C 1
ATOM 2569 O O . HIS B 1 4 ? 0.335 8.469 27.094 1 82 4 HIS B O 1
ATOM 2575 N N . PRO B 1 5 ? 2.371 8.984 27.781 1 81 5 PRO B N 1
ATOM 2576 C CA . PRO B 1 5 ? 1.946 9.43 29.109 1 81 5 PRO B CA 1
ATOM 2577 C C . PRO B 1 5 ? 0.913 10.555 29.047 1 81 5 PRO B C 1
ATOM 2579 O O . PRO B 1 5 ? 0.161 10.758 30.016 1 81 5 PRO B O 1
ATOM 2582 N N . MET B 1 6 ? 0.846 11.234 28 1 83 6 MET B N 1
ATOM 2583 C CA . MET B 1 6 ? -0.096 12.344 27.891 1 83 6 MET B CA 1
ATOM 2584 C C . MET B 1 6 ? -1.533 11.859 28.031 1 83 6 MET B C 1
ATOM 2586 O O . MET B 1 6 ? -2.418 12.617 28.438 1 83 6 MET B O 1
ATOM 2590 N N . TRP B 1 7 ? -1.781 10.664 27.75 1 89.25 7 TRP B N 1
ATOM 2591 C CA . TRP B 1 7 ? -3.146 10.156 27.703 1 89.25 7 TRP B CA 1
ATOM 2592 C C . TRP B 1 7 ? -3.648 9.82 29.109 1 89.25 7 TRP B C 1
ATOM 2594 O O . TRP B 1 7 ? -4.836 9.547 29.297 1 89.25 7 TRP B O 1
ATOM 2604 N N . HIS B 1 8 ? -2.744 9.883 30.109 1 85.56 8 HIS B N 1
ATOM 2605 C CA . HIS B 1 8 ? -3.158 9.688 31.484 1 85.56 8 HIS B CA 1
ATOM 2606 C C . HIS B 1 8 ? -4.188 10.734 31.906 1 85.56 8 HIS B C 1
ATOM 2608 O O . HIS B 1 8 ? -5.012 10.477 32.781 1 85.56 8 HIS B O 1
ATOM 2614 N N . GLU B 1 9 ? -4.137 11.867 31.25 1 85.75 9 GLU B N 1
ATOM 2615 C CA . GLU B 1 9 ? -5.062 12.953 31.547 1 85.75 9 GLU B CA 1
ATOM 2616 C C . GLU B 1 9 ? -6.426 12.711 30.906 1 85.75 9 GLU B C 1
ATOM 2618 O O . GLU B 1 9 ? -7.375 13.453 31.156 1 85.75 9 GLU B O 1
ATOM 2623 N N . TYR B 1 10 ? -6.527 11.727 30.156 1 90.5 10 TYR B N 1
ATOM 2624 C CA . TYR B 1 10 ? -7.758 11.344 29.484 1 90.5 10 TYR B CA 1
ATOM 2625 C C . TYR B 1 10 ? -8.148 9.914 29.828 1 90.5 10 TYR B C 1
ATOM 2627 O O . TYR B 1 10 ? -8.078 9.023 28.969 1 90.5 10 TYR B O 1
ATOM 2635 N N . PRO B 1 11 ? -8.742 9.68 30.953 1 88.75 11 PRO B N 1
ATOM 2636 C CA . PRO B 1 11 ? -8.938 8.336 31.5 1 88.75 11 PRO B CA 1
ATOM 2637 C C . PRO B 1 11 ? -9.922 7.5 30.672 1 88.75 11 PRO B C 1
ATOM 2639 O O . PRO B 1 11 ? -9.836 6.27 30.672 1 88.75 11 PRO B O 1
ATOM 2642 N N . THR B 1 12 ? -10.828 8.133 30.031 1 89.69 12 THR B N 1
ATOM 2643 C CA . THR B 1 12 ? -11.797 7.359 29.25 1 89.69 12 THR B CA 1
ATOM 2644 C C . THR B 1 12 ? -11.234 7.031 27.859 1 89.69 12 THR B C 1
ATOM 2646 O O . THR B 1 12 ? -11.656 6.066 27.234 1 89.69 12 THR B O 1
ATOM 2649 N N . LEU B 1 13 ? -10.305 7.816 27.453 1 92.88 13 LEU B N 1
ATOM 2650 C CA . LEU B 1 13 ? -9.734 7.652 26.125 1 92.88 13 LEU B CA 1
ATOM 2651 C C . LEU B 1 13 ? -8.547 6.688 26.156 1 92.88 13 LEU B C 1
ATOM 2653 O O . LEU B 1 13 ? -8.352 5.91 25.219 1 92.88 13 LEU B O 1
ATOM 2657 N N . ALA B 1 14 ? -7.828 6.656 27.234 1 92.75 14 ALA B N 1
ATOM 2658 C CA . ALA B 1 14 ? -6.578 5.914 27.359 1 92.75 14 ALA B CA 1
ATOM 2659 C C . ALA B 1 14 ? -6.801 4.422 27.141 1 92.75 14 ALA B C 1
ATOM 2661 O O . ALA B 1 14 ? -6.09 3.785 26.359 1 92.75 14 ALA B O 1
ATOM 2662 N N . PRO B 1 15 ? -7.844 3.869 27.781 1 93.81 15 PRO B N 1
ATOM 2663 C CA . PRO B 1 15 ? -8.062 2.438 27.578 1 93.81 15 PRO B CA 1
ATOM 2664 C C . PRO B 1 15 ? -8.461 2.111 26.141 1 93.81 15 PRO B C 1
ATOM 2666 O O . PRO B 1 15 ? -8.117 1.045 25.625 1 93.81 15 PRO B O 1
ATOM 2669 N N . GLU B 1 16 ? -9.156 2.969 25.531 1 95.12 16 GLU B N 1
ATOM 2670 C CA . GLU B 1 16 ? -9.57 2.734 24.141 1 95.12 16 GLU B CA 1
ATOM 2671 C C . GLU B 1 16 ? -8.383 2.811 23.188 1 95.12 16 GLU B C 1
ATOM 2673 O O . GLU B 1 16 ? -8.297 2.039 22.234 1 95.12 16 GLU B O 1
ATOM 2678 N N . LEU B 1 17 ? -7.508 3.709 23.469 1 94.38 17 LEU B N 1
ATOM 2679 C CA . LEU B 1 17 ? -6.297 3.818 22.656 1 94.38 17 LEU B CA 1
ATOM 2680 C C . LEU B 1 17 ? -5.43 2.574 22.812 1 94.38 17 LEU B C 1
ATOM 2682 O O . LEU B 1 17 ? -4.879 2.072 21.828 1 94.38 17 LEU B O 1
ATOM 2686 N N . ALA B 1 18 ? -5.355 2.107 24.031 1 92.44 18 ALA B N 1
ATOM 2687 C CA . ALA B 1 18 ? -4.613 0.877 24.281 1 92.44 18 ALA B CA 1
ATOM 2688 C C . ALA B 1 18 ? -5.238 -0.306 23.562 1 92.44 18 ALA B C 1
ATOM 2690 O O . ALA B 1 18 ? -4.531 -1.162 23.016 1 92.44 18 ALA B O 1
ATOM 2691 N N . SER B 1 19 ? -6.52 -0.317 23.562 1 94.31 19 SER B N 1
ATOM 2692 C CA . SER B 1 19 ? -7.242 -1.38 22.875 1 94.31 19 SER B CA 1
ATOM 2693 C C . SER B 1 19 ? -7.016 -1.315 21.375 1 94.31 19 SER B C 1
ATOM 2695 O O . SER B 1 19 ? -6.922 -2.35 20.703 1 94.31 19 SER B O 1
ATOM 2697 N N . ALA B 1 20 ? -6.988 -0.127 20.859 1 93.38 20 ALA B N 1
ATOM 2698 C CA . ALA B 1 20 ? -6.719 0.044 19.422 1 93.38 20 ALA B CA 1
ATOM 2699 C C . ALA B 1 20 ? -5.344 -0.504 19.062 1 93.38 20 ALA B C 1
ATOM 2701 O O . ALA B 1 20 ? -5.195 -1.196 18.047 1 93.38 20 ALA B O 1
ATOM 2702 N N . LEU B 1 21 ? -4.402 -0.237 19.891 1 91.25 21 LEU B N 1
ATOM 2703 C CA . LEU B 1 21 ? -3.047 -0.724 19.656 1 91.25 21 LEU B CA 1
ATOM 2704 C C . LEU B 1 21 ? -2.994 -2.246 19.734 1 91.25 21 LEU B C 1
ATOM 2706 O O . LEU B 1 21 ? -2.33 -2.891 18.922 1 91.25 21 LEU B O 1
ATOM 2710 N N . THR B 1 22 ? -3.682 -2.748 20.688 1 92.06 22 THR B N 1
ATOM 2711 C CA . THR B 1 22 ? -3.738 -4.195 20.859 1 92.06 22 THR B CA 1
ATOM 2712 C C . THR B 1 22 ? -4.387 -4.852 19.641 1 92.06 22 THR B C 1
ATOM 2714 O O . THR B 1 22 ? -3.953 -5.922 19.203 1 92.06 22 THR B O 1
ATOM 2717 N N . LEU B 1 23 ? -5.363 -4.23 19.188 1 92.62 23 LEU B N 1
ATOM 2718 C CA . LEU B 1 23 ? -6.051 -4.758 18.016 1 92.62 23 LEU B CA 1
ATOM 2719 C C . LEU B 1 23 ? -5.121 -4.773 16.812 1 92.62 23 LEU B C 1
ATOM 2721 O O . LEU B 1 23 ? -5.125 -5.727 16.031 1 92.62 23 LEU B O 1
ATOM 2725 N N . ILE B 1 24 ? -4.379 -3.752 16.609 1 90.44 24 ILE B N 1
ATOM 2726 C CA . ILE B 1 24 ? -3.414 -3.693 15.516 1 90.44 24 ILE B CA 1
ATOM 2727 C C . ILE B 1 24 ? -2.416 -4.84 15.641 1 90.44 24 ILE B C 1
ATOM 2729 O O . ILE B 1 24 ? -2.135 -5.543 14.664 1 90.44 24 ILE B O 1
ATOM 2733 N N . GLU B 1 25 ? -1.939 -5.043 16.844 1 89.19 25 GLU B N 1
ATOM 2734 C CA . GLU B 1 25 ? -0.973 -6.105 17.094 1 89.19 25 GLU B CA 1
ATOM 2735 C C . GLU B 1 25 ? -1.555 -7.473 16.75 1 89.19 25 GLU B C 1
ATOM 2737 O O . GLU B 1 25 ? -0.856 -8.336 16.219 1 89.19 25 GLU B O 1
ATOM 2742 N N . LYS B 1 26 ? -2.748 -7.598 17.031 1 89.69 26 LYS B N 1
ATOM 2743 C CA . LYS B 1 26 ? -3.416 -8.875 16.797 1 89.69 26 LYS B CA 1
ATOM 2744 C C . LYS B 1 26 ? -3.594 -9.125 15.305 1 89.69 26 LYS B C 1
ATOM 2746 O O . LYS B 1 26 ? -3.711 -10.281 14.875 1 89.69 26 LYS B O 1
ATOM 2751 N N . GLN B 1 27 ? -3.65 -8.094 14.578 1 87.06 27 GLN B N 1
ATOM 2752 C CA . GLN B 1 27 ? -3.865 -8.234 13.141 1 87.06 27 GLN B CA 1
ATOM 2753 C C . GLN B 1 27 ? -2.566 -8.586 12.422 1 87.06 27 GLN B C 1
ATOM 2755 O O . GLN B 1 27 ? -2.586 -9.016 11.266 1 87.06 27 GLN B O 1
ATOM 2760 N N . ILE B 1 28 ? -1.439 -8.383 13.07 1 84.88 28 ILE B N 1
ATOM 2761 C CA . ILE B 1 28 ? -0.147 -8.695 12.469 1 84.88 28 ILE B CA 1
ATOM 2762 C C . ILE B 1 28 ? 0.139 -10.188 12.602 1 84.88 28 ILE B C 1
ATOM 2764 O O . ILE B 1 28 ? 0.65 -10.641 13.625 1 84.88 28 ILE B O 1
ATOM 2768 N N . THR B 1 29 ? -0.129 -10.953 11.586 1 80.31 29 THR B N 1
ATOM 2769 C CA . THR B 1 29 ? -0.032 -12.414 11.648 1 80.31 29 THR B CA 1
ATOM 2770 C C . THR B 1 29 ? 1.021 -12.93 10.672 1 80.31 29 THR B C 1
ATOM 2772 O O . THR B 1 29 ? 1.094 -14.125 10.406 1 80.31 29 THR B O 1
ATOM 2775 N N . THR B 1 30 ? 1.844 -12.156 10.195 1 75.94 30 THR B N 1
ATOM 2776 C CA . THR B 1 30 ? 2.838 -12.586 9.219 1 75.94 30 THR B CA 1
ATOM 2777 C C . THR B 1 30 ? 3.893 -13.469 9.883 1 75.94 30 THR B C 1
ATOM 2779 O O . THR B 1 30 ? 4.238 -13.266 11.047 1 75.94 30 THR B O 1
ATOM 2782 N N . ASN B 1 31 ? 4.391 -14.422 9.016 1 73.5 31 ASN B N 1
ATOM 2783 C CA . ASN B 1 31 ? 5.426 -15.336 9.5 1 73.5 31 ASN B CA 1
ATOM 2784 C C . ASN B 1 31 ? 6.82 -14.781 9.227 1 73.5 31 ASN B C 1
ATOM 2786 O O . ASN B 1 31 ? 7.82 -15.406 9.586 1 73.5 31 ASN B O 1
ATOM 2790 N N . ASN B 1 32 ? 6.867 -13.711 8.633 1 77.06 32 ASN B N 1
ATOM 2791 C CA . ASN B 1 32 ? 8.156 -13.055 8.422 1 77.06 32 ASN B CA 1
ATOM 2792 C C . ASN B 1 32 ? 8.609 -12.297 9.672 1 77.06 32 ASN B C 1
ATOM 2794 O O . ASN B 1 32 ? 8.203 -11.156 9.891 1 77.06 32 ASN B O 1
ATOM 2798 N N . THR B 1 33 ? 9.523 -12.844 10.336 1 78.5 33 THR B N 1
ATOM 2799 C CA . THR B 1 33 ? 9.914 -12.367 11.656 1 78.5 33 THR B CA 1
ATOM 2800 C C . THR B 1 33 ? 10.5 -10.961 11.578 1 78.5 33 THR B C 1
ATOM 2802 O O . THR B 1 33 ? 10.133 -10.086 12.352 1 78.5 33 THR B O 1
ATOM 2805 N N . PRO B 1 34 ? 11.367 -10.742 10.594 1 76.12 34 PRO B N 1
ATOM 2806 C CA . PRO B 1 34 ? 11.922 -9.383 10.516 1 76.12 34 PRO B CA 1
ATOM 2807 C C . PRO B 1 34 ? 10.852 -8.32 10.266 1 76.12 34 PRO B C 1
ATOM 2809 O O . PRO B 1 34 ? 10.891 -7.246 10.859 1 76.12 34 PRO B O 1
ATOM 2812 N N . VAL B 1 35 ? 9.945 -8.656 9.43 1 79.5 35 VAL B N 1
ATOM 2813 C CA . VAL B 1 35 ? 8.883 -7.711 9.102 1 79.5 35 VAL B CA 1
ATOM 2814 C C . VAL B 1 35 ? 7.965 -7.527 10.312 1 79.5 35 VAL B C 1
ATOM 2816 O O . VAL B 1 35 ? 7.598 -6.398 10.648 1 79.5 35 VAL B O 1
ATOM 2819 N N . ALA B 1 36 ? 7.621 -8.594 10.953 1 82.06 36 ALA B N 1
ATOM 2820 C CA . ALA B 1 36 ? 6.762 -8.523 12.133 1 82.06 36 ALA B CA 1
ATOM 2821 C C . ALA B 1 36 ? 7.41 -7.695 13.234 1 82.06 36 ALA B C 1
ATOM 2823 O O . ALA B 1 36 ? 6.75 -6.867 13.867 1 82.06 36 ALA B O 1
ATOM 2824 N N . LYS B 1 37 ? 8.656 -7.957 13.422 1 80.44 37 LYS B N 1
ATOM 2825 C CA . LYS B 1 37 ? 9.391 -7.227 14.453 1 80.44 37 LYS B CA 1
ATOM 2826 C C . LYS B 1 37 ? 9.453 -5.738 14.125 1 80.44 37 LYS B C 1
ATOM 2828 O O . LYS B 1 37 ? 9.289 -4.898 15.016 1 80.44 37 LYS B O 1
ATOM 2833 N N . ALA B 1 38 ? 9.719 -5.449 12.898 1 76.94 38 ALA B N 1
ATOM 2834 C CA . ALA B 1 38 ? 9.805 -4.059 12.461 1 76.94 38 ALA B CA 1
ATOM 2835 C C . ALA B 1 38 ? 8.492 -3.322 12.688 1 76.94 38 ALA B C 1
ATOM 2837 O O . ALA B 1 38 ? 8.477 -2.188 13.172 1 76.94 38 ALA B O 1
ATOM 2838 N N . ILE B 1 39 ? 7.434 -3.986 12.359 1 82.75 39 ILE B N 1
ATOM 2839 C CA . ILE B 1 39 ? 6.113 -3.387 12.508 1 82.75 39 ILE B CA 1
ATOM 2840 C C . ILE B 1 39 ? 5.801 -3.17 13.984 1 82.75 39 ILE B C 1
ATOM 2842 O O . ILE B 1 39 ? 5.328 -2.102 14.375 1 82.75 39 ILE B O 1
ATOM 2846 N N . MET B 1 40 ? 6.133 -4.121 14.789 1 83.31 40 MET B N 1
ATOM 2847 C CA . MET B 1 40 ? 5.852 -4.047 16.219 1 83.31 40 MET B CA 1
ATOM 2848 C C . MET B 1 40 ? 6.652 -2.926 16.875 1 83.31 40 MET B C 1
ATOM 2850 O O . MET B 1 40 ? 6.141 -2.219 17.75 1 83.31 40 MET B O 1
ATOM 2854 N N . GLU B 1 41 ? 7.844 -2.816 16.438 1 77.69 41 GLU B N 1
ATOM 2855 C CA . GLU B 1 41 ? 8.688 -1.745 16.969 1 77.69 41 GLU B CA 1
ATOM 2856 C C . GLU B 1 41 ? 8.125 -0.374 16.609 1 77.69 41 GLU B C 1
ATOM 2858 O O . GLU B 1 41 ? 8.18 0.557 17.406 1 77.69 41 GLU B O 1
ATOM 2863 N N . MET B 1 42 ? 7.617 -0.256 15.461 1 78.75 42 MET B N 1
ATOM 2864 C CA . MET B 1 42 ? 7.055 1.015 15.008 1 78.75 42 MET B CA 1
ATOM 2865 C C . MET B 1 42 ? 5.785 1.352 15.781 1 78.75 42 MET B C 1
ATOM 2867 O O . MET B 1 42 ? 5.539 2.516 16.109 1 78.75 42 MET B O 1
ATOM 2871 N N . ILE B 1 43 ? 5.031 0.372 15.969 1 77.62 43 ILE B N 1
ATOM 2872 C CA . ILE B 1 43 ? 3.758 0.561 16.656 1 77.62 43 ILE B CA 1
ATOM 2873 C C . ILE B 1 43 ? 4.004 0.892 18.125 1 77.62 43 ILE B C 1
ATOM 2875 O O . ILE B 1 43 ? 3.316 1.736 18.703 1 77.62 43 ILE B O 1
ATOM 2879 N N . ASN B 1 44 ? 5.043 0.277 18.656 1 74.62 44 ASN B N 1
ATOM 2880 C CA . ASN B 1 44 ? 5.316 0.436 20.078 1 74.62 44 ASN B CA 1
ATOM 2881 C C . ASN B 1 44 ? 6.285 1.585 20.344 1 74.62 44 ASN B C 1
ATOM 2883 O O . ASN B 1 44 ? 6.633 1.861 21.484 1 74.62 44 ASN B O 1
ATOM 2887 N N . GLY B 1 45 ? 6.816 2.172 19.344 1 69.38 45 GLY B N 1
ATOM 2888 C CA . GLY B 1 45 ? 7.852 3.184 19.469 1 69.38 45 GLY B CA 1
ATOM 2889 C C . GLY B 1 45 ? 7.34 4.496 20.031 1 69.38 45 GLY B C 1
ATOM 2890 O O . GLY B 1 45 ? 8.047 5.508 20 1 69.38 45 GLY B O 1
ATOM 2891 N N . GLY B 1 46 ? 6.145 4.5 20.547 1 64.88 46 GLY B N 1
ATOM 2892 C CA . GLY B 1 46 ? 5.758 5.648 21.344 1 64.88 46 GLY B CA 1
ATOM 2893 C C . GLY B 1 46 ? 5.047 6.727 20.547 1 64.88 46 GLY B C 1
ATOM 2894 O O . GLY B 1 46 ? 5.203 7.918 20.828 1 64.88 46 GLY B O 1
ATOM 2895 N N . GLY B 1 47 ? 4.422 6.422 19.609 1 74.19 47 GLY B N 1
ATOM 2896 C CA . GLY B 1 47 ? 3.633 7.422 18.906 1 74.19 47 GLY B CA 1
ATOM 2897 C C . GLY B 1 47 ? 2.541 8.031 19.766 1 74.19 47 GLY B C 1
ATOM 2898 O O . GLY B 1 47 ? 2.064 7.402 20.719 1 74.19 47 GLY B O 1
ATOM 2899 N N . LYS B 1 48 ? 2.238 9.305 19.656 1 81.31 48 LYS B N 1
ATOM 2900 C CA . LYS B 1 48 ? 1.27 10.047 20.453 1 81.31 48 LYS B CA 1
ATOM 2901 C C . LYS B 1 48 ? -0.155 9.586 20.172 1 81.31 48 LYS B C 1
ATOM 2903 O O . LYS B 1 48 ? -1.081 9.898 20.922 1 81.31 48 LYS B O 1
ATOM 2908 N N . LEU B 1 49 ? -0.454 8.844 19.141 1 91 49 LEU B N 1
ATOM 2909 C CA . LEU B 1 49 ? -1.754 8.289 18.781 1 91 49 LEU B CA 1
ATOM 2910 C C . LEU B 1 49 ? -2.812 9.391 18.719 1 91 49 LEU B C 1
ATOM 2912 O O . LEU B 1 49 ? -3.918 9.227 19.234 1 91 49 LEU B O 1
ATOM 2916 N N . LEU B 1 50 ? -2.506 10.492 18.188 1 93.19 50 LEU B N 1
ATOM 2917 C CA . LEU B 1 50 ? -3.404 11.641 18.094 1 93.19 50 LEU B CA 1
ATOM 2918 C C . LEU B 1 50 ? -4.57 11.344 17.156 1 93.19 50 LEU B C 1
ATOM 2920 O O . LEU B 1 50 ? -5.719 11.656 17.469 1 93.19 50 LEU B O 1
ATOM 2924 N N . ARG B 1 51 ? -4.285 10.719 16.094 1 93.94 51 ARG B N 1
ATOM 2925 C CA . ARG B 1 51 ? -5.309 10.469 15.078 1 93.94 51 ARG B CA 1
ATOM 2926 C C . ARG B 1 51 ? -6.375 9.516 15.609 1 93.94 51 ARG B C 1
ATOM 2928 O O . ARG B 1 51 ? -7.57 9.82 15.547 1 93.94 51 ARG B O 1
ATOM 2935 N N . PRO B 1 52 ? -5.965 8.406 16.172 1 95.5 52 PRO B N 1
ATOM 2936 C CA . PRO B 1 52 ? -6.988 7.57 16.797 1 95.5 52 PRO B CA 1
ATOM 2937 C C . PRO B 1 52 ? -7.746 8.297 17.906 1 95.5 52 PRO B C 1
ATOM 2939 O O . PRO B 1 52 ? -8.945 8.07 18.094 1 95.5 52 PRO B O 1
ATOM 2942 N N . ALA B 1 53 ? -7.082 9.117 18.641 1 95.94 53 ALA B N 1
ATOM 2943 C CA . ALA B 1 53 ? -7.723 9.859 19.719 1 95.94 53 ALA B CA 1
ATOM 2944 C C . ALA B 1 53 ? -8.836 10.758 19.188 1 95.94 53 ALA B C 1
ATOM 2946 O O . ALA B 1 53 ? -9.945 10.766 19.719 1 95.94 53 ALA B O 1
ATOM 2947 N N . TYR B 1 54 ? -8.547 11.484 18.141 1 97 54 TYR B N 1
ATOM 2948 C CA . TYR B 1 54 ? -9.547 12.359 17.547 1 97 54 TYR B CA 1
ATOM 2949 C C . TYR B 1 54 ? -10.711 11.555 16.984 1 97 54 TYR B C 1
ATOM 2951 O O . TYR B 1 54 ? -11.867 11.961 17.094 1 97 54 TYR B O 1
ATOM 2959 N N . CYS B 1 55 ? -10.398 10.453 16.359 1 96.25 55 CYS B N 1
ATOM 2960 C CA . CYS B 1 55 ? -11.438 9.578 15.836 1 96.25 55 CYS B CA 1
ATOM 2961 C C . CYS B 1 55 ? -12.383 9.125 16.938 1 96.25 55 CYS B C 1
ATOM 2963 O O . CYS B 1 55 ? -13.602 9.25 16.812 1 96.25 55 CYS B O 1
ATOM 2965 N N . LEU B 1 56 ? -11.812 8.664 18.031 1 97.12 56 LEU B N 1
ATOM 2966 C CA . LEU B 1 56 ? -12.594 8.141 19.141 1 97.12 56 LEU B CA 1
ATOM 2967 C C . LEU B 1 56 ? -13.383 9.258 19.812 1 97.12 56 LEU B C 1
ATOM 2969 O O . LEU B 1 56 ? -14.539 9.062 20.188 1 97.12 56 LEU B O 1
ATOM 2973 N N . LEU B 1 57 ? -12.781 10.414 19.984 1 96.81 57 LEU B N 1
ATOM 2974 C CA . LEU B 1 57 ? -13.453 11.531 20.641 1 96.81 57 LEU B CA 1
ATOM 2975 C C . LEU B 1 57 ? -14.633 12.023 19.812 1 96.81 57 LEU B C 1
ATOM 2977 O O . LEU B 1 57 ? -15.711 12.266 20.344 1 96.81 57 LEU B O 1
ATOM 2981 N N . PHE B 1 58 ? -14.492 12.117 18.516 1 96.88 58 PHE B N 1
ATOM 2982 C CA . PHE B 1 58 ? -15.57 12.586 17.656 1 96.88 58 PHE B CA 1
ATOM 2983 C C . PHE B 1 58 ? -16.688 11.555 17.562 1 96.88 58 PHE B C 1
ATOM 2985 O O . PHE B 1 58 ? -17.812 11.875 17.172 1 96.88 58 PHE B O 1
ATOM 2992 N N . SER B 1 59 ? -16.359 10.328 17.906 1 96.31 59 SER B N 1
ATOM 2993 C CA . SER B 1 59 ? -17.375 9.289 17.891 1 96.31 59 SER B CA 1
ATOM 2994 C C . SER B 1 59 ? -18.25 9.344 19.156 1 96.31 59 SER B C 1
ATOM 2996 O O . SER B 1 59 ? -19.266 8.664 19.25 1 96.31 59 SER B O 1
ATOM 2998 N N . ARG B 1 60 ? -17.891 10.148 20.078 1 95.62 60 ARG B N 1
ATOM 2999 C CA . ARG B 1 60 ? -18.547 10.148 21.391 1 95.62 60 ARG B CA 1
ATOM 3000 C C . ARG B 1 60 ? -19.766 11.047 21.391 1 95.62 60 ARG B C 1
ATOM 3002 O O . ARG B 1 60 ? -20.484 11.133 22.391 1 95.62 60 ARG B O 1
ATOM 3009 N N . PHE B 1 61 ? -20.078 11.656 20.328 1 95.12 61 PHE B N 1
ATOM 3010 C CA . PHE B 1 61 ? -21.25 12.523 20.234 1 95.12 61 PHE B CA 1
ATOM 3011 C C . PHE B 1 61 ? -22.5 11.703 19.953 1 95.12 61 PHE B C 1
ATOM 3013 O O . PHE B 1 61 ? -23.625 12.227 20.016 1 95.12 61 PHE B O 1
ATOM 3020 N N . GLN B 1 62 ? -22.281 10.453 19.641 1 92.38 62 GLN B N 1
ATOM 3021 C CA . GLN B 1 62 ? -23.375 9.516 19.438 1 92.38 62 GLN B CA 1
ATOM 3022 C C . GLN B 1 62 ? -23.172 8.242 20.266 1 92.38 62 GLN B C 1
ATOM 3024 O O . GLN B 1 62 ? -22.047 7.918 20.641 1 92.38 62 GLN B O 1
ATOM 3029 N N . ASP B 1 63 ? -24.297 7.633 20.562 1 89.88 63 ASP B N 1
ATOM 3030 C CA . ASP B 1 63 ? -24.219 6.301 21.156 1 89.88 63 ASP B CA 1
ATOM 3031 C C . ASP B 1 63 ? -23.906 5.246 20.094 1 89.88 63 ASP B C 1
ATOM 3033 O O . ASP B 1 63 ? -24.734 4.988 19.219 1 89.88 63 ASP B O 1
ATOM 3037 N N . THR B 1 64 ? -22.734 4.754 20.156 1 90.12 64 THR B N 1
ATOM 3038 C CA . THR B 1 64 ? -22.312 3.824 19.109 1 90.12 64 THR B CA 1
ATOM 3039 C C . THR B 1 64 ? -21.562 2.643 19.719 1 90.12 64 THR B C 1
ATOM 3041 O O . THR B 1 64 ? -21.281 2.623 20.906 1 90.12 64 THR B O 1
ATOM 3044 N N . ASP B 1 65 ? -21.406 1.604 18.938 1 92.25 65 ASP B N 1
ATOM 3045 C CA . ASP B 1 65 ? -20.578 0.449 19.297 1 92.25 65 ASP B CA 1
ATOM 3046 C C . ASP B 1 65 ? -19.109 0.84 19.453 1 92.25 65 ASP B C 1
ATOM 3048 O O . ASP B 1 65 ? -18.438 1.127 18.469 1 92.25 65 ASP B O 1
ATOM 3052 N N . ARG B 1 66 ? -18.641 0.788 20.688 1 93.94 66 ARG B N 1
ATOM 3053 C CA . ARG B 1 66 ? -17.297 1.244 20.984 1 93.94 66 ARG B CA 1
ATOM 3054 C C . ARG B 1 66 ? -16.25 0.318 20.344 1 93.94 66 ARG B C 1
ATOM 3056 O O . ARG B 1 66 ? -15.18 0.763 19.938 1 93.94 66 ARG B O 1
ATOM 3063 N N . GLU B 1 67 ? -16.594 -0.942 20.266 1 93.06 67 GLU B N 1
ATOM 3064 C CA . GLU B 1 67 ? -15.664 -1.884 19.641 1 93.06 67 GLU B CA 1
ATOM 3065 C C . GLU B 1 67 ? -15.438 -1.543 18.172 1 93.06 67 GLU B C 1
ATOM 3067 O O . GLU B 1 67 ? -14.312 -1.631 17.672 1 93.06 67 GLU B O 1
ATOM 3072 N N . LYS B 1 68 ? -16.531 -1.155 17.594 1 93.44 68 LYS B N 1
ATOM 3073 C CA . LYS B 1 68 ? -16.453 -0.727 16.203 1 93.44 68 LYS B CA 1
ATOM 3074 C C . LYS B 1 68 ? -15.555 0.501 16.062 1 93.44 68 LYS B C 1
ATOM 3076 O O . LYS B 1 68 ? -14.695 0.549 15.18 1 93.44 68 LYS B O 1
ATOM 3081 N N . MET B 1 69 ? -15.727 1.4 16.906 1 95.06 69 MET B N 1
ATOM 3082 C CA . MET B 1 69 ? -14.977 2.646 16.812 1 95.06 69 MET B CA 1
ATOM 3083 C C . MET B 1 69 ? -13.5 2.416 17.141 1 95.06 69 MET B C 1
ATOM 3085 O O . MET B 1 69 ? -12.625 3.049 16.547 1 95.06 69 MET B O 1
ATOM 3089 N N . ILE B 1 70 ? -13.242 1.555 18.078 1 95.75 70 ILE B N 1
ATOM 3090 C CA . ILE B 1 70 ? -11.867 1.198 18.406 1 95.75 70 ILE B CA 1
ATOM 3091 C C . ILE B 1 70 ? -11.188 0.562 17.188 1 95.75 70 ILE B C 1
ATOM 3093 O O . ILE B 1 70 ? -10.039 0.875 16.875 1 95.75 70 ILE B O 1
ATOM 3097 N N . ALA B 1 71 ? -11.906 -0.258 16.5 1 93.94 71 ALA B N 1
ATOM 3098 C CA . ALA B 1 71 ? -11.367 -0.916 15.312 1 93.94 71 ALA B CA 1
ATOM 3099 C C . ALA B 1 71 ? -11.078 0.097 14.211 1 93.94 71 ALA B C 1
ATOM 3101 O O . ALA B 1 71 ? -10.055 0.001 13.531 1 93.94 71 ALA B O 1
ATOM 3102 N N . LEU B 1 72 ? -11.984 1.006 14.07 1 93.62 72 LEU B N 1
ATOM 3103 C CA . LEU B 1 72 ? -11.789 2.029 13.047 1 93.62 72 LEU B CA 1
ATOM 3104 C C . LEU B 1 72 ? -10.633 2.947 13.414 1 93.62 72 LEU B C 1
ATOM 3106 O O . LEU B 1 72 ? -9.859 3.359 12.539 1 93.62 72 LEU B O 1
ATOM 3110 N N . ALA B 1 73 ? -10.461 3.285 14.695 1 95 73 ALA B N 1
ATOM 3111 C CA . ALA B 1 73 ? -9.312 4.051 15.172 1 95 73 ALA B CA 1
ATOM 3112 C C . ALA B 1 73 ? -8.008 3.299 14.914 1 95 73 ALA B C 1
ATOM 3114 O O . ALA B 1 73 ? -7.004 3.9 14.523 1 95 73 ALA B O 1
ATOM 3115 N N . ALA B 1 74 ? -8.078 2.023 15.094 1 94 74 ALA B N 1
ATOM 3116 C CA . ALA B 1 74 ? -6.93 1.171 14.812 1 94 74 ALA B CA 1
ATOM 3117 C C . ALA B 1 74 ? -6.566 1.207 13.336 1 94 74 ALA B C 1
ATOM 3119 O O . ALA B 1 74 ? -5.387 1.239 12.977 1 94 74 ALA B O 1
ATOM 3120 N N . ALA B 1 75 ? -7.566 1.188 12.523 1 92.06 75 ALA B N 1
ATOM 3121 C CA . ALA B 1 75 ? -7.352 1.249 11.086 1 92.06 75 ALA B CA 1
ATOM 3122 C C . ALA B 1 75 ? -6.645 2.543 10.688 1 92.06 75 ALA B C 1
ATOM 3124 O O . ALA B 1 75 ? -5.703 2.525 9.891 1 92.06 75 ALA B O 1
ATOM 3125 N N . ILE B 1 76 ? -7.039 3.613 11.258 1 91.62 76 ILE B N 1
ATOM 3126 C CA . ILE B 1 76 ? -6.465 4.922 10.969 1 91.62 76 ILE B CA 1
ATOM 3127 C C . ILE B 1 76 ? -5 4.953 11.406 1 91.62 76 ILE B C 1
ATOM 3129 O O . ILE B 1 76 ? -4.137 5.43 10.664 1 91.62 76 ILE B O 1
ATOM 3133 N N . GLU B 1 77 ? -4.758 4.512 12.578 1 92.56 77 GLU B N 1
ATOM 3134 C CA . GLU B 1 77 ? -3.385 4.477 13.078 1 92.56 77 GLU B CA 1
ATOM 3135 C C . GLU B 1 77 ? -2.504 3.58 12.211 1 92.56 77 GLU B C 1
ATOM 3137 O O . GLU B 1 77 ? -1.335 3.891 11.977 1 92.56 77 GLU B O 1
ATOM 3142 N N . THR B 1 78 ? -3.068 2.484 11.812 1 91 78 THR B N 1
ATOM 3143 C CA . THR B 1 78 ? -2.344 1.567 10.945 1 91 78 THR B CA 1
ATOM 3144 C C . THR B 1 78 ? -1.975 2.25 9.633 1 91 78 THR B C 1
ATOM 3146 O O . THR B 1 78 ? -0.85 2.105 9.148 1 91 78 THR B O 1
ATOM 3149 N N . LEU B 1 79 ? -2.912 2.941 9.102 1 88.69 79 LEU B N 1
ATOM 3150 C CA . LEU B 1 79 ? -2.67 3.703 7.883 1 88.69 79 LEU B CA 1
ATOM 3151 C C . LEU B 1 79 ? -1.546 4.715 8.086 1 88.69 79 LEU B C 1
ATOM 3153 O O . LEU B 1 79 ? -0.644 4.82 7.254 1 88.69 79 LEU B O 1
ATOM 3157 N N . HIS B 1 80 ? -1.629 5.418 9.133 1 88.5 80 HIS B N 1
ATOM 3158 C CA . HIS B 1 80 ? -0.603 6.402 9.453 1 88.5 80 HIS B CA 1
ATOM 3159 C C . HIS B 1 80 ? 0.772 5.75 9.562 1 88.5 80 HIS B C 1
ATOM 3161 O O . HIS B 1 80 ? 1.747 6.254 8.992 1 88.5 80 HIS B O 1
ATOM 3167 N N . THR B 1 81 ? 0.848 4.684 10.25 1 87.69 81 THR B N 1
ATOM 3168 C CA . THR B 1 81 ? 2.107 3.977 10.453 1 87.69 81 THR B CA 1
ATOM 3169 C C . THR B 1 81 ? 2.668 3.475 9.125 1 87.69 81 THR B C 1
ATOM 3171 O O . THR B 1 81 ? 3.879 3.518 8.898 1 87.69 81 THR B O 1
ATOM 3174 N N . ALA B 1 82 ? 1.792 2.977 8.312 1 86.94 82 ALA B N 1
ATOM 3175 C CA . ALA B 1 82 ? 2.211 2.52 6.992 1 86.94 82 ALA B CA 1
ATOM 3176 C C . ALA B 1 82 ? 2.869 3.648 6.203 1 86.94 82 ALA B C 1
ATOM 3178 O O . ALA B 1 82 ? 3.908 3.447 5.57 1 86.94 82 ALA B O 1
ATOM 3179 N N . THR B 1 83 ? 2.229 4.785 6.242 1 83.69 83 THR B N 1
ATOM 3180 C CA . THR B 1 83 ? 2.768 5.926 5.512 1 83.69 83 THR B CA 1
ATOM 3181 C C . THR B 1 83 ? 4.125 6.34 6.078 1 83.69 83 THR B C 1
ATOM 3183 O O . THR B 1 83 ? 5.016 6.75 5.328 1 83.69 83 THR B O 1
ATOM 3186 N N . LEU B 1 84 ? 4.32 6.234 7.387 1 81.19 84 LEU B N 1
ATOM 3187 C CA . LEU B 1 84 ? 5.59 6.57 8.023 1 81.19 84 LEU B CA 1
ATOM 3188 C C . LEU B 1 84 ? 6.695 5.629 7.551 1 81.19 84 LEU B C 1
ATOM 3190 O O . LEU B 1 84 ? 7.812 6.066 7.273 1 81.19 84 LEU B O 1
ATOM 3194 N N . ILE B 1 85 ? 6.367 4.418 7.488 1 82.75 85 ILE B N 1
ATOM 3195 C CA . ILE B 1 85 ? 7.34 3.408 7.086 1 82.75 85 ILE B CA 1
ATOM 3196 C C . ILE B 1 85 ? 7.797 3.674 5.652 1 82.75 85 ILE B C 1
ATOM 3198 O O . ILE B 1 85 ? 8.992 3.658 5.363 1 82.75 85 ILE B O 1
ATOM 3202 N N . HIS B 1 86 ? 6.91 3.883 4.836 1 81.19 86 HIS B N 1
ATOM 3203 C CA . HIS B 1 86 ? 7.246 4.129 3.439 1 81.19 86 HIS B CA 1
ATOM 3204 C C . HIS B 1 86 ? 7.957 5.465 3.271 1 81.19 86 HIS B C 1
ATOM 3206 O O . HIS B 1 86 ? 8.867 5.59 2.451 1 81.19 86 HIS B O 1
ATOM 3212 N N . ASP B 1 87 ? 7.57 6.434 4.09 1 76.19 87 ASP B N 1
ATOM 3213 C CA . ASP B 1 87 ? 8.242 7.73 4.082 1 76.19 87 ASP B CA 1
ATOM 3214 C C . ASP B 1 87 ? 9.703 7.594 4.488 1 76.19 87 ASP B C 1
ATOM 3216 O O . ASP B 1 87 ? 10.57 8.297 3.963 1 76.19 87 ASP B O 1
ATOM 3220 N N . ASP B 1 88 ? 9.922 6.777 5.449 1 74.5 88 ASP B N 1
ATOM 3221 C CA . ASP B 1 88 ? 11.281 6.582 5.953 1 74.5 88 ASP B CA 1
ATOM 3222 C C . ASP B 1 88 ? 12.188 5.992 4.871 1 74.5 88 ASP B C 1
ATOM 3224 O O . ASP B 1 88 ? 13.391 6.234 4.871 1 74.5 88 ASP B O 1
ATOM 3228 N N . ILE B 1 89 ? 11.727 5.191 4 1 73.06 89 ILE B N 1
ATOM 3229 C CA . ILE B 1 89 ? 12.492 4.633 2.893 1 73.06 89 ILE B CA 1
ATOM 3230 C C . ILE B 1 89 ? 12.914 5.75 1.94 1 73.06 89 ILE B C 1
ATOM 3232 O O . ILE B 1 89 ? 14.07 5.805 1.511 1 73.06 89 ILE B O 1
ATOM 3236 N N . ILE B 1 90 ? 12.07 6.609 1.763 1 65.5 90 ILE B N 1
ATOM 3237 C CA . ILE B 1 90 ? 12.258 7.688 0.797 1 65.5 90 ILE B CA 1
ATOM 3238 C C . ILE B 1 90 ? 13.281 8.688 1.332 1 65.5 90 ILE B C 1
ATOM 3240 O O . ILE B 1 90 ? 14.195 9.102 0.609 1 65.5 90 ILE B O 1
ATOM 3244 N N . ASP B 1 91 ? 13.086 8.922 2.598 1 64.5 91 ASP B N 1
ATOM 3245 C CA . ASP B 1 91 ? 13.914 9.945 3.223 1 64.5 91 ASP B CA 1
ATOM 3246 C C . ASP B 1 91 ? 15.273 9.383 3.639 1 64.5 91 ASP B C 1
ATOM 3248 O O . ASP B 1 91 ? 16.172 10.125 4.02 1 64.5 91 ASP B O 1
ATOM 3252 N N . LYS B 1 92 ? 15.5 8.125 3.354 1 63.06 92 LYS B N 1
ATOM 3253 C CA . LYS B 1 92 ? 16.703 7.457 3.842 1 63.06 92 LYS B CA 1
ATOM 3254 C C . LYS B 1 92 ? 17 7.852 5.285 1 63.06 92 LYS B C 1
ATOM 3256 O O . LYS B 1 92 ? 18.156 8.133 5.629 1 63.06 92 LYS B O 1
ATOM 3261 N N . SER B 1 93 ? 15.953 8.047 6.004 1 58.12 93 SER B N 1
ATOM 3262 C CA . SER B 1 93 ? 16.078 8.477 7.395 1 58.12 93 SER B CA 1
ATOM 3263 C C . SER B 1 93 ? 16.734 7.398 8.25 1 58.12 93 SER B C 1
ATOM 3265 O O . SER B 1 93 ? 16.266 6.258 8.281 1 58.12 93 SER B O 1
ATOM 3267 N N . PRO B 1 94 ? 17.703 7.805 8.992 1 60.38 94 PRO B N 1
ATOM 3268 C CA . PRO B 1 94 ? 18.359 6.785 9.805 1 60.38 94 PRO B CA 1
ATOM 3269 C C . PRO B 1 94 ? 17.594 6.453 11.078 1 60.38 94 PRO B C 1
ATOM 3271 O O . PRO B 1 94 ? 17.75 5.367 11.641 1 60.38 94 PRO B O 1
ATOM 3274 N N . THR B 1 95 ? 16.766 7.473 11.641 1 60.16 95 THR B N 1
ATOM 3275 C CA . THR B 1 95 ? 16.047 7.238 12.891 1 60.16 95 THR B CA 1
ATOM 3276 C C . THR B 1 95 ? 14.602 7.711 12.773 1 60.16 95 THR B C 1
ATOM 3278 O O . THR B 1 95 ? 14.289 8.586 11.969 1 60.16 95 THR B O 1
ATOM 3281 N N . ARG B 1 96 ? 13.75 6.945 13.445 1 49.03 96 ARG B N 1
ATOM 3282 C CA . ARG B 1 96 ? 12.344 7.301 13.625 1 49.03 96 ARG B CA 1
ATOM 3283 C C . ARG B 1 96 ? 11.883 7.008 15.047 1 49.03 96 ARG B C 1
ATOM 3285 O O . ARG B 1 96 ? 12.047 5.891 15.539 1 49.03 96 ARG B O 1
ATOM 3292 N N . ARG B 1 97 ? 11.297 8.016 15.648 1 53.62 97 ARG B N 1
ATOM 3293 C CA . ARG B 1 97 ? 10.844 7.891 17.031 1 53.62 97 ARG B CA 1
ATOM 3294 C C . ARG B 1 97 ? 11.961 7.391 17.938 1 53.62 97 ARG B C 1
ATOM 3296 O O . ARG B 1 97 ? 11.758 6.461 18.719 1 53.62 97 ARG B O 1
ATOM 3303 N N . ASN B 1 98 ? 13.078 7.941 17.609 1 54.62 98 ASN B N 1
ATOM 3304 C CA . ASN B 1 98 ? 14.266 7.637 18.406 1 54.62 98 ASN B CA 1
ATOM 3305 C C . ASN B 1 98 ? 14.711 6.191 18.203 1 54.62 98 ASN B C 1
ATOM 3307 O O . ASN B 1 98 ? 15.406 5.629 19.062 1 54.62 98 ASN B O 1
ATOM 3311 N N . GLN B 1 99 ? 14.156 5.582 17.234 1 62.28 99 GLN B N 1
ATOM 3312 C CA . GLN B 1 99 ? 14.562 4.223 16.906 1 62.28 99 GLN B CA 1
ATOM 3313 C C . GLN B 1 99 ? 15.141 4.141 15.5 1 62.28 99 GLN B C 1
ATOM 3315 O O . GLN B 1 99 ? 14.836 4.98 14.656 1 62.28 99 GLN B O 1
ATOM 3320 N N . VAL B 1 100 ? 16.062 3.262 15.336 1 67.69 100 VAL B N 1
ATOM 3321 C CA . VAL B 1 100 ? 16.594 3.021 14 1 67.69 100 VAL B CA 1
ATOM 3322 C C . VAL B 1 100 ? 15.469 2.621 13.055 1 67.69 100 VAL B C 1
ATOM 3324 O O . VAL B 1 100 ? 14.594 1.837 13.422 1 67.69 100 VAL B O 1
ATOM 3327 N N . THR B 1 101 ? 15.445 3.301 11.945 1 68.44 101 THR B N 1
ATOM 3328 C CA . THR B 1 101 ? 14.383 3.014 10.984 1 68.44 101 THR B CA 1
ATOM 3329 C C . THR B 1 101 ? 14.461 1.565 10.508 1 68.44 101 THR B C 1
ATOM 3331 O O . THR B 1 101 ? 15.516 0.936 10.594 1 68.44 101 THR B O 1
ATOM 3334 N N . ILE B 1 102 ? 13.344 1.025 10.016 1 67.69 102 ILE B N 1
ATOM 3335 C CA . ILE B 1 102 ? 13.227 -0.347 9.531 1 67.69 102 ILE B CA 1
ATOM 3336 C C . ILE B 1 102 ? 14.164 -0.556 8.344 1 67.69 102 ILE B C 1
ATOM 3338 O O . ILE B 1 102 ? 14.859 -1.575 8.266 1 67.69 102 ILE B O 1
ATOM 3342 N N . GLN B 1 103 ? 14.18 0.387 7.512 1 66.31 103 GLN B N 1
ATOM 3343 C CA . GLN B 1 103 ? 15.023 0.256 6.332 1 66.31 103 GLN B CA 1
ATOM 3344 C C . GLN B 1 103 ? 16.5 0.129 6.719 1 66.31 103 GLN B C 1
ATOM 3346 O O . GLN B 1 103 ? 17.25 -0.6 6.074 1 66.31 103 GLN B O 1
ATOM 3351 N N . LYS B 1 104 ? 16.875 0.839 7.688 1 66.94 104 LYS B N 1
ATOM 3352 C CA . LYS B 1 104 ? 18.266 0.788 8.133 1 66.94 104 LYS B CA 1
ATOM 3353 C C . LYS B 1 104 ? 18.562 -0.52 8.867 1 66.94 104 LYS B C 1
ATOM 3355 O O . LYS B 1 104 ? 19.641 -1.095 8.703 1 66.94 104 LYS B O 1
ATOM 3360 N N . GLN B 1 105 ? 17.562 -0.923 9.617 1 66.94 105 GLN B N 1
ATOM 3361 C CA . GLN B 1 105 ? 17.766 -2.1 10.453 1 66.94 105 GLN B CA 1
ATOM 3362 C C . GLN B 1 105 ? 17.641 -3.383 9.633 1 66.94 105 GLN B C 1
ATOM 3364 O O . GLN B 1 105 ? 18.406 -4.324 9.828 1 66.94 105 GLN B O 1
ATOM 3369 N N . PHE B 1 106 ? 16.672 -3.344 8.68 1 66.56 106 PHE B N 1
ATOM 3370 C CA . PHE B 1 106 ? 16.344 -4.609 8.047 1 66.56 106 PHE B CA 1
ATOM 3371 C C . PHE B 1 106 ? 16.453 -4.5 6.527 1 66.56 106 PHE B C 1
ATOM 3373 O O . PHE B 1 106 ? 16.391 -5.508 5.82 1 66.56 106 PHE B O 1
ATOM 3380 N N . GLY B 1 107 ? 16.688 -3.279 6.02 1 72 107 GLY B N 1
ATOM 3381 C CA . GLY B 1 107 ? 16.828 -3.09 4.582 1 72 107 GLY B CA 1
ATOM 3382 C C . GLY B 1 107 ? 15.586 -2.502 3.939 1 72 107 GLY B C 1
ATOM 3383 O O . GLY B 1 107 ? 14.492 -2.578 4.504 1 72 107 GLY B O 1
ATOM 3384 N N . PRO B 1 108 ? 15.789 -1.859 2.844 1 72.62 108 PRO B N 1
ATOM 3385 C CA . PRO B 1 108 ? 14.672 -1.218 2.15 1 72.62 108 PRO B CA 1
ATOM 3386 C C . PRO B 1 108 ? 13.594 -2.213 1.729 1 72.62 108 PRO B C 1
ATOM 3388 O O . PRO B 1 108 ? 12.406 -1.872 1.712 1 72.62 108 PRO B O 1
ATOM 3391 N N . ASP B 1 109 ? 13.992 -3.391 1.549 1 74.56 109 ASP B N 1
ATOM 3392 C CA . ASP B 1 109 ? 13.039 -4.414 1.125 1 74.56 109 ASP B CA 1
ATOM 3393 C C . ASP B 1 109 ? 12.023 -4.711 2.225 1 74.56 109 ASP B C 1
ATOM 3395 O O . ASP B 1 109 ? 10.82 -4.73 1.975 1 74.56 109 ASP B O 1
ATOM 3399 N N . THR B 1 110 ? 12.539 -4.871 3.312 1 74.5 110 THR B N 1
ATOM 3400 C CA . THR B 1 110 ? 11.695 -5.176 4.461 1 74.5 110 THR B CA 1
ATOM 3401 C C . THR B 1 110 ? 10.758 -4.012 4.762 1 74.5 110 THR B C 1
ATOM 3403 O O . THR B 1 110 ? 9.594 -4.223 5.105 1 74.5 110 THR B O 1
ATOM 3406 N N . ALA B 1 111 ? 11.281 -2.834 4.59 1 77.75 111 ALA B N 1
ATOM 3407 C CA . ALA B 1 111 ? 10.477 -1.649 4.883 1 77.75 111 ALA B CA 1
ATOM 3408 C C . ALA B 1 111 ? 9.312 -1.521 3.902 1 77.75 111 ALA B C 1
ATOM 3410 O O . ALA B 1 111 ? 8.195 -1.176 4.297 1 77.75 111 ALA B O 1
ATOM 3411 N N . VAL B 1 112 ? 9.57 -1.821 2.693 1 81.25 112 VAL B N 1
ATOM 3412 C CA . VAL B 1 112 ? 8.523 -1.748 1.675 1 81.25 112 VAL B CA 1
ATOM 3413 C C . VAL B 1 112 ? 7.414 -2.74 2.002 1 81.25 112 VAL B C 1
ATOM 3415 O O . VAL B 1 112 ? 6.234 -2.381 2.01 1 81.25 112 VAL B O 1
ATOM 3418 N N . TYR B 1 113 ? 7.719 -3.863 2.4 1 80 113 TYR B N 1
ATOM 3419 C CA . TYR B 1 113 ? 6.734 -4.902 2.684 1 80 113 TYR B CA 1
ATOM 3420 C C . TYR B 1 113 ? 5.98 -4.605 3.975 1 80 113 TYR B C 1
ATOM 3422 O O . TYR B 1 113 ? 4.793 -4.91 4.09 1 80 113 TYR B O 1
ATOM 3430 N N . ALA B 1 114 ? 6.754 -4.145 4.855 1 82.81 114 ALA B N 1
ATOM 3431 C CA . ALA B 1 114 ? 6.105 -3.795 6.117 1 82.81 114 ALA B CA 1
ATOM 3432 C C . ALA B 1 114 ? 5.008 -2.754 5.902 1 82.81 114 ALA B C 1
ATOM 3434 O O . ALA B 1 114 ? 3.912 -2.875 6.449 1 82.81 114 ALA B O 1
ATOM 3435 N N . GLY B 1 115 ? 5.332 -1.756 5.168 1 87.06 115 GLY B N 1
ATOM 3436 C CA . GLY B 1 115 ? 4.336 -0.748 4.84 1 87.06 115 GLY B CA 1
ATOM 3437 C C . GLY B 1 115 ? 3.145 -1.31 4.086 1 87.06 115 GLY B C 1
ATOM 3438 O O . GLY B 1 115 ? 1.997 -0.99 4.406 1 87.06 115 GLY B O 1
ATOM 3439 N N . ASP B 1 116 ? 3.383 -2.113 3.135 1 85.44 116 ASP B N 1
ATOM 3440 C CA . ASP B 1 116 ? 2.322 -2.746 2.357 1 85.44 116 ASP B CA 1
ATOM 3441 C C . ASP B 1 116 ? 1.423 -3.598 3.248 1 85.44 116 ASP B C 1
ATOM 3443 O O . ASP B 1 116 ? 0.2 -3.594 3.09 1 85.44 116 ASP B O 1
ATOM 3447 N N . TYR B 1 117 ? 2.076 -4.34 4.023 1 84.75 117 TYR B N 1
ATOM 3448 C CA . TYR B 1 117 ? 1.326 -5.207 4.922 1 84.75 117 TYR B CA 1
ATOM 3449 C C . TYR B 1 117 ? 0.387 -4.395 5.809 1 84.75 117 TYR B C 1
ATOM 3451 O O . TYR B 1 117 ? -0.776 -4.762 5.988 1 84.75 117 TYR B O 1
ATOM 3459 N N . LEU B 1 118 ? 0.882 -3.375 6.312 1 88.5 118 LEU B N 1
ATOM 3460 C CA . LEU B 1 118 ? 0.064 -2.523 7.172 1 88.5 118 LEU B CA 1
ATOM 3461 C C . LEU B 1 118 ? -1.073 -1.887 6.379 1 88.5 118 LEU B C 1
ATOM 3463 O O . LEU B 1 118 ? -2.166 -1.679 6.91 1 88.5 118 LEU B O 1
ATOM 3467 N N . PHE B 1 119 ? -0.836 -1.557 5.16 1 85.88 119 PHE B N 1
ATOM 3468 C CA . PHE B 1 119 ? -1.882 -1.023 4.297 1 85.88 119 PHE B CA 1
ATOM 3469 C C . PHE B 1 119 ? -3.018 -2.027 4.137 1 85.88 119 PHE B C 1
ATOM 3471 O O . PHE B 1 119 ? -4.191 -1.66 4.207 1 85.88 119 PHE B O 1
ATOM 3478 N N . VAL B 1 120 ? -2.662 -3.182 3.908 1 84.62 120 VAL B N 1
ATOM 3479 C CA . VAL B 1 120 ? -3.662 -4.227 3.729 1 84.62 120 VAL B CA 1
ATOM 3480 C C . VAL B 1 120 ? -4.434 -4.438 5.031 1 84.62 120 VAL B C 1
ATOM 3482 O O . VAL B 1 120 ? -5.648 -4.633 5.012 1 84.62 120 VAL B O 1
ATOM 3485 N N . VAL B 1 121 ? -3.705 -4.445 6.09 1 87.31 121 VAL B N 1
ATOM 3486 C CA . VAL B 1 121 ? -4.344 -4.594 7.395 1 87.31 121 VAL B CA 1
ATOM 3487 C C . VAL B 1 121 ? -5.336 -3.455 7.617 1 87.31 121 VAL B C 1
ATOM 3489 O O . VAL B 1 121 ? -6.434 -3.672 8.133 1 87.31 121 VAL B O 1
ATOM 3492 N N . CYS B 1 122 ? -4.898 -2.266 7.297 1 89.12 122 CYS B N 1
ATOM 3493 C CA . CYS B 1 122 ? -5.777 -1.108 7.406 1 89.12 122 CYS B CA 1
ATOM 3494 C C . CYS B 1 122 ? -7.062 -1.323 6.613 1 89.12 122 CYS B C 1
ATOM 3496 O O . CYS B 1 122 ? -8.156 -1.129 7.137 1 89.12 122 CYS B O 1
ATOM 34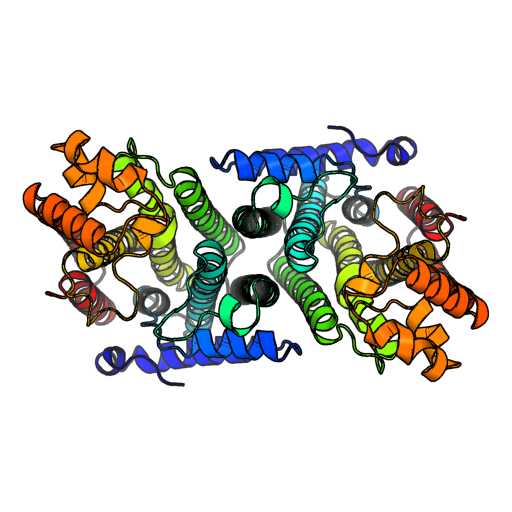98 N N . PHE B 1 123 ? -6.973 -1.779 5.453 1 83.69 123 PHE B N 1
ATOM 3499 C CA . PHE B 1 123 ? -8.125 -1.993 4.59 1 83.69 123 PHE B CA 1
ATOM 3500 C C . PHE B 1 123 ? -9.016 -3.107 5.133 1 83.69 123 PHE B C 1
ATOM 3502 O O . PHE B 1 123 ? -10.242 -3.035 5.043 1 83.69 123 PHE B O 1
ATOM 3509 N N . LYS B 1 124 ? -8.391 -4.105 5.566 1 85.56 124 LYS B N 1
ATOM 3510 C CA . LYS B 1 124 ? -9.133 -5.211 6.16 1 85.56 124 LYS B CA 1
ATOM 3511 C C . LYS B 1 124 ? -9.984 -4.73 7.332 1 85.56 124 LYS B C 1
ATOM 3513 O O . LYS B 1 124 ? -11.156 -5.109 7.453 1 85.56 124 LYS B O 1
ATOM 3518 N N . LEU B 1 125 ? -9.414 -3.955 8.156 1 87 125 LEU B N 1
ATOM 3519 C CA . LEU B 1 125 ? -10.133 -3.406 9.297 1 87 125 LEU B CA 1
ATOM 3520 C C . LEU B 1 125 ? -11.281 -2.51 8.844 1 87 125 LEU B C 1
ATOM 3522 O O . LEU B 1 125 ? -12.398 -2.607 9.367 1 87 125 LEU B O 1
ATOM 3526 N N . LEU B 1 126 ? -11.047 -1.677 7.883 1 85.88 126 LEU B N 1
ATOM 3527 C CA . LEU B 1 126 ? -12.086 -0.792 7.355 1 85.88 126 LEU B CA 1
ATOM 3528 C C . LEU B 1 126 ? -13.219 -1.596 6.73 1 85.88 126 LEU B C 1
ATOM 3530 O O . LEU B 1 126 ? -14.398 -1.296 6.957 1 85.88 126 LEU B O 1
ATOM 3534 N N . ALA B 1 127 ? -12.867 -2.582 5.965 1 82.62 127 ALA B N 1
ATOM 3535 C CA . ALA B 1 127 ? -13.859 -3.416 5.293 1 82.62 127 ALA B CA 1
ATOM 3536 C C . ALA B 1 127 ? -14.734 -4.148 6.305 1 82.62 127 ALA B C 1
ATOM 3538 O O . ALA B 1 127 ? -15.938 -4.328 6.082 1 82.62 127 ALA B O 1
ATOM 3539 N N . HIS B 1 128 ? -14.195 -4.539 7.398 1 84.62 128 HIS B N 1
ATOM 3540 C CA . HIS B 1 128 ? -14.906 -5.352 8.375 1 84.62 128 HIS B CA 1
ATOM 3541 C C . HIS B 1 128 ? -15.773 -4.488 9.289 1 84.62 128 HIS B C 1
ATOM 3543 O O . HIS B 1 128 ? -16.812 -4.941 9.773 1 84.62 128 HIS B O 1
ATOM 3549 N N . TYR B 1 129 ? -15.312 -3.27 9.508 1 84.88 129 TYR B N 1
ATOM 3550 C CA . TYR B 1 129 ? -15.977 -2.504 10.562 1 84.88 129 TYR B CA 1
ATOM 3551 C C . TYR B 1 129 ? -16.672 -1.276 9.992 1 84.88 129 TYR B C 1
ATOM 3553 O O . TYR B 1 129 ? -17.453 -0.62 10.688 1 84.88 129 TYR B O 1
ATOM 3561 N N . ALA B 1 130 ? -16.438 -0.978 8.758 1 79.75 130 ALA B N 1
ATOM 3562 C CA . ALA B 1 130 ? -17.141 0.145 8.148 1 79.75 130 ALA B CA 1
ATOM 3563 C C . ALA B 1 130 ? -18.641 -0.124 8.078 1 79.75 130 ALA B C 1
ATOM 3565 O O . ALA B 1 130 ? -19.078 -1.271 7.926 1 79.75 130 ALA B O 1
ATOM 3566 N N . SER B 1 131 ? -19.406 0.894 8.172 1 77.31 131 SER B N 1
ATOM 3567 C CA . SER B 1 131 ? -20.859 0.763 8.242 1 77.31 131 SER B CA 1
ATOM 3568 C C . SER B 1 131 ? -21.453 0.537 6.855 1 77.31 131 SER B C 1
ATOM 3570 O O . SER B 1 131 ? -22.547 -0.028 6.727 1 77.31 131 SER B O 1
ATOM 3572 N N . SER B 1 132 ? -20.797 1.116 5.848 1 78.25 132 SER B N 1
ATOM 3573 C CA . SER B 1 132 ? -21.391 1.067 4.512 1 78.25 132 SER B CA 1
ATOM 3574 C C . SER B 1 132 ? -20.312 1.117 3.434 1 78.25 132 SER B C 1
ATOM 3576 O O . SER B 1 132 ? -19.156 1.455 3.713 1 78.25 132 SER B O 1
ATOM 3578 N N . LEU B 1 133 ? -20.719 0.751 2.279 1 76.75 133 LEU B N 1
ATOM 3579 C CA . LEU B 1 133 ? -19.844 0.874 1.113 1 76.75 133 LEU B CA 1
ATOM 3580 C C . LEU B 1 133 ? -19.453 2.328 0.878 1 76.75 133 LEU B C 1
ATOM 3582 O O . LEU B 1 133 ? -18.328 2.611 0.456 1 76.75 133 LEU B O 1
ATOM 3586 N N . ARG B 1 134 ? -20.297 3.184 1.232 1 76.62 134 ARG B N 1
ATOM 3587 C CA . ARG B 1 134 ? -20.016 4.609 1.067 1 76.62 134 ARG B CA 1
ATOM 3588 C C . ARG B 1 134 ? -18.875 5.062 1.97 1 76.62 134 ARG B C 1
ATOM 3590 O O . ARG B 1 134 ? -18.047 5.883 1.567 1 76.62 134 ARG B O 1
ATOM 3597 N N . SER B 1 135 ? -18.891 4.484 3.111 1 80.31 135 SER B N 1
ATOM 3598 C CA . SER B 1 135 ? -17.812 4.816 4.043 1 80.31 135 SER B CA 1
ATOM 3599 C C . SER B 1 135 ? -16.469 4.352 3.521 1 80.31 135 SER B C 1
ATOM 3601 O O . SER B 1 135 ? -15.477 5.082 3.607 1 80.31 135 SER B O 1
ATOM 3603 N N . ILE B 1 136 ? -16.484 3.223 2.91 1 78.88 136 ILE B N 1
ATOM 3604 C CA . ILE B 1 136 ? -15.25 2.682 2.355 1 78.88 136 ILE B CA 1
ATOM 3605 C C . ILE B 1 136 ? -14.797 3.529 1.167 1 78.88 136 ILE B C 1
ATOM 3607 O O . ILE B 1 136 ? -13.602 3.771 0.985 1 78.88 136 ILE B O 1
ATOM 3611 N N . GLN B 1 137 ? -15.727 3.951 0.434 1 81.44 137 GLN B N 1
ATOM 3612 C CA . GLN B 1 137 ? -15.422 4.812 -0.706 1 81.44 137 GLN B CA 1
ATOM 3613 C C . GLN B 1 137 ? -14.797 6.129 -0.251 1 81.44 137 GLN B C 1
ATOM 3615 O O . GLN B 1 137 ? -13.828 6.598 -0.846 1 81.44 137 GLN B O 1
ATOM 3620 N N . GLN B 1 138 ? -15.328 6.645 0.773 1 79.25 138 GLN B N 1
ATOM 3621 C CA . GLN B 1 138 ? -14.789 7.891 1.313 1 79.25 138 GLN B CA 1
ATOM 3622 C C . GLN B 1 138 ? -13.391 7.688 1.877 1 79.25 138 GLN B C 1
ATOM 3624 O O . GLN B 1 138 ? -12.5 8.516 1.651 1 79.25 138 GLN B O 1
ATOM 3629 N N . ASP B 1 139 ? -13.219 6.594 2.549 1 79.38 139 ASP B N 1
ATOM 3630 C CA . ASP B 1 139 ? -11.922 6.285 3.148 1 79.38 139 ASP B CA 1
ATOM 3631 C C . ASP B 1 139 ? -10.859 6.074 2.076 1 79.38 139 ASP B C 1
ATOM 3633 O O . ASP B 1 139 ? -9.727 6.555 2.213 1 79.38 139 ASP B O 1
ATOM 3637 N N . SER B 1 140 ? -11.25 5.414 1.073 1 80.31 140 SER B N 1
ATOM 3638 C CA . SER B 1 140 ? -10.312 5.18 -0.016 1 80.31 140 SER B CA 1
ATOM 3639 C C . SER B 1 140 ? -9.945 6.48 -0.723 1 80.31 140 SER B C 1
ATOM 3641 O O . SER B 1 140 ? -8.805 6.664 -1.145 1 80.31 140 SER B O 1
ATOM 3643 N N . GLY B 1 141 ? -10.922 7.352 -0.87 1 81.62 141 GLY B N 1
ATOM 3644 C CA . GLY B 1 141 ? -10.648 8.664 -1.433 1 81.62 141 GLY B CA 1
ATOM 3645 C C . GLY B 1 141 ? -9.672 9.477 -0.601 1 81.62 141 GLY B C 1
ATOM 3646 O O . GLY B 1 141 ? -8.789 10.141 -1.145 1 81.62 141 GLY B O 1
ATOM 3647 N N . SER B 1 142 ? -9.844 9.422 0.65 1 81.94 142 SER B N 1
ATOM 3648 C CA . SER B 1 142 ? -8.945 10.125 1.561 1 81.94 142 SER B CA 1
ATOM 3649 C C . SER B 1 142 ? -7.531 9.57 1.484 1 81.94 142 SER B C 1
ATOM 3651 O O . SER B 1 142 ? -6.559 10.328 1.521 1 81.94 142 SER B O 1
ATOM 3653 N N . MET B 1 143 ? -7.422 8.258 1.387 1 81.19 143 MET B N 1
ATOM 3654 C CA . MET B 1 143 ? -6.109 7.629 1.267 1 81.19 143 MET B CA 1
ATOM 3655 C C . MET B 1 143 ? -5.406 8.07 -0.014 1 81.19 143 MET B C 1
ATOM 3657 O O . MET B 1 143 ? -4.195 8.289 -0.02 1 81.19 143 MET B O 1
ATOM 3661 N N . GLU B 1 144 ? -6.137 8.141 -1.023 1 82.94 144 GLU B N 1
ATOM 3662 C CA . GLU B 1 144 ? -5.578 8.625 -2.281 1 82.94 144 GLU B CA 1
ATOM 3663 C C . GLU B 1 144 ? -5.031 10.039 -2.129 1 82.94 144 GLU B C 1
ATOM 3665 O O . GLU B 1 144 ? -3.961 10.359 -2.654 1 82.94 144 GLU B O 1
ATOM 3670 N N . LYS B 1 145 ? -5.766 10.852 -1.436 1 83.56 145 LYS B N 1
ATOM 3671 C CA . LYS B 1 145 ? -5.34 12.227 -1.221 1 83.56 145 LYS B CA 1
ATOM 3672 C C . LYS B 1 145 ? -4.055 12.281 -0.4 1 83.56 145 LYS B C 1
ATOM 3674 O O . LYS B 1 145 ? -3.188 13.125 -0.649 1 83.56 145 LYS B O 1
ATOM 3679 N N . ILE B 1 146 ? -3.994 11.445 0.556 1 82.62 146 ILE B N 1
ATOM 3680 C CA . ILE B 1 146 ? -2.797 11.383 1.389 1 82.62 146 ILE B CA 1
ATOM 3681 C C . ILE B 1 146 ? -1.587 11.031 0.528 1 82.62 146 ILE B C 1
ATOM 3683 O O . ILE B 1 146 ? -0.551 11.703 0.602 1 82.62 146 ILE B O 1
ATOM 3687 N N . LEU B 1 147 ? -1.754 10.031 -0.28 1 78.56 147 LEU B N 1
ATOM 3688 C CA . LEU B 1 147 ? -0.659 9.602 -1.144 1 78.56 147 LEU B CA 1
ATOM 3689 C C . LEU B 1 147 ? -0.325 10.68 -2.172 1 78.56 147 LEU B C 1
ATOM 3691 O O . LEU B 1 147 ? 0.844 10.875 -2.51 1 78.56 147 LEU B O 1
ATOM 3695 N N . LYS B 1 148 ? -1.334 11.305 -2.699 1 80.25 148 LYS B N 1
ATOM 3696 C CA . LYS B 1 148 ? -1.116 12.406 -3.637 1 80.25 148 LYS B CA 1
ATOM 3697 C C . LYS B 1 148 ? -0.325 13.539 -2.984 1 80.25 148 LYS B C 1
ATOM 3699 O O . LYS B 1 148 ? 0.535 14.148 -3.623 1 80.25 148 LYS B O 1
ATOM 3704 N N . GLY B 1 149 ? -0.668 13.836 -1.809 1 79.31 149 GLY B N 1
ATOM 3705 C CA . GLY B 1 149 ? 0.088 14.836 -1.074 1 79.31 149 GLY B CA 1
ATOM 3706 C C . GLY B 1 149 ? 1.555 14.484 -0.92 1 79.31 149 GLY B C 1
ATOM 3707 O O . GLY B 1 149 ? 2.426 15.344 -1.058 1 79.31 149 GLY B O 1
ATOM 3708 N N . GLU B 1 150 ? 1.81 13.234 -0.658 1 76.19 150 GLU B N 1
ATOM 3709 C CA . GLU B 1 150 ? 3.188 12.766 -0.534 1 76.19 150 GLU B CA 1
ATOM 3710 C C . GLU B 1 150 ? 3.93 12.883 -1.863 1 76.19 150 GLU B C 1
ATOM 3712 O O . GLU B 1 150 ? 5.102 13.258 -1.895 1 76.19 150 GLU B O 1
ATOM 3717 N N . LEU B 1 151 ? 3.248 12.516 -2.895 1 77.12 151 LEU B N 1
ATOM 3718 C CA . LEU B 1 151 ? 3.838 12.578 -4.227 1 77.12 151 LEU B CA 1
ATOM 3719 C C . LEU B 1 151 ? 4.102 14.023 -4.637 1 77.12 151 LEU B C 1
ATOM 3721 O O . LEU B 1 151 ? 5.109 14.312 -5.281 1 77.12 151 LEU B O 1
ATOM 3725 N N . ASP B 1 152 ? 3.203 14.852 -4.262 1 78.88 152 ASP B N 1
ATOM 3726 C CA . ASP B 1 152 ? 3.387 16.281 -4.543 1 78.88 152 ASP B CA 1
ATOM 3727 C C . ASP B 1 152 ? 4.613 16.828 -3.818 1 78.88 152 ASP B C 1
ATOM 3729 O O . ASP B 1 152 ? 5.359 17.641 -4.375 1 78.88 152 ASP B O 1
ATOM 3733 N N . GLN B 1 153 ? 4.762 16.391 -2.656 1 77.38 153 GLN B N 1
ATOM 3734 C CA . GLN B 1 153 ? 5.938 16.812 -1.9 1 77.38 153 GLN B CA 1
ATOM 3735 C C . GLN B 1 153 ? 7.223 16.328 -2.572 1 77.38 153 GLN B C 1
ATOM 3737 O O . GLN B 1 153 ? 8.211 17.062 -2.629 1 77.38 153 GLN B O 1
ATOM 3742 N N . MET B 1 154 ? 7.227 15.172 -3.035 1 76.12 154 MET B N 1
ATOM 3743 C CA . MET B 1 154 ? 8.398 14.625 -3.723 1 76.12 154 MET B CA 1
ATOM 3744 C C . MET B 1 154 ? 8.711 15.43 -4.98 1 76.12 154 MET B C 1
ATOM 3746 O O . MET B 1 154 ? 9.883 15.633 -5.316 1 76.12 154 MET B O 1
ATOM 3750 N N . ALA B 1 155 ? 7.707 15.852 -5.648 1 76.56 155 ALA B N 1
ATOM 3751 C CA . ALA B 1 155 ? 7.863 16.562 -6.914 1 76.56 155 ALA B CA 1
ATOM 3752 C C . ALA B 1 155 ? 8.43 17.969 -6.691 1 76.56 155 ALA B C 1
ATOM 3754 O O . ALA B 1 155 ? 9.023 18.547 -7.594 1 76.56 155 ALA B O 1
ATOM 3755 N N . THR B 1 156 ? 8.32 18.453 -5.508 1 81 156 THR B N 1
ATOM 3756 C CA . THR B 1 156 ? 8.734 19.812 -5.242 1 81 156 THR B CA 1
ATOM 3757 C C . THR B 1 156 ? 10.055 19.844 -4.477 1 81 156 THR B C 1
ATOM 3759 O O . THR B 1 156 ? 10.477 20.891 -3.98 1 81 156 THR B O 1
ATOM 3762 N N . ARG B 1 157 ? 10.664 18.719 -4.41 1 81.25 157 ARG B N 1
ATOM 3763 C CA . ARG B 1 157 ? 11.945 18.688 -3.709 1 81.25 157 ARG B CA 1
ATOM 3764 C C . ARG B 1 157 ? 12.969 19.594 -4.375 1 81.25 157 ARG B C 1
ATOM 3766 O O . ARG B 1 157 ? 13.078 19.625 -5.602 1 81.25 157 ARG B O 1
ATOM 3773 N N . TYR B 1 158 ? 13.641 20.406 -3.598 1 86.88 158 TYR B N 1
ATOM 3774 C CA . TYR B 1 158 ? 14.719 21.312 -3.973 1 86.88 158 TYR B CA 1
ATOM 3775 C C . TYR B 1 158 ? 14.203 22.422 -4.891 1 86.88 158 TYR B C 1
ATOM 3777 O O . TYR B 1 158 ? 14.984 23.062 -5.59 1 86.88 158 TYR B O 1
ATOM 3785 N N . GLN B 1 159 ? 12.914 22.578 -4.93 1 88.62 159 GLN B N 1
ATOM 3786 C CA . GLN B 1 159 ? 12.359 23.672 -5.707 1 88.62 159 GLN B CA 1
ATOM 3787 C C . GLN B 1 159 ? 12.359 24.969 -4.906 1 88.62 159 GLN B C 1
ATOM 3789 O O . GLN B 1 159 ? 11.469 25.203 -4.094 1 88.62 159 GLN B O 1
ATOM 3794 N N . THR B 1 160 ? 13.211 25.797 -5.336 1 91.56 160 THR B N 1
ATOM 3795 C CA . THR B 1 160 ? 13.391 27.031 -4.586 1 91.56 160 THR B CA 1
ATOM 3796 C C . THR B 1 160 ? 12.266 28.016 -4.91 1 91.56 160 THR B C 1
ATOM 3798 O O . THR B 1 160 ? 12.07 29 -4.191 1 91.56 160 THR B O 1
ATOM 3801 N N . GLN B 1 161 ? 11.469 27.75 -5.965 1 91.94 161 GLN B N 1
ATOM 3802 C CA . GLN B 1 161 ? 10.383 28.641 -6.352 1 91.94 161 GLN B CA 1
ATOM 3803 C C . GLN B 1 161 ? 9.07 28.219 -5.703 1 91.94 161 GLN B C 1
ATOM 3805 O O . GLN B 1 161 ? 8.016 28.781 -6.004 1 91.94 161 GLN B O 1
ATOM 3810 N N . ILE B 1 162 ? 9.203 27.266 -4.844 1 91.62 162 ILE B N 1
ATOM 3811 C CA . ILE B 1 162 ? 8.008 26.781 -4.156 1 91.62 162 ILE B CA 1
ATOM 3812 C C . ILE B 1 162 ? 7.332 27.953 -3.43 1 91.62 162 ILE B C 1
ATOM 3814 O O . ILE B 1 162 ? 8 28.828 -2.889 1 91.62 162 ILE B O 1
ATOM 3818 N N . THR B 1 163 ? 5.973 27.984 -3.49 1 93.81 163 THR B N 1
ATOM 3819 C CA . THR B 1 163 ? 5.191 29.031 -2.834 1 93.81 163 THR B CA 1
ATOM 3820 C C . THR B 1 163 ? 4.527 28.484 -1.57 1 93.81 163 THR B C 1
ATOM 3822 O O . THR B 1 163 ? 4.492 27.281 -1.348 1 93.81 163 THR B O 1
ATOM 3825 N N . ILE B 1 164 ? 4.07 29.406 -0.746 1 94.75 164 ILE B N 1
ATOM 3826 C CA . ILE B 1 164 ? 3.389 29.016 0.486 1 94.75 164 ILE B CA 1
ATOM 3827 C C . ILE B 1 164 ? 2.102 28.266 0.15 1 94.75 164 ILE B C 1
ATOM 3829 O O . ILE B 1 164 ? 1.707 27.344 0.871 1 94.75 164 ILE B O 1
ATOM 3833 N N . ASN B 1 165 ? 1.497 28.625 -0.938 1 93.62 165 ASN B N 1
ATOM 3834 C CA . ASN B 1 165 ? 0.308 27.906 -1.386 1 93.62 165 ASN B CA 1
ATOM 3835 C C . ASN B 1 165 ? 0.629 26.469 -1.748 1 93.62 165 ASN B C 1
ATOM 3837 O O . ASN B 1 165 ? -0.161 25.562 -1.471 1 93.62 165 ASN B O 1
ATOM 3841 N N . ASP B 1 166 ? 1.741 26.312 -2.381 1 90.69 166 ASP B N 1
ATOM 3842 C CA . ASP B 1 166 ? 2.182 24.953 -2.691 1 90.69 166 ASP B CA 1
ATOM 3843 C C . ASP B 1 166 ? 2.4 24.141 -1.417 1 90.69 166 ASP B C 1
ATOM 3845 O O . ASP B 1 166 ? 1.99 22.984 -1.336 1 90.69 166 ASP B O 1
ATOM 3849 N N . TYR B 1 167 ? 3.027 24.797 -0.49 1 92.69 167 TYR B N 1
ATOM 3850 C CA . TYR B 1 167 ? 3.281 24.172 0.799 1 92.69 167 TYR B CA 1
ATOM 3851 C C . TYR B 1 167 ? 1.975 23.781 1.482 1 92.69 167 TYR B C 1
ATOM 3853 O O . TYR B 1 167 ? 1.838 22.672 1.987 1 92.69 167 TYR B O 1
ATOM 3861 N N . LEU B 1 168 ? 1.065 24.656 1.479 1 93.94 168 LEU B N 1
ATOM 3862 C CA . LEU B 1 168 ? -0.208 24.406 2.143 1 93.94 168 LEU B CA 1
ATOM 3863 C C . LEU B 1 168 ? -0.945 23.25 1.478 1 93.94 168 LEU B C 1
ATOM 3865 O O . LEU B 1 168 ? -1.582 22.438 2.156 1 93.94 168 LEU B O 1
ATOM 3869 N N . LYS B 1 169 ? -0.878 23.203 0.216 1 89.62 169 LYS B N 1
ATOM 3870 C CA . LYS B 1 169 ? -1.479 22.094 -0.514 1 89.62 169 LYS B CA 1
ATOM 3871 C C . LYS B 1 169 ? -0.836 20.766 -0.122 1 89.62 169 LYS B C 1
ATOM 3873 O O . LYS B 1 169 ? -1.53 19.766 0.067 1 89.62 169 LYS B O 1
ATOM 3878 N N . GLN B 1 170 ? 0.427 20.766 -0.01 1 87.62 170 GLN B N 1
ATOM 3879 C CA . GLN B 1 170 ? 1.174 19.578 0.358 1 87.62 170 GLN B CA 1
ATOM 3880 C C . GLN B 1 170 ? 0.815 19.109 1.768 1 87.62 170 GLN B C 1
ATOM 3882 O O . GLN B 1 170 ? 0.54 17.938 1.99 1 87.62 170 GLN B O 1
ATOM 3887 N N . VAL B 1 171 ? 0.835 20.062 2.637 1 91.12 171 VAL B N 1
ATOM 3888 C CA . VAL B 1 171 ? 0.593 19.734 4.039 1 91.12 171 VAL B CA 1
ATOM 3889 C C . VAL B 1 171 ? -0.859 19.312 4.23 1 91.12 171 VAL B C 1
ATOM 3891 O O . VAL B 1 171 ? -1.151 18.438 5.055 1 91.12 171 VAL B O 1
ATOM 3894 N N . SER B 1 172 ? -1.742 19.938 3.488 1 92.19 172 SER B N 1
ATOM 3895 C CA . SER B 1 172 ? -3.146 19.547 3.541 1 92.19 172 SER B CA 1
ATOM 3896 C C . SER B 1 172 ? -3.332 18.094 3.098 1 92.19 172 SER B C 1
ATOM 3898 O O . SER B 1 172 ? -4.156 17.375 3.658 1 92.19 172 SER B O 1
ATOM 3900 N N . GLY B 1 173 ? -2.625 17.719 2.127 1 86.81 173 GLY B N 1
ATOM 3901 C CA . GLY B 1 173 ? -2.732 16.375 1.602 1 86.81 173 GLY B CA 1
ATOM 3902 C C . GLY B 1 173 ? -2.012 15.344 2.451 1 86.81 173 GLY B C 1
ATOM 3903 O O . GLY B 1 173 ? -2.52 14.242 2.664 1 86.81 173 GLY B O 1
ATOM 3904 N N . LYS B 1 174 ? -0.853 15.578 2.883 1 82.94 174 LYS B N 1
ATOM 3905 C CA . LYS B 1 174 ? -0.003 14.633 3.598 1 82.94 174 LYS B CA 1
ATOM 3906 C C . LYS B 1 174 ? -0.447 14.484 5.051 1 82.94 174 LYS B C 1
ATOM 3908 O O . LYS B 1 174 ? -0.766 13.375 5.496 1 82.94 174 LYS B O 1
ATOM 3913 N N . THR B 1 175 ? -0.517 15.531 5.793 1 88 175 THR B N 1
ATOM 3914 C CA . THR B 1 175 ? -0.821 15.492 7.219 1 88 175 THR B CA 1
ATOM 3915 C C . THR B 1 175 ? -2.275 15.875 7.473 1 88 175 THR B C 1
ATOM 3917 O O . THR B 1 175 ? -2.982 15.195 8.219 1 88 175 THR B O 1
ATOM 3920 N N . GLY B 1 176 ? -2.709 16.875 6.855 1 93 176 GLY B N 1
ATOM 3921 C CA . GLY B 1 176 ? -4.051 17.406 7.062 1 93 176 GLY B CA 1
ATOM 3922 C C . GLY B 1 176 ? -5.137 16.391 6.773 1 93 176 GLY B C 1
ATOM 3923 O O . GLY B 1 176 ? -6.059 16.203 7.574 1 93 176 GLY B O 1
ATOM 3924 N N . GLN B 1 177 ? -4.973 15.75 5.707 1 90.81 177 GLN B N 1
ATOM 3925 C CA . GLN B 1 177 ? -6.008 14.812 5.27 1 90.81 177 GLN B CA 1
ATOM 3926 C C . GLN B 1 177 ? -6.18 13.672 6.266 1 90.81 177 GLN B C 1
ATOM 3928 O O . GLN B 1 177 ? -7.289 13.18 6.473 1 90.81 177 GLN B O 1
ATOM 3933 N N . LEU B 1 178 ? -5.105 13.18 6.805 1 91.69 178 LEU B N 1
ATOM 3934 C CA . LEU B 1 178 ? -5.195 12.086 7.762 1 91.69 178 LEU B CA 1
ATOM 3935 C C . LEU B 1 178 ? -5.945 12.523 9.016 1 91.69 178 LEU B C 1
ATOM 3937 O O . LEU B 1 178 ? -6.738 11.75 9.57 1 91.69 178 LEU B O 1
ATOM 3941 N N . PHE B 1 179 ? -5.699 13.719 9.477 1 95 179 PHE B N 1
ATOM 3942 C CA . PHE B 1 179 ? -6.445 14.258 10.609 1 95 179 PHE B CA 1
ATOM 3943 C C . PHE B 1 179 ? -7.914 14.445 10.25 1 95 179 PHE B C 1
ATOM 3945 O O . PHE B 1 179 ? -8.797 14.102 11.039 1 95 179 PHE B O 1
ATOM 3952 N N . ALA B 1 180 ? -8.094 15.008 9.102 1 95.12 180 ALA B N 1
ATOM 3953 C CA . ALA B 1 180 ? -9.461 15.227 8.625 1 95.12 180 ALA B CA 1
ATOM 3954 C C . ALA B 1 180 ? -10.227 13.914 8.547 1 95.12 180 ALA B C 1
ATOM 3956 O O . ALA B 1 180 ? -11.375 13.828 8.992 1 95.12 180 ALA B O 1
ATOM 3957 N N . LEU B 1 181 ? -9.555 12.945 8.016 1 92.12 181 LEU B N 1
ATOM 3958 C CA . LEU B 1 181 ? -10.164 11.625 7.887 1 92.12 181 LEU B CA 1
ATOM 3959 C C . LEU B 1 181 ? -10.484 11.031 9.258 1 92.12 181 LEU B C 1
ATOM 3961 O O . LEU B 1 181 ? -11.547 10.453 9.453 1 92.12 181 LEU B O 1
ATOM 3965 N N . SER B 1 182 ? -9.578 11.094 10.148 1 94.75 182 SER B N 1
ATOM 3966 C CA . SER B 1 182 ? -9.773 10.586 11.5 1 94.75 182 SER B CA 1
ATOM 3967 C C . SER B 1 182 ? -11.023 11.18 12.141 1 94.75 182 SER B C 1
ATOM 3969 O O . SER B 1 182 ? -11.852 10.461 12.695 1 94.75 182 SER B O 1
ATOM 3971 N N . CYS B 1 183 ? -11.18 12.477 12.023 1 96.31 183 CYS B N 1
ATOM 3972 C CA . CYS B 1 183 ? -12.32 13.172 12.609 1 96.31 183 CYS B CA 1
ATOM 3973 C C . CYS B 1 183 ? -13.609 12.812 11.875 1 96.31 183 CYS B C 1
ATOM 3975 O O . CYS B 1 183 ? -14.641 12.602 12.508 1 96.31 183 CYS B O 1
ATOM 3977 N N . PHE B 1 184 ? -13.531 12.75 10.609 1 93.62 184 PHE B N 1
ATOM 3978 C CA . PHE B 1 184 ? -14.695 12.414 9.789 1 93.62 184 PHE B CA 1
ATOM 3979 C C . PHE B 1 184 ? -15.211 11.016 10.133 1 93.62 184 PHE B C 1
ATOM 3981 O O . PHE B 1 184 ? -16.406 10.836 10.367 1 93.62 184 PHE B O 1
ATOM 3988 N N . VAL B 1 185 ? -14.336 10.039 10.117 1 91.94 185 VAL B N 1
ATOM 3989 C CA . VAL B 1 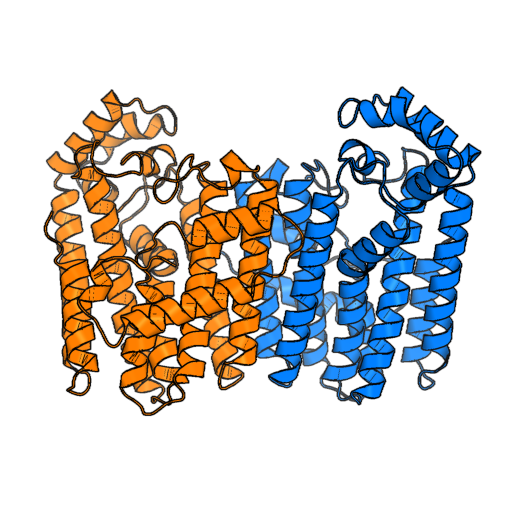185 ? -14.695 8.648 10.391 1 91.94 185 VAL B CA 1
ATOM 3990 C C . VAL B 1 185 ? -15.305 8.539 11.781 1 91.94 185 VAL B C 1
ATOM 3992 O O . VAL B 1 185 ? -16.312 7.852 11.969 1 91.94 185 VAL B O 1
ATOM 3995 N N . GLY B 1 186 ? -14.688 9.18 12.719 1 94.31 186 GLY B N 1
ATOM 3996 C CA . GLY B 1 186 ? -15.242 9.172 14.062 1 94.31 186 GLY B CA 1
ATOM 3997 C C . GLY B 1 186 ? -16.672 9.68 14.125 1 94.31 186 GLY B C 1
ATOM 3998 O O . GLY B 1 186 ? -17.531 9.062 14.766 1 94.31 186 GLY B O 1
ATOM 3999 N N . ALA B 1 187 ? -16.906 10.742 13.43 1 94.31 187 ALA B N 1
ATOM 4000 C CA . ALA B 1 187 ? -18.234 11.375 13.453 1 94.31 187 ALA B CA 1
ATOM 4001 C C . ALA B 1 187 ? -19.234 10.586 12.609 1 94.31 187 ALA B C 1
ATOM 4003 O O . ALA B 1 187 ? -20.344 10.32 13.055 1 94.31 187 ALA B O 1
ATOM 4004 N N . TYR B 1 188 ? -18.812 10.172 11.484 1 91.5 188 TYR B N 1
ATOM 4005 C CA . TYR B 1 188 ? -19.719 9.539 10.523 1 91.5 188 TYR B CA 1
ATOM 4006 C C . TYR B 1 188 ? -20.062 8.117 10.945 1 91.5 188 TYR B C 1
ATOM 4008 O O . TYR B 1 188 ? -21.234 7.742 10.977 1 91.5 188 TYR B O 1
ATOM 4016 N N . GLU B 1 189 ? -19.141 7.324 11.258 1 91.69 189 GLU B N 1
ATOM 4017 C CA . GLU B 1 189 ? -19.328 5.906 11.539 1 91.69 189 GLU B CA 1
ATOM 4018 C C . GLU B 1 189 ? -20 5.695 12.891 1 91.69 189 GLU B C 1
ATOM 4020 O O . GLU B 1 189 ? -20.5 4.605 13.18 1 91.69 189 GLU B O 1
ATOM 4025 N N . SER B 1 190 ? -19.953 6.699 13.703 1 92.31 190 SER B N 1
ATOM 4026 C CA . SER B 1 190 ? -20.656 6.609 14.984 1 92.31 190 SER B CA 1
ATOM 4027 C C . SER B 1 190 ? -22.141 6.902 14.828 1 92.31 190 SER B C 1
ATOM 4029 O O . SER B 1 190 ? -22.906 6.781 15.789 1 92.31 190 SER B O 1
ATOM 4031 N N . GLY B 1 191 ? -22.547 7.258 13.633 1 89.81 191 GLY B N 1
ATOM 4032 C CA . GLY B 1 191 ? -23.953 7.5 13.391 1 89.81 191 GLY B CA 1
ATOM 4033 C C . GLY B 1 191 ? -24.297 8.977 13.242 1 89.81 191 GLY B C 1
ATOM 4034 O O . GLY B 1 191 ? -25.469 9.344 13.148 1 89.81 191 GLY B O 1
ATOM 4035 N N . GLY B 1 192 ? -23.281 9.797 13.219 1 90.38 192 GLY B N 1
ATOM 4036 C CA . GLY B 1 192 ? -23.516 11.211 12.992 1 90.38 192 GLY B CA 1
ATOM 4037 C C . GLY B 1 192 ? -24.016 11.516 11.594 1 90.38 192 GLY B C 1
ATOM 4038 O O . GLY B 1 192 ? -23.875 10.695 10.688 1 90.38 192 GLY B O 1
ATOM 4039 N N . THR B 1 193 ? -24.594 12.672 11.492 1 91.94 193 THR B N 1
ATOM 4040 C CA . THR B 1 193 ? -25.078 13.102 10.18 1 91.94 193 THR B CA 1
ATOM 4041 C C . THR B 1 193 ? -23.891 13.438 9.266 1 91.94 193 THR B C 1
ATOM 4043 O O . THR B 1 193 ? -22.797 13.703 9.742 1 91.94 193 THR B O 1
ATOM 4046 N N . THR B 1 194 ? -24.141 13.406 8.016 1 90.75 194 THR B N 1
ATOM 4047 C CA . THR B 1 194 ? -23.125 13.766 7.043 1 90.75 194 THR B CA 1
ATOM 4048 C C . THR B 1 194 ? -22.625 15.188 7.273 1 90.75 194 THR B C 1
ATOM 4050 O O . THR B 1 194 ? -21.422 15.461 7.141 1 90.75 194 THR B O 1
ATOM 4053 N N . ASN B 1 195 ? -23.547 16 7.625 1 94.5 195 ASN B N 1
ATOM 4054 C CA . ASN B 1 195 ? -23.172 17.391 7.895 1 94.5 195 ASN B CA 1
ATOM 4055 C C . ASN B 1 195 ? -22.25 17.484 9.102 1 94.5 195 ASN B C 1
ATOM 4057 O O . ASN B 1 195 ? -21.266 18.234 9.078 1 94.5 195 ASN B O 1
ATOM 4061 N N . PHE B 1 196 ? -22.625 16.781 10.141 1 95.44 196 PHE B N 1
ATOM 4062 C CA . PHE B 1 196 ? -21.766 16.75 11.32 1 95.44 196 PHE B CA 1
ATOM 4063 C C . PHE B 1 196 ? -20.391 16.188 10.992 1 95.44 196 PHE B C 1
ATOM 4065 O O . PHE B 1 196 ? -19.375 16.719 11.422 1 95.44 196 PHE B O 1
ATOM 4072 N N . ALA B 1 197 ? -20.359 15.133 10.227 1 94.06 197 ALA B N 1
ATOM 4073 C CA . ALA B 1 197 ? -19.109 14.492 9.844 1 94.06 197 ALA B CA 1
ATOM 4074 C C . ALA B 1 197 ? -18.25 15.422 8.992 1 94.06 197 ALA B C 1
ATOM 4076 O O . ALA B 1 197 ? -17.031 15.461 9.148 1 94.06 197 ALA B O 1
ATOM 4077 N N . LYS B 1 198 ? -18.891 16.188 8.133 1 94.38 198 LYS B N 1
ATOM 4078 C CA . LYS B 1 198 ? -18.156 17.141 7.297 1 94.38 198 LYS B CA 1
ATOM 4079 C C . LYS B 1 198 ? -17.578 18.281 8.141 1 94.38 198 LYS B C 1
ATOM 4081 O O . LYS B 1 198 ? -16.484 18.766 7.855 1 94.38 198 LYS B O 1
ATOM 4086 N N . THR B 1 199 ? -18.328 18.672 9.094 1 96.5 199 THR B N 1
ATOM 4087 C CA . THR B 1 199 ? -17.812 19.672 10.031 1 96.5 199 THR B CA 1
ATOM 4088 C C . THR B 1 199 ? -16.594 19.156 10.781 1 96.5 199 THR B C 1
ATOM 4090 O O . THR B 1 199 ? -15.594 19.859 10.93 1 96.5 199 THR B O 1
ATOM 4093 N N . ALA B 1 200 ? -16.719 17.938 11.25 1 96.81 200 ALA B N 1
ATOM 4094 C CA . ALA B 1 200 ? -15.594 17.281 11.93 1 96.81 200 ALA B CA 1
ATOM 4095 C C . ALA B 1 200 ? -14.375 17.203 11.023 1 96.81 200 ALA B C 1
ATOM 4097 O O . ALA B 1 200 ? -13.242 17.422 11.469 1 96.81 200 ALA B O 1
ATOM 4098 N N . GLU B 1 201 ? -14.648 16.875 9.812 1 95.44 201 GLU B N 1
ATOM 4099 C CA . GLU B 1 201 ? -13.586 16.781 8.812 1 95.44 201 GLU B CA 1
ATOM 4100 C C . GLU B 1 201 ? -12.844 18.109 8.68 1 95.44 201 GLU B C 1
ATOM 4102 O O . GLU B 1 201 ? -11.609 18.141 8.656 1 95.44 201 GLU B O 1
ATOM 4107 N N . LYS B 1 202 ? -13.609 19.203 8.57 1 97 202 LYS B N 1
ATOM 4108 C CA . LYS B 1 202 ? -13.023 20.531 8.438 1 97 202 LYS B CA 1
ATOM 4109 C C . LYS B 1 202 ? -12.195 20.891 9.664 1 97 202 LYS B C 1
ATOM 4111 O O . LYS B 1 202 ? -11.109 21.469 9.539 1 97 202 LYS B O 1
ATOM 4116 N N . ILE B 1 203 ? -12.734 20.594 10.789 1 97.62 203 ILE B N 1
ATOM 4117 C CA . ILE B 1 203 ? -12.016 20.859 12.031 1 97.62 203 ILE B CA 1
ATOM 4118 C C . ILE B 1 203 ? -10.711 20.062 12.039 1 97.62 203 ILE B C 1
ATOM 4120 O O . ILE B 1 203 ? -9.648 20.609 12.352 1 97.62 203 ILE B O 1
ATOM 4124 N N . GLY B 1 204 ? -10.805 18.766 11.711 1 97.38 204 GLY B N 1
ATOM 4125 C CA . GLY B 1 204 ? -9.625 17.922 11.648 1 97.38 204 GLY B CA 1
ATOM 4126 C C . GLY B 1 204 ? -8.57 18.453 10.695 1 97.38 204 GLY B C 1
ATOM 4127 O O . GLY B 1 204 ? -7.375 18.391 10.984 1 97.38 204 GLY B O 1
ATOM 4128 N N . MET B 1 205 ? -8.992 18.969 9.57 1 96.44 205 MET B N 1
ATOM 4129 C CA . MET B 1 205 ? -8.086 19.531 8.578 1 96.44 205 MET B CA 1
ATOM 4130 C C . MET B 1 205 ? -7.305 20.703 9.164 1 96.44 205 MET B C 1
ATOM 4132 O O . MET B 1 205 ? -6.082 20.781 9.016 1 96.44 205 MET B O 1
ATOM 4136 N N . ASN B 1 206 ? -8.023 21.562 9.797 1 97.31 206 ASN B N 1
ATOM 4137 C CA . ASN B 1 206 ? -7.375 22.703 10.414 1 97.31 206 ASN B CA 1
ATOM 4138 C C . ASN B 1 206 ? -6.402 22.281 11.516 1 97.31 206 ASN B C 1
ATOM 4140 O O . ASN B 1 206 ? -5.32 22.859 11.648 1 97.31 206 ASN B O 1
ATOM 4144 N N . ILE B 1 207 ? -6.77 21.297 12.273 1 96.62 207 ILE B N 1
ATOM 4145 C CA . ILE B 1 207 ? -5.895 20.781 13.312 1 96.62 207 ILE B CA 1
ATOM 4146 C C . ILE B 1 207 ? -4.629 20.203 12.68 1 96.62 207 ILE B C 1
ATOM 4148 O O . ILE B 1 207 ? -3.518 20.484 13.133 1 96.62 207 ILE B O 1
ATOM 4152 N N . GLY B 1 208 ? -4.824 19.391 11.672 1 95.81 208 GLY B N 1
ATOM 4153 C CA . GLY B 1 208 ? -3.695 18.766 11 1 95.81 208 GLY B CA 1
ATOM 4154 C C . GLY B 1 208 ? -2.721 19.766 10.406 1 95.81 208 GLY B C 1
ATOM 4155 O O . GLY B 1 208 ? -1.507 19.609 10.555 1 95.81 208 GLY B O 1
ATOM 4156 N N . ILE B 1 209 ? -3.238 20.766 9.773 1 95.56 209 ILE B N 1
ATOM 4157 C CA . ILE B 1 209 ? -2.396 21.797 9.164 1 95.56 209 ILE B CA 1
ATOM 4158 C C . ILE B 1 209 ? -1.642 22.547 10.25 1 95.56 209 ILE B C 1
ATOM 4160 O O . ILE B 1 209 ? -0.435 22.781 10.133 1 95.56 209 ILE B O 1
ATOM 4164 N N . ALA B 1 210 ? -2.369 22.953 11.281 1 95.56 210 ALA B N 1
ATOM 4165 C CA . ALA B 1 210 ? -1.736 23.656 12.398 1 95.56 210 ALA B CA 1
ATOM 4166 C C . ALA B 1 210 ? -0.632 22.812 13.023 1 95.56 210 ALA B C 1
ATOM 4168 O O . ALA B 1 210 ? 0.44 23.328 13.352 1 95.56 210 ALA B O 1
ATOM 4169 N N . PHE B 1 211 ? -0.914 21.594 13.148 1 93.44 211 PHE B N 1
ATOM 4170 C CA . PHE B 1 211 ? 0.04 20.656 13.734 1 93.44 211 PHE B CA 1
ATOM 4171 C C . PHE B 1 211 ? 1.317 20.594 12.906 1 93.44 211 PHE B C 1
ATOM 4173 O O . PHE B 1 211 ? 2.422 20.641 13.453 1 93.44 211 PHE B O 1
ATOM 4180 N N . GLN B 1 212 ? 1.201 20.422 11.656 1 92.19 212 GLN B N 1
ATOM 4181 C CA . GLN B 1 212 ? 2.371 20.344 10.789 1 92.19 212 GLN B CA 1
ATOM 4182 C C . GLN B 1 212 ? 3.158 21.656 10.797 1 92.19 212 GLN B C 1
ATOM 4184 O O . GLN B 1 212 ? 4.391 21.641 10.82 1 92.19 212 GLN B O 1
ATOM 4189 N N . LEU B 1 213 ? 2.443 22.781 10.758 1 93.56 213 LEU B N 1
ATOM 4190 C CA . LEU B 1 213 ? 3.094 24.078 10.812 1 93.56 213 LEU B CA 1
ATOM 4191 C C . LEU B 1 213 ? 3.941 24.219 12.078 1 93.56 213 LEU B C 1
ATOM 4193 O O . LEU B 1 213 ? 5.094 24.656 12.016 1 93.56 213 LEU B O 1
ATOM 4197 N N . LEU B 1 214 ? 3.416 23.828 13.133 1 91.5 214 LEU B N 1
ATOM 4198 C CA . LEU B 1 214 ? 4.117 23.922 14.406 1 91.5 214 LEU B CA 1
ATOM 4199 C C . LEU B 1 214 ? 5.324 22.984 14.43 1 91.5 214 LEU B C 1
ATOM 4201 O O . LEU B 1 214 ? 6.375 23.344 14.969 1 91.5 214 LEU B O 1
ATOM 4205 N N . ASP B 1 215 ? 5.117 21.828 13.906 1 87.31 215 ASP B N 1
ATOM 4206 C CA . ASP B 1 215 ? 6.23 20.891 13.805 1 87.31 215 ASP B CA 1
ATOM 4207 C C . ASP B 1 215 ? 7.363 21.453 12.961 1 87.31 215 ASP B C 1
ATOM 4209 O O . ASP B 1 215 ? 8.539 21.312 13.305 1 87.31 215 ASP B O 1
ATOM 4213 N N . ASP B 1 216 ? 7.062 22.047 11.875 1 89.5 216 ASP B N 1
ATOM 4214 C CA . ASP B 1 216 ? 8.047 22.656 10.984 1 89.5 216 ASP B CA 1
ATOM 4215 C C . ASP B 1 216 ? 8.766 23.812 11.672 1 89.5 216 ASP B C 1
ATOM 4217 O O . ASP B 1 216 ? 9.953 24.047 11.43 1 89.5 216 ASP B O 1
ATOM 4221 N N . ILE B 1 217 ? 8.023 24.562 12.438 1 89.88 217 ILE B N 1
ATOM 4222 C CA . ILE B 1 217 ? 8.586 25.688 13.172 1 89.88 217 ILE B CA 1
ATOM 4223 C C . ILE B 1 217 ? 9.625 25.188 14.172 1 89.88 217 ILE B C 1
ATOM 4225 O O . ILE B 1 217 ? 10.688 25.797 14.328 1 89.88 217 ILE B O 1
ATOM 4229 N N . LEU B 1 218 ? 9.352 24.094 14.812 1 84.69 218 LEU B N 1
ATOM 4230 C CA . LEU B 1 218 ? 10.242 23.5 15.805 1 84.69 218 LEU B CA 1
ATOM 4231 C C . LEU B 1 218 ? 11.578 23.125 15.18 1 84.69 218 LEU B C 1
ATOM 4233 O O . LEU B 1 218 ? 12.617 23.156 15.844 1 84.69 218 LEU B O 1
ATOM 4237 N N . ASP B 1 219 ? 11.57 22.844 13.938 1 81.62 219 ASP B N 1
ATOM 4238 C CA . ASP B 1 219 ? 12.789 22.484 13.219 1 81.62 219 ASP B CA 1
ATOM 4239 C C . ASP B 1 219 ? 13.766 23.656 13.172 1 81.62 219 ASP B C 1
ATOM 4241 O O . ASP B 1 219 ? 14.977 23.453 13.047 1 81.62 219 ASP B O 1
ATOM 4245 N N . TYR B 1 220 ? 13.266 24.812 13.289 1 86.38 220 TYR B N 1
ATOM 4246 C CA . TYR B 1 220 ? 14.117 26 13.188 1 86.38 220 TYR B CA 1
ATOM 4247 C C . TYR B 1 220 ? 14.328 26.641 14.562 1 86.38 220 TYR B C 1
ATOM 4249 O O . TYR B 1 220 ? 15.18 27.516 14.719 1 86.38 220 TYR B O 1
ATOM 4257 N N . THR B 1 221 ? 13.578 26.25 15.469 1 82 221 THR B N 1
ATOM 4258 C CA . THR B 1 221 ? 13.641 26.922 16.766 1 82 221 THR B CA 1
ATOM 4259 C C . THR B 1 221 ? 14.242 26 17.812 1 82 221 THR B C 1
ATOM 4261 O O . THR B 1 221 ? 14.648 26.453 18.891 1 82 221 THR B O 1
ATOM 4264 N N . SER B 1 222 ? 14.047 24.719 17.594 1 70.69 222 SER B N 1
ATOM 4265 C CA . SER B 1 222 ? 14.523 23.797 18.609 1 70.69 222 SER B CA 1
ATOM 4266 C C . SER B 1 222 ? 16.047 23.688 18.609 1 70.69 222 SER B C 1
ATOM 4268 O O . SER B 1 222 ? 16.672 23.828 17.547 1 70.69 222 SER B O 1
ATOM 4270 N N . ASP B 1 223 ? 16.656 23.781 19.766 1 57.59 223 ASP B N 1
ATOM 4271 C CA . ASP B 1 223 ? 18.094 23.562 19.922 1 57.59 223 ASP B CA 1
ATOM 4272 C C . ASP B 1 223 ? 18.453 22.109 19.594 1 57.59 223 ASP B C 1
ATOM 4274 O O . ASP B 1 223 ? 17.625 21.219 19.719 1 57.59 223 ASP B O 1
ATOM 4278 N N . GLY B 1 224 ? 19.156 21.828 18.547 1 51.16 224 GLY B N 1
ATOM 4279 C CA . GLY B 1 224 ? 19.625 20.531 18.078 1 51.16 224 GLY B CA 1
ATOM 4280 C C . GLY B 1 224 ? 19.469 19.422 19.094 1 51.16 224 GLY B C 1
ATOM 4281 O O . GLY B 1 224 ? 19.266 18.266 18.734 1 51.16 224 GLY B O 1
ATOM 4282 N N . GLU B 1 225 ? 19.719 19.625 20.297 1 46.97 225 GLU B N 1
ATOM 4283 C CA . GLU B 1 225 ? 19.828 18.594 21.312 1 46.97 225 GLU B CA 1
ATOM 4284 C C . GLU B 1 225 ? 18.469 17.969 21.609 1 46.97 225 GLU B C 1
ATOM 4286 O O . GLU B 1 225 ? 18.391 16.828 22.094 1 46.97 225 GLU B O 1
ATOM 4291 N N . THR B 1 226 ? 17.484 18.547 21.469 1 44.16 226 THR B N 1
ATOM 4292 C CA . THR B 1 226 ? 16.219 18.047 22 1 44.16 226 THR B CA 1
ATOM 4293 C C . THR B 1 226 ? 15.484 17.203 20.953 1 44.16 226 THR B C 1
ATOM 4295 O O . THR B 1 226 ? 14.531 16.5 21.281 1 44.16 226 THR B O 1
ATOM 4298 N N . LEU B 1 227 ? 15.539 17.422 19.703 1 47.62 227 LEU B N 1
ATOM 4299 C CA . LEU B 1 227 ? 14.617 16.719 18.812 1 47.62 227 LEU B CA 1
ATOM 4300 C C . LEU B 1 227 ? 15.273 15.477 18.219 1 47.62 227 LEU B C 1
ATOM 4302 O O . LEU B 1 227 ? 16.453 15.5 17.859 1 47.62 227 LEU B O 1
ATOM 4306 N N . GLY B 1 228 ? 15.117 14.422 18.766 1 44 228 GLY B N 1
ATOM 4307 C CA . GLY B 1 228 ? 15.43 13.07 18.328 1 44 228 GLY B CA 1
ATOM 4308 C C . GLY B 1 228 ? 15.594 12.953 16.828 1 44 228 GLY B C 1
ATOM 4309 O O . GLY B 1 228 ? 15.812 11.859 16.297 1 44 228 GLY B O 1
ATOM 4310 N N . LYS B 1 229 ? 14.945 13.773 16.062 1 47.16 229 LYS B N 1
ATOM 4311 C CA . LYS B 1 229 ? 15.227 13.82 14.633 1 47.16 229 LYS B CA 1
ATOM 4312 C C . LYS B 1 229 ? 16.234 14.914 14.305 1 47.16 229 LYS B C 1
ATOM 4314 O O . LYS B 1 229 ? 16.234 15.977 14.938 1 47.16 229 LYS B O 1
ATOM 4319 N N . PRO B 1 230 ? 17.266 14.672 13.617 1 45.91 230 PRO B N 1
ATOM 4320 C CA . PRO B 1 230 ? 18.109 15.805 13.234 1 45.91 230 PRO B CA 1
ATOM 4321 C C . PRO B 1 230 ? 17.312 16.922 12.555 1 45.91 230 PRO B C 1
ATOM 4323 O O . PRO B 1 230 ? 16.547 16.656 11.625 1 45.91 230 PRO B O 1
ATOM 4326 N N . VAL B 1 231 ? 16.906 18.078 13.203 1 48.62 231 VAL B N 1
ATOM 4327 C CA . VAL B 1 231 ? 16.203 19.312 12.836 1 48.62 231 VAL B CA 1
ATOM 4328 C C . VAL B 1 231 ? 16.516 19.672 11.391 1 48.62 231 VAL B C 1
ATOM 4330 O O . VAL B 1 231 ? 15.664 20.234 10.688 1 48.62 231 VAL B O 1
ATOM 4333 N N . TYR B 1 232 ? 17.516 18.953 10.727 1 56.69 232 TYR B N 1
ATOM 4334 C CA . TYR B 1 232 ? 18.031 19.531 9.492 1 56.69 232 TYR B CA 1
ATOM 4335 C C . TYR B 1 232 ? 17.906 18.547 8.336 1 56.69 232 TYR B C 1
ATOM 4337 O O . TYR B 1 232 ? 18.312 18.859 7.211 1 56.69 232 TYR B O 1
ATOM 4345 N N . GLU B 1 233 ? 16.938 17.609 8.68 1 63.59 233 GLU B N 1
ATOM 4346 C CA . GLU B 1 233 ? 16.984 16.562 7.652 1 63.59 233 GLU B CA 1
ATOM 4347 C C . GLU B 1 233 ? 16.047 16.906 6.496 1 63.59 233 GLU B C 1
ATOM 4349 O O . GLU B 1 233 ? 16.328 16.547 5.348 1 63.59 233 GLU B O 1
ATOM 4354 N N . ASP B 1 234 ? 15.18 17.828 6.73 1 77.69 234 ASP B N 1
ATOM 4355 C CA . ASP B 1 234 ? 14.211 18.141 5.688 1 77.69 234 ASP B CA 1
ATOM 4356 C C . ASP B 1 234 ? 14.844 18.969 4.57 1 77.69 234 ASP B C 1
ATOM 4358 O O . ASP B 1 234 ? 14.68 18.656 3.391 1 77.69 234 ASP B O 1
ATOM 4362 N N . VAL B 1 235 ? 15.648 19.922 5.012 1 81.5 235 VAL B N 1
ATOM 4363 C CA . VAL B 1 235 ? 16.281 20.781 4.023 1 81.5 235 VAL B CA 1
ATOM 4364 C C . VAL B 1 235 ? 17.266 19.984 3.184 1 81.5 235 VAL B C 1
ATOM 4366 O O . VAL B 1 235 ? 17.328 20.141 1.961 1 81.5 235 VAL B O 1
ATOM 4369 N N . ARG B 1 236 ? 17.984 19.156 3.898 1 79 236 ARG B N 1
ATOM 4370 C CA . ARG B 1 236 ? 18.969 18.328 3.211 1 79 236 ARG B CA 1
ATOM 4371 C C . ARG B 1 236 ? 18.297 17.391 2.209 1 79 236 ARG B C 1
ATOM 4373 O O . ARG B 1 236 ? 18.859 17.094 1.154 1 79 236 ARG B O 1
ATOM 4380 N N . SER B 1 237 ? 17.125 17.109 2.564 1 77.94 237 SER B N 1
ATOM 4381 C CA . SER B 1 237 ? 16.391 16.203 1.688 1 77.94 237 SER B CA 1
ATOM 4382 C C . SER B 1 237 ? 15.586 16.984 0.647 1 77.94 237 SER B C 1
ATOM 4384 O O . SER B 1 237 ? 14.867 16.375 -0.155 1 77.94 237 SER B O 1
ATOM 4386 N N . GLY B 1 238 ? 15.711 18.266 0.694 1 85.56 238 GLY B N 1
ATOM 4387 C CA . GLY B 1 238 ? 15.094 19.109 -0.318 1 85.56 238 GLY B CA 1
ATOM 4388 C C . GLY B 1 238 ? 13.656 19.484 0.012 1 85.56 238 GLY B C 1
ATOM 4389 O O . GLY B 1 238 ? 12.93 19.984 -0.845 1 85.56 238 GLY B O 1
ATOM 4390 N N . VAL B 1 239 ? 13.25 19.219 1.196 1 86.06 239 VAL B N 1
ATOM 4391 C CA . VAL B 1 239 ? 11.898 19.562 1.616 1 86.06 239 VAL B CA 1
ATOM 4392 C C . VAL B 1 239 ? 11.906 20.906 2.332 1 86.06 239 VAL B C 1
ATOM 4394 O O . VAL B 1 239 ? 12.477 21.031 3.418 1 86.06 239 VAL B O 1
ATOM 4397 N N . TYR B 1 240 ? 11.32 21.844 1.677 1 91.44 240 TYR B N 1
ATOM 4398 C CA . TYR B 1 240 ? 11.297 23.188 2.232 1 91.44 240 TYR B CA 1
ATOM 4399 C C . TYR B 1 240 ? 9.969 23.469 2.93 1 91.44 240 TYR B C 1
ATOM 4401 O O . TYR B 1 240 ? 8.906 23.406 2.305 1 91.44 240 TYR B O 1
ATOM 4409 N N . SER B 1 241 ? 10.086 23.797 4.168 1 93.12 241 SER B N 1
ATOM 4410 C CA . SER B 1 241 ? 8.891 23.984 4.98 1 93.12 241 SER B CA 1
ATOM 4411 C C . SER B 1 241 ? 8.484 25.453 5.023 1 93.12 241 SER B C 1
ATOM 4413 O O . SER B 1 241 ? 9.141 26.297 4.422 1 93.12 241 SER B O 1
ATOM 4415 N N . ALA B 1 242 ? 7.438 25.75 5.762 1 94.94 242 ALA B N 1
ATOM 4416 C CA . ALA B 1 242 ? 6.777 27.062 5.754 1 94.94 242 ALA B CA 1
ATOM 4417 C C . ALA B 1 242 ? 7.727 28.156 6.227 1 94.94 242 ALA B C 1
ATOM 4419 O O . ALA B 1 242 ? 7.855 29.188 5.574 1 94.94 242 ALA B O 1
ATOM 4420 N N . PRO B 1 243 ? 8.492 27.938 7.336 1 95.44 243 PRO B N 1
ATOM 4421 C CA . PRO B 1 243 ? 9.383 29.016 7.773 1 95.44 243 PRO B CA 1
ATOM 4422 C C . PRO B 1 243 ? 10.406 29.406 6.707 1 95.44 243 PRO B C 1
ATOM 4424 O O . PRO B 1 243 ? 10.664 30.594 6.496 1 95.44 243 PRO B O 1
ATOM 4427 N N . LEU B 1 244 ? 10.953 28.422 6.09 1 95.06 244 LEU B N 1
ATOM 4428 C CA . LEU B 1 244 ? 11.945 28.672 5.047 1 95.06 244 LEU B CA 1
ATOM 4429 C C . LEU B 1 244 ? 11.305 29.359 3.844 1 95.06 244 LEU B C 1
ATOM 4431 O O . LEU B 1 244 ? 11.852 30.328 3.312 1 95.06 244 LEU B O 1
ATOM 4435 N N . ILE B 1 245 ? 10.195 28.906 3.416 1 95.88 245 ILE B N 1
ATOM 4436 C CA . ILE B 1 245 ? 9.508 29.438 2.24 1 95.88 245 ILE B CA 1
ATOM 4437 C C . ILE B 1 245 ? 9.109 30.891 2.479 1 95.88 245 ILE B C 1
ATOM 4439 O O . ILE B 1 245 ? 9.281 31.734 1.603 1 95.88 245 ILE B O 1
ATOM 4443 N N . LEU B 1 246 ? 8.586 31.156 3.619 1 96.5 246 LEU B N 1
ATOM 4444 C CA . LEU B 1 246 ? 8.148 32.5 3.965 1 96.5 246 LEU B CA 1
ATOM 4445 C C . LEU B 1 246 ? 9.336 33.438 4.059 1 96.5 246 LEU B C 1
ATOM 4447 O O . LEU B 1 246 ? 9.234 34.625 3.666 1 96.5 246 LEU B O 1
ATOM 4451 N N . ALA B 1 247 ? 10.414 32.938 4.598 1 95.62 247 ALA B N 1
ATOM 4452 C CA . ALA B 1 247 ? 11.633 33.75 4.652 1 95.62 247 ALA B CA 1
ATOM 4453 C C . ALA B 1 247 ? 12.164 34.031 3.252 1 95.62 247 ALA B C 1
ATOM 4455 O O . ALA B 1 247 ? 12.617 35.156 2.975 1 95.62 247 ALA B O 1
ATOM 4456 N N . MET B 1 248 ? 12.125 33.062 2.439 1 95.31 248 MET B N 1
ATOM 4457 C CA . MET B 1 248 ? 12.594 33.219 1.066 1 95.31 248 MET B CA 1
ATOM 4458 C C . MET B 1 248 ? 11.758 34.25 0.321 1 95.31 248 MET B C 1
ATOM 4460 O O . MET B 1 248 ? 12.25 34.906 -0.599 1 95.31 248 MET B O 1
ATOM 4464 N N . GLN B 1 249 ? 10.531 34.375 0.651 1 93.25 249 GLN B N 1
ATOM 4465 C CA . GLN B 1 249 ? 9.664 35.375 0.021 1 93.25 249 GLN B CA 1
ATOM 4466 C C . GLN B 1 249 ? 10.188 36.781 0.273 1 93.25 249 GLN B C 1
ATOM 4468 O O . GLN B 1 249 ? 9.992 37.688 -0.552 1 93.25 249 GLN B O 1
ATOM 4473 N N . ARG B 1 250 ? 10.828 37 1.329 1 92.44 250 ARG B N 1
ATOM 4474 C CA . ARG B 1 250 ? 11.383 38.312 1.666 1 92.44 250 ARG B CA 1
ATOM 4475 C C . ARG B 1 250 ? 12.695 38.562 0.935 1 92.44 250 ARG B C 1
ATOM 4477 O O . ARG B 1 250 ? 12.977 39.656 0.499 1 92.44 250 ARG B O 1
ATOM 4484 N N . ASP B 1 251 ? 13.547 37.531 0.979 1 93.19 251 ASP B N 1
ATOM 4485 C CA . ASP B 1 251 ? 14.82 37.594 0.271 1 93.19 251 ASP B CA 1
ATOM 4486 C C . ASP B 1 251 ? 15.258 36.219 -0.227 1 93.19 251 ASP B C 1
ATOM 4488 O O . ASP B 1 251 ? 16.078 35.562 0.412 1 93.19 251 ASP B O 1
ATOM 4492 N N . ARG B 1 252 ? 14.914 35.938 -1.358 1 93.31 252 ARG B N 1
ATOM 4493 C CA . ARG B 1 252 ? 15.203 34.594 -1.924 1 93.31 252 ARG B CA 1
ATOM 4494 C C . ARG B 1 252 ? 16.688 34.438 -2.217 1 93.31 252 ARG B C 1
ATOM 4496 O O . ARG B 1 252 ? 17.25 33.375 -2.014 1 93.31 252 ARG B O 1
ATOM 4503 N N . GLN B 1 253 ? 17.297 35.5 -2.686 1 94.06 253 GLN B N 1
ATOM 4504 C CA . GLN B 1 253 ? 18.688 35.438 -3.135 1 94.06 253 GLN B CA 1
ATOM 4505 C C . GLN B 1 253 ? 19.625 35.094 -1.982 1 94.06 253 GLN B C 1
ATOM 4507 O O . GLN B 1 253 ? 20.641 34.438 -2.188 1 94.06 253 GLN B O 1
ATOM 4512 N N . ALA B 1 254 ? 19.234 35.438 -0.829 1 93.94 254 ALA B N 1
ATOM 4513 C CA . ALA B 1 254 ? 20.062 35.188 0.347 1 93.94 254 ALA B CA 1
ATOM 4514 C C . ALA B 1 254 ? 20.156 33.688 0.642 1 93.94 254 ALA B C 1
ATOM 4516 O O . ALA B 1 254 ? 21.125 33.25 1.243 1 93.94 254 ALA B O 1
ATOM 4517 N N . PHE B 1 255 ? 19.172 32.938 0.192 1 95.5 255 PHE B N 1
ATOM 4518 C CA . PHE B 1 255 ? 19.078 31.531 0.552 1 95.5 255 PHE B CA 1
ATOM 4519 C C . PHE B 1 255 ? 19.641 30.641 -0.558 1 95.5 255 PHE B C 1
ATOM 4521 O O . PHE B 1 255 ? 20.031 29.5 -0.311 1 95.5 255 PHE B O 1
ATOM 4528 N N . LEU B 1 256 ? 19.688 31.141 -1.742 1 94.88 256 LEU B N 1
ATOM 4529 C CA . LEU B 1 256 ? 19.953 30.344 -2.93 1 94.88 256 LEU B CA 1
ATOM 4530 C C . LEU B 1 256 ? 21.328 29.703 -2.852 1 94.88 256 LEU B C 1
ATOM 4532 O O . LEU B 1 256 ? 21.5 28.531 -3.178 1 94.88 256 LEU B O 1
ATOM 4536 N N . PRO B 1 257 ? 22.375 30.438 -2.379 1 94.38 257 PRO B N 1
ATOM 4537 C CA . PRO B 1 257 ? 23.703 29.812 -2.309 1 94.38 257 PRO B CA 1
ATOM 4538 C C . PRO B 1 257 ? 23.734 28.625 -1.344 1 94.38 257 PRO B C 1
ATOM 4540 O O . PRO B 1 257 ? 24.453 27.656 -1.593 1 94.38 257 PRO B O 1
ATOM 4543 N N . LEU B 1 258 ? 23.031 28.719 -0.325 1 93.81 258 LEU B N 1
ATOM 4544 C CA . LEU B 1 258 ? 23 27.641 0.661 1 93.81 258 LEU B CA 1
ATOM 4545 C C . LEU B 1 258 ? 22.188 26.469 0.148 1 93.81 258 LEU B C 1
ATOM 4547 O O . LEU B 1 258 ? 22.594 25.312 0.284 1 93.81 258 LEU B O 1
ATOM 4551 N N . LEU B 1 259 ? 21.031 26.766 -0.439 1 93.25 259 LEU B N 1
ATOM 4552 C CA . LEU B 1 259 ? 20.125 25.734 -0.886 1 93.25 259 LEU B CA 1
ATOM 4553 C C . LEU B 1 259 ? 20.672 25.016 -2.113 1 93.25 259 LEU B C 1
ATOM 4555 O O . LEU B 1 259 ? 20.297 23.875 -2.396 1 93.25 259 LEU B O 1
ATOM 4559 N N . ALA B 1 260 ? 21.562 25.641 -2.826 1 92.62 260 ALA B N 1
ATOM 4560 C CA . ALA B 1 260 ? 22.172 25.047 -4.012 1 92.62 260 ALA B CA 1
ATOM 4561 C C . ALA B 1 260 ? 23.031 23.844 -3.639 1 92.62 260 ALA B C 1
ATOM 4563 O O . ALA B 1 260 ? 23.266 22.969 -4.469 1 92.62 260 ALA B O 1
ATOM 4564 N N . LYS B 1 261 ? 23.422 23.812 -2.414 1 91.5 261 LYS B N 1
ATOM 4565 C CA . LYS B 1 261 ? 24.281 22.719 -1.956 1 91.5 261 LYS B CA 1
ATOM 4566 C C . LYS B 1 261 ? 23.484 21.438 -1.794 1 91.5 261 LYS B C 1
ATOM 4568 O O . LYS B 1 261 ? 24.062 20.344 -1.743 1 91.5 261 LYS B O 1
ATOM 4573 N N . LYS B 1 262 ? 22.188 21.609 -1.678 1 87.88 262 LYS B N 1
ATOM 4574 C CA . LYS B 1 262 ? 21.281 20.484 -1.549 1 87.88 262 LYS B CA 1
ATOM 4575 C C . LYS B 1 262 ? 21.734 19.547 -0.432 1 87.88 262 LYS B C 1
ATOM 4577 O O . LYS B 1 262 ? 21.953 19.969 0.702 1 87.88 262 LYS B O 1
ATOM 4582 N N . GLU B 1 263 ? 22.016 18.25 -0.706 1 81.88 263 GLU B N 1
ATOM 4583 C CA . GLU B 1 263 ? 22.344 17.266 0.32 1 81.88 263 GLU B CA 1
ATOM 4584 C C . GLU B 1 263 ? 23.734 17.531 0.908 1 81.88 263 GLU B C 1
ATOM 4586 O O . GLU B 1 263 ? 24.062 17 1.971 1 81.88 263 GLU B O 1
ATOM 4591 N N . HIS B 1 264 ? 24.484 18.453 0.372 1 87.12 264 HIS B N 1
ATOM 4592 C CA . HIS B 1 264 ? 25.859 18.688 0.784 1 87.12 264 HIS B CA 1
ATOM 4593 C C . HIS B 1 264 ? 25.969 19.906 1.696 1 87.12 264 HIS B C 1
ATOM 4595 O O . HIS B 1 264 ? 27.078 20.297 2.09 1 87.12 264 HIS B O 1
ATOM 4601 N N . ILE B 1 265 ? 24.844 20.469 2.047 1 88.5 265 ILE B N 1
ATOM 4602 C CA . ILE B 1 265 ? 24.875 21.609 2.957 1 88.5 265 ILE B CA 1
ATOM 4603 C C . ILE B 1 265 ? 25.5 21.188 4.285 1 88.5 265 ILE B C 1
ATOM 4605 O O . ILE B 1 265 ? 25.125 20.172 4.867 1 88.5 265 ILE B O 1
ATOM 4609 N N . SER B 1 266 ? 26.516 21.844 4.719 1 87.5 266 SER B N 1
ATOM 4610 C CA . SER B 1 266 ? 27.219 21.516 5.957 1 87.5 266 SER B CA 1
ATOM 4611 C C . SER B 1 266 ? 26.422 21.938 7.18 1 87.5 266 SER B C 1
ATOM 4613 O O . SER B 1 266 ? 25.453 22.703 7.062 1 87.5 266 SER B O 1
ATOM 4615 N N . ASP B 1 267 ? 26.828 21.438 8.336 1 85.5 267 ASP B N 1
ATOM 4616 C CA . ASP B 1 267 ? 26.156 21.797 9.586 1 85.5 267 ASP B CA 1
ATOM 4617 C C . ASP B 1 267 ? 26.266 23.297 9.852 1 85.5 267 ASP B C 1
ATOM 4619 O O . ASP B 1 267 ? 25.297 23.922 10.312 1 85.5 267 ASP B O 1
ATOM 4623 N N . THR B 1 268 ? 27.422 23.781 9.578 1 88.88 268 THR B N 1
ATOM 4624 C CA . THR B 1 268 ? 27.656 25.203 9.781 1 88.88 268 THR B CA 1
ATOM 4625 C C . THR B 1 268 ? 26.766 26.031 8.859 1 88.88 268 THR B C 1
ATOM 4627 O O . THR B 1 268 ? 26.234 27.062 9.266 1 88.88 268 THR B O 1
ATOM 4630 N N . GLU B 1 269 ? 26.641 25.562 7.695 1 90.88 269 GLU B N 1
ATOM 4631 C CA . GLU B 1 269 ? 25.812 26.266 6.723 1 90.88 269 GLU B CA 1
ATOM 4632 C C . GLU B 1 269 ? 24.328 26.141 7.078 1 90.88 269 GLU B C 1
ATOM 4634 O O . GLU B 1 269 ? 23.547 27.062 6.816 1 90.88 269 GLU B O 1
ATOM 4639 N N . MET B 1 270 ? 24.016 25.109 7.652 1 89.25 270 MET B N 1
ATOM 4640 C CA . MET B 1 270 ? 22.641 24.922 8.102 1 89.25 270 MET B CA 1
ATOM 4641 C C . MET B 1 270 ? 22.281 25.922 9.195 1 89.25 270 MET B C 1
ATOM 4643 O O . MET B 1 270 ? 21.156 26.406 9.258 1 89.25 270 MET B O 1
ATOM 4647 N N . ILE B 1 271 ? 23.219 26.078 10.07 1 88.81 271 ILE B N 1
ATOM 4648 C CA . ILE B 1 271 ? 23.016 27.062 11.125 1 88.81 271 ILE B CA 1
ATOM 4649 C C . ILE B 1 271 ? 22.828 28.453 10.508 1 88.81 271 ILE B C 1
ATOM 4651 O O . ILE B 1 271 ? 21.984 29.234 10.945 1 88.81 271 ILE B O 1
ATOM 4655 N N . GLN B 1 272 ? 23.625 28.688 9.484 1 91.44 272 GLN B N 1
ATOM 4656 C CA . GLN B 1 272 ? 23.484 29.953 8.766 1 91.44 272 GLN B CA 1
ATOM 4657 C C . GLN B 1 272 ? 22.094 30.078 8.141 1 91.44 272 GLN B C 1
ATOM 4659 O O . GLN B 1 272 ? 21.5 31.156 8.172 1 91.44 272 GLN B O 1
ATOM 4664 N N . LEU B 1 273 ? 21.703 29.062 7.582 1 93.06 273 LEU B N 1
ATOM 4665 C CA . LEU B 1 273 ? 20.391 29.047 6.969 1 93.06 273 LEU B CA 1
ATOM 4666 C C . LEU B 1 273 ? 19.297 29.328 8 1 93.06 273 LEU B C 1
ATOM 4668 O O . LEU B 1 273 ? 18.391 30.125 7.754 1 93.06 273 LEU B O 1
ATOM 4672 N N . ARG B 1 274 ? 19.406 28.672 9.109 1 91.62 274 ARG B N 1
ATOM 4673 C CA . ARG B 1 274 ? 18.453 28.859 10.195 1 91.62 274 ARG B CA 1
ATOM 4674 C C . ARG B 1 274 ? 18.422 30.312 10.641 1 91.62 274 ARG B C 1
ATOM 4676 O O . ARG B 1 274 ? 17.359 30.891 10.852 1 91.62 274 ARG B O 1
ATOM 4683 N N . ASP B 1 275 ? 19.578 30.797 10.797 1 92.38 275 ASP B N 1
ATOM 4684 C CA . ASP B 1 275 ? 19.688 32.188 11.227 1 92.38 275 ASP B CA 1
ATOM 4685 C C . ASP B 1 275 ? 19.047 33.125 10.211 1 92.38 275 ASP B C 1
ATOM 4687 O O . ASP B 1 275 ? 18.406 34.125 10.594 1 92.38 275 ASP B O 1
ATOM 4691 N N . LEU B 1 276 ? 19.25 32.844 8.938 1 94.44 276 LEU B N 1
ATOM 4692 C CA . LEU B 1 276 ? 18.625 33.656 7.887 1 94.44 276 LEU B CA 1
ATOM 4693 C C . LEU B 1 276 ? 17.109 33.531 7.965 1 94.44 276 LEU B C 1
ATOM 4695 O O . LEU B 1 276 ? 16.406 34.531 7.754 1 94.44 276 LEU B O 1
ATOM 4699 N N . VAL B 1 277 ? 16.594 32.375 8.25 1 95.19 277 VAL B N 1
ATOM 4700 C CA . VAL B 1 277 ? 15.156 32.156 8.344 1 95.19 277 VAL B CA 1
ATOM 4701 C C . VAL B 1 277 ? 14.57 33 9.477 1 95.19 277 VAL B C 1
ATOM 4703 O O . VAL B 1 277 ? 13.5 33.594 9.336 1 95.19 277 VAL B O 1
ATOM 4706 N N . ILE B 1 278 ? 15.297 33.062 10.578 1 92.81 278 ILE B N 1
ATOM 4707 C CA . ILE B 1 278 ? 14.867 33.844 11.727 1 92.81 278 ILE B CA 1
ATOM 4708 C C . ILE B 1 278 ? 14.961 35.312 11.406 1 92.81 278 ILE B C 1
ATOM 4710 O O . ILE B 1 278 ? 14.039 36.094 11.703 1 92.81 278 ILE B O 1
ATOM 4714 N N . LYS B 1 279 ? 16.094 35.656 10.789 1 94.19 279 LYS B N 1
ATOM 4715 C CA . LYS B 1 279 ? 16.328 37.062 10.43 1 94.19 279 LYS B CA 1
ATOM 4716 C C . LYS B 1 279 ? 15.211 37.594 9.539 1 94.19 279 LYS B C 1
ATOM 4718 O O . LYS B 1 279 ? 14.742 38.719 9.742 1 94.19 279 LYS B O 1
ATOM 4723 N N . TYR B 1 280 ? 14.805 36.812 8.625 1 95.56 280 TYR B N 1
ATOM 4724 C CA . TYR B 1 280 ? 13.797 37.25 7.672 1 95.56 280 TYR B CA 1
ATOM 4725 C C . TYR B 1 280 ? 12.398 36.844 8.133 1 95.56 280 TYR B C 1
ATOM 4727 O O . TYR B 1 280 ? 11.492 36.688 7.309 1 95.56 280 TYR B O 1
ATOM 4735 N N . GLU B 1 281 ? 12.172 36.562 9.367 1 94.69 281 GLU B N 1
ATOM 4736 C CA . GLU B 1 281 ? 10.914 36.406 10.102 1 94.69 281 GLU B CA 1
ATOM 4737 C C . GLU B 1 281 ? 10.102 35.219 9.555 1 94.69 281 GLU B C 1
ATOM 4739 O O . GLU B 1 281 ? 8.867 35.281 9.523 1 94.69 281 GLU B O 1
ATOM 4744 N N . GLY B 1 282 ? 10.773 34.312 9.016 1 95.56 282 GLY B N 1
ATOM 4745 C CA . GLY B 1 282 ? 10.086 33.094 8.555 1 95.56 282 GLY B CA 1
ATOM 4746 C C . GLY B 1 282 ? 9.352 32.375 9.656 1 95.56 282 GLY B C 1
ATOM 4747 O O . GLY B 1 282 ? 8.211 31.938 9.477 1 95.56 282 GLY B O 1
ATOM 4748 N N . VAL B 1 283 ? 9.969 32.25 10.797 1 94.31 283 VAL B N 1
ATOM 4749 C CA . VAL B 1 283 ? 9.398 31.547 11.945 1 94.31 283 VAL B CA 1
ATOM 4750 C C . VAL B 1 283 ? 8.18 32.312 12.461 1 94.31 283 VAL B C 1
ATOM 4752 O O . VAL B 1 283 ? 7.133 31.703 12.727 1 94.31 283 VAL B O 1
ATOM 4755 N N . LYS B 1 284 ? 8.281 33.594 12.562 1 94.88 284 LYS B N 1
ATOM 4756 C CA . LYS B 1 284 ? 7.184 34.406 13.055 1 94.88 284 LYS B CA 1
ATOM 4757 C C . LYS B 1 284 ? 5.961 34.312 12.148 1 94.88 284 LYS B C 1
ATOM 4759 O O . LYS B 1 284 ? 4.832 34.156 12.633 1 94.88 284 LYS B O 1
ATOM 4764 N N . GLN B 1 285 ? 6.195 34.375 10.906 1 95.94 285 GLN B N 1
ATOM 4765 C CA . GLN B 1 285 ? 5.102 34.281 9.938 1 95.94 285 GLN B CA 1
ATOM 4766 C C . GLN B 1 285 ? 4.449 32.906 9.969 1 95.94 285 GLN B C 1
ATOM 4768 O O . GLN B 1 285 ? 3.223 32.812 9.898 1 95.94 285 GLN B O 1
ATOM 4773 N N . ALA B 1 286 ? 5.273 31.906 10.031 1 95.5 286 ALA B N 1
ATOM 4774 C CA . ALA B 1 286 ? 4.746 30.547 10.117 1 95.5 286 ALA B CA 1
ATOM 4775 C C . ALA B 1 286 ? 3.908 30.359 11.375 1 95.5 286 ALA B C 1
ATOM 4777 O O . ALA B 1 286 ? 2.879 29.672 11.352 1 95.5 286 ALA B O 1
ATOM 4778 N N . TYR B 1 287 ? 4.359 30.938 12.438 1 94.44 287 TYR B N 1
ATOM 4779 C CA . TYR B 1 287 ? 3.625 30.859 13.695 1 94.44 287 TYR B CA 1
ATOM 4780 C C . TYR B 1 287 ? 2.266 31.547 13.578 1 94.44 287 TYR B C 1
ATOM 4782 O O . TYR B 1 287 ? 1.269 31.047 14.109 1 94.44 287 TYR B O 1
ATOM 4790 N N . THR B 1 288 ? 2.248 32.656 12.945 1 95.62 288 THR B N 1
ATOM 4791 C CA . THR B 1 288 ? 0.989 33.344 12.719 1 95.62 288 THR B CA 1
ATOM 4792 C C . THR B 1 288 ? 0.021 32.5 11.93 1 95.62 288 THR B C 1
ATOM 4794 O O . THR B 1 288 ? -1.169 32.438 12.242 1 95.62 288 THR B O 1
ATOM 4797 N N . MET B 1 289 ? 0.51 31.859 10.938 1 95.5 289 MET B N 1
ATOM 4798 C CA . MET B 1 289 ? -0.312 30.953 10.141 1 95.5 289 MET B CA 1
ATOM 4799 C C . MET B 1 289 ? -0.84 29.797 10.992 1 95.5 289 MET B C 1
ATOM 4801 O O . MET B 1 289 ? -2.012 29.438 10.883 1 95.5 289 MET B O 1
ATOM 4805 N N . ALA B 1 290 ? 0.05 29.203 11.789 1 94.69 290 ALA B N 1
ATOM 4806 C CA . ALA B 1 290 ? -0.343 28.109 12.68 1 94.69 290 ALA B CA 1
ATOM 4807 C C . ALA B 1 290 ? -1.43 28.562 13.648 1 94.69 290 ALA B C 1
ATOM 4809 O O . ALA B 1 290 ? -2.373 27.828 13.922 1 94.69 290 ALA B O 1
ATOM 4810 N N . GLN B 1 291 ? -1.299 29.75 14.133 1 94.19 291 GLN B N 1
ATOM 4811 C CA . GLN B 1 291 ? -2.262 30.312 15.078 1 94.19 291 GLN B CA 1
ATOM 4812 C C . GLN B 1 291 ? -3.625 30.516 14.422 1 94.19 291 GLN B C 1
ATOM 4814 O O . GLN B 1 291 ? -4.66 30.25 15.039 1 94.19 291 GLN B O 1
ATOM 4819 N N . GLN B 1 292 ? -3.598 31 13.25 1 95.69 292 GLN B N 1
ATOM 4820 C CA . GLN B 1 292 ? -4.848 31.188 12.516 1 95.69 292 GLN B CA 1
ATOM 4821 C C . GLN B 1 292 ? -5.586 29.875 12.344 1 95.69 292 GLN B C 1
ATOM 4823 O O . GLN B 1 292 ? -6.801 29.797 12.547 1 95.69 292 GLN B O 1
ATOM 4828 N N . ARG B 1 293 ? -4.855 28.859 11.906 1 95.25 293 ARG B N 1
ATOM 4829 C CA . ARG B 1 293 ? -5.461 27.547 11.742 1 95.25 293 ARG B CA 1
ATOM 4830 C C . ARG B 1 293 ? -5.938 27 13.078 1 95.25 293 ARG B C 1
ATOM 4832 O O . ARG B 1 293 ? -6.98 26.328 13.141 1 95.25 293 ARG B O 1
ATOM 4839 N N . THR B 1 294 ? -5.207 27.234 14.133 1 94.44 294 THR B N 1
ATOM 4840 C CA . THR B 1 294 ? -5.586 26.797 15.477 1 94.44 294 THR B CA 1
ATOM 4841 C C . THR B 1 294 ? -6.891 27.469 15.906 1 94.44 294 THR B C 1
ATOM 4843 O O . THR B 1 294 ? -7.762 26.812 16.484 1 94.44 294 THR B O 1
ATOM 4846 N N . GLU B 1 295 ? -6.973 28.703 15.625 1 95.25 295 GLU B N 1
ATOM 4847 C CA . GLU B 1 295 ? -8.18 29.453 15.977 1 95.25 295 GLU B CA 1
ATOM 4848 C C . GLU B 1 295 ? -9.391 28.922 15.219 1 95.25 295 GLU B C 1
ATOM 4850 O O . GLU B 1 295 ? -10.484 28.781 15.781 1 95.25 295 GLU B O 1
ATOM 4855 N N . LEU B 1 296 ? -9.211 28.641 13.969 1 95.94 296 LEU B N 1
ATOM 4856 C CA . LEU B 1 296 ? -10.289 28.062 13.172 1 95.94 296 LEU B CA 1
ATOM 4857 C C . LEU B 1 296 ? -10.711 26.719 13.734 1 95.94 296 LEU B C 1
ATOM 4859 O O . LEU B 1 296 ? -11.914 26.422 13.828 1 95.94 296 LEU B O 1
ATOM 4863 N N . ALA B 1 297 ? -9.727 25.875 14.047 1 96.19 297 ALA B N 1
ATOM 4864 C CA . ALA B 1 297 ? -10.016 24.562 14.617 1 96.19 297 ALA B CA 1
ATOM 4865 C C . ALA B 1 297 ? -10.773 24.688 15.938 1 96.19 297 ALA B C 1
ATOM 4867 O O . ALA B 1 297 ? -11.773 24 16.156 1 96.19 297 ALA B O 1
ATOM 4868 N N . THR B 1 298 ? -10.328 25.609 16.812 1 95.25 298 THR B N 1
ATOM 4869 C CA . THR B 1 298 ? -10.945 25.812 18.125 1 95.25 298 THR B CA 1
ATOM 4870 C C . THR B 1 298 ? -12.359 26.359 17.969 1 95.25 298 THR B C 1
ATOM 4872 O O . THR B 1 298 ? -13.273 25.953 18.688 1 95.25 298 THR B O 1
ATOM 4875 N N . ALA B 1 299 ? -12.5 27.312 17.078 1 96.44 299 ALA B N 1
ATOM 4876 C CA . ALA B 1 299 ? -13.828 27.859 16.828 1 96.44 299 ALA B CA 1
ATOM 4877 C C . ALA B 1 299 ? -14.789 26.781 16.359 1 96.44 299 ALA B C 1
ATOM 4879 O O . ALA B 1 299 ? -15.969 26.781 16.734 1 96.44 299 ALA B O 1
ATOM 4880 N N . GLY B 1 300 ? -14.336 25.922 15.516 1 96.44 300 GLY B N 1
ATOM 4881 C CA . GLY B 1 300 ? -15.148 24.797 15.062 1 96.44 300 GLY B CA 1
ATOM 4882 C C . GLY B 1 300 ? -15.531 23.859 16.188 1 96.44 300 GLY B C 1
ATOM 4883 O O . GLY B 1 300 ? -16.672 23.391 16.25 1 96.44 300 GLY B O 1
ATOM 4884 N N . LEU B 1 301 ? -14.602 23.578 17.031 1 96.94 301 LEU B N 1
ATOM 4885 C CA . LEU B 1 301 ? -14.844 22.688 18.156 1 96.94 301 LEU B CA 1
ATOM 4886 C C . LEU B 1 301 ? -15.875 23.281 19.125 1 96.94 301 LEU B C 1
ATOM 4888 O O . LEU B 1 301 ? -16.719 22.562 19.656 1 96.94 301 LEU B O 1
ATOM 4892 N N . GLN B 1 302 ? -15.82 24.547 19.281 1 96 302 GLN B N 1
ATOM 4893 C CA . GLN B 1 302 ? -16.719 25.234 20.219 1 96 302 GLN B CA 1
ATOM 4894 C C . GLN B 1 302 ? -18.156 25.172 19.734 1 96 302 GLN B C 1
ATOM 4896 O O . GLN B 1 302 ? -19.094 25.281 20.547 1 96 302 GLN B O 1
ATOM 4901 N N . LYS B 1 303 ? -18.359 24.938 18.484 1 95.25 303 LYS B N 1
ATOM 4902 C CA . LYS B 1 303 ? -19.703 24.875 17.906 1 95.25 303 LYS B CA 1
ATOM 4903 C C . LYS B 1 303 ? -20.297 23.484 18.047 1 95.25 303 LYS B C 1
ATOM 4905 O O . LYS B 1 303 ? -21.5 23.281 17.797 1 95.25 303 LYS B O 1
ATOM 4910 N N . LEU B 1 304 ? -19.516 22.578 18.469 1 95.94 304 LEU B N 1
ATOM 4911 C CA . LEU B 1 304 ? -20.016 21.219 18.656 1 95.94 304 LEU B CA 1
ATOM 4912 C C . LEU B 1 304 ? -20.922 21.141 19.875 1 95.94 304 LEU B C 1
ATOM 4914 O O . LEU B 1 304 ? -20.875 22 20.75 1 95.94 304 LEU B O 1
ATOM 4918 N N . PRO B 1 305 ? -21.766 20.109 19.891 1 94.69 305 PRO B N 1
ATOM 4919 C CA . PRO B 1 305 ? -22.625 19.953 21.062 1 94.69 305 PRO B CA 1
ATOM 4920 C C . PRO B 1 305 ? -21.828 19.891 22.375 1 94.69 305 PRO B C 1
ATOM 4922 O O . PRO B 1 305 ? -20.812 19.219 22.453 1 94.69 305 PRO B O 1
ATOM 4925 N N . ALA B 1 306 ? -22.344 20.516 23.375 1 94.56 306 ALA B N 1
ATOM 4926 C CA . ALA B 1 306 ? -21.656 20.578 24.656 1 94.56 306 ALA B CA 1
ATOM 4927 C C . ALA B 1 306 ? -21.609 19.203 25.328 1 94.56 306 ALA B C 1
ATOM 4929 O O . ALA B 1 306 ? -22.531 18.406 25.172 1 94.56 306 ALA B O 1
ATOM 4930 N N . GLY B 1 307 ? -20.469 19.016 26.078 1 92.69 307 GLY B N 1
ATOM 4931 C CA . GLY B 1 307 ? -20.297 17.75 26.781 1 92.69 307 GLY B CA 1
ATOM 4932 C C . GLY B 1 307 ? -18.844 17.359 26.969 1 92.69 307 GLY B C 1
ATOM 4933 O O . GLY B 1 307 ? -17.938 18.141 26.656 1 92.69 307 GLY B O 1
ATOM 4934 N N . ALA B 1 308 ? -18.688 16.25 27.531 1 91.94 308 ALA B N 1
ATOM 4935 C CA . ALA B 1 308 ? -17.344 15.781 27.875 1 91.94 308 ALA B CA 1
ATOM 4936 C C . ALA B 1 308 ? -16.484 15.609 26.609 1 91.94 308 ALA B C 1
ATOM 4938 O O . ALA B 1 308 ? -15.289 15.891 26.625 1 91.94 308 ALA B O 1
ATOM 4939 N N . ALA B 1 309 ? -17.172 15.148 25.562 1 93.06 309 ALA B N 1
ATOM 4940 C CA . ALA B 1 309 ? -16.438 14.938 24.328 1 93.06 309 ALA B CA 1
ATOM 4941 C C . ALA B 1 309 ? -15.883 16.25 23.766 1 93.06 309 ALA B C 1
ATOM 4943 O O . ALA B 1 309 ? -14.719 16.328 23.391 1 93.06 309 ALA B O 1
ATOM 4944 N N . ARG B 1 310 ? -16.688 17.25 23.734 1 95.56 310 ARG B N 1
ATOM 4945 C CA . ARG B 1 310 ? -16.25 18.562 23.266 1 95.56 310 ARG B CA 1
ATOM 4946 C C . ARG B 1 310 ? -15.125 19.109 24.125 1 95.56 310 ARG B C 1
ATOM 4948 O O . ARG B 1 310 ? -14.133 19.625 23.609 1 95.56 310 ARG B O 1
ATOM 4955 N N . ASP B 1 311 ? -15.281 18.984 25.391 1 94.94 311 ASP B N 1
ATOM 4956 C CA . ASP B 1 311 ? -14.289 19.5 26.312 1 94.94 311 ASP B CA 1
ATOM 4957 C C . ASP B 1 311 ? -12.938 18.812 26.109 1 94.94 311 ASP B C 1
ATOM 4959 O O . ASP B 1 311 ? -11.898 19.469 26.125 1 94.94 311 ASP B O 1
ATOM 4963 N N . ASP B 1 312 ? -13 17.547 25.984 1 94.44 312 ASP B N 1
ATOM 4964 C CA . ASP B 1 312 ? -11.773 16.797 25.766 1 94.44 312 ASP B CA 1
ATOM 4965 C C . ASP B 1 312 ? -11.117 17.188 24.438 1 94.44 312 ASP B C 1
ATOM 4967 O O . ASP B 1 312 ? -9.891 17.281 24.359 1 94.44 312 ASP B O 1
ATOM 4971 N N . LEU B 1 313 ? -11.938 17.359 23.422 1 95.88 313 LEU B N 1
ATOM 4972 C CA . LEU B 1 313 ? -11.422 17.781 22.125 1 95.88 313 LEU B CA 1
ATOM 4973 C C . LEU B 1 313 ? -10.734 19.141 22.219 1 95.88 313 LEU B C 1
ATOM 4975 O O . LEU B 1 313 ? -9.648 19.312 21.672 1 95.88 313 LEU B O 1
ATOM 4979 N N . ILE B 1 314 ? -11.383 20.031 22.891 1 94.62 314 ILE B N 1
ATOM 4980 C CA . ILE B 1 314 ? -10.828 21.375 23.031 1 94.62 314 ILE B CA 1
ATOM 4981 C C . ILE B 1 314 ? -9.523 21.297 23.844 1 94.62 314 ILE B C 1
ATOM 4983 O O . ILE B 1 314 ? -8.516 21.875 23.438 1 94.62 314 ILE B O 1
ATOM 4987 N N . ARG B 1 315 ? -9.531 20.609 24.906 1 92.75 315 ARG B N 1
ATOM 4988 C CA . ARG B 1 315 ? -8.344 20.453 25.734 1 92.75 315 ARG B CA 1
ATOM 4989 C C . ARG B 1 315 ? -7.191 19.844 24.953 1 92.75 315 ARG B C 1
ATOM 4991 O O . ARG B 1 315 ? -6.059 20.328 25.016 1 92.75 315 ARG B O 1
ATOM 4998 N N . LEU B 1 316 ? -7.465 18.766 24.266 1 92.62 316 LEU B N 1
ATOM 4999 C CA . LEU B 1 316 ? -6.449 18.078 23.469 1 92.62 316 LEU B CA 1
ATOM 5000 C C . LEU B 1 316 ? -5.871 18.984 22.406 1 92.62 316 LEU B C 1
ATOM 5002 O O . LEU B 1 316 ? -4.648 19.062 22.25 1 92.62 316 LEU B O 1
ATOM 5006 N N . THR B 1 317 ? -6.75 19.641 21.703 1 93.25 317 THR B N 1
ATOM 5007 C CA . THR B 1 317 ? -6.332 20.516 20.594 1 93.25 317 THR B CA 1
ATOM 5008 C C . THR B 1 317 ? -5.496 21.672 21.125 1 93.25 317 THR B C 1
ATOM 5010 O O . THR B 1 317 ? -4.477 22.031 20.516 1 93.25 317 THR B O 1
ATOM 5013 N N . GLU B 1 318 ? -5.863 22.188 22.203 1 89.19 318 GLU B N 1
ATOM 5014 C CA . GLU B 1 318 ? -5.113 23.297 22.797 1 89.19 318 GLU B CA 1
ATOM 5015 C C . GLU B 1 318 ? -3.75 22.828 23.312 1 89.19 318 GLU B C 1
ATOM 5017 O O . GLU B 1 318 ? -2.756 23.547 23.172 1 89.19 318 GLU B O 1
ATOM 5022 N N . SER B 1 319 ? -3.748 21.688 23.875 1 87.38 319 SER B N 1
ATOM 5023 C CA . SER B 1 319 ? -2.48 21.156 24.359 1 87.38 319 SER B CA 1
ATOM 5024 C C . SER B 1 319 ? -1.527 20.875 23.188 1 87.38 319 SER B C 1
ATOM 5026 O O . SER B 1 319 ? -0.311 21.016 23.328 1 87.38 319 SER B O 1
ATOM 5028 N N . LEU B 1 320 ? -2.062 20.453 22.156 1 84.88 320 LEU B N 1
ATOM 5029 C CA . LEU B 1 320 ? -1.267 20.094 20.984 1 84.88 320 LEU B CA 1
ATOM 5030 C C . LEU B 1 320 ? -0.76 21.359 20.281 1 84.88 320 LEU B C 1
ATOM 5032 O O . LEU B 1 320 ? 0.387 21.406 19.828 1 84.88 320 LEU B O 1
ATOM 5036 N N . LEU B 1 321 ? -1.619 22.328 20.203 1 83.44 321 LEU B N 1
ATOM 5037 C CA . LEU B 1 321 ? -1.338 23.438 19.297 1 83.44 321 LEU B CA 1
ATOM 5038 C C . LEU B 1 321 ? -0.802 24.641 20.078 1 83.44 321 LEU B C 1
ATOM 5040 O O . LEU B 1 321 ? -0.179 25.531 19.484 1 83.44 321 LEU B O 1
ATOM 5044 N N . LYS B 1 322 ? -1.21 24.719 21.328 1 72.88 322 LYS B N 1
ATOM 5045 C CA . LYS B 1 322 ? -0.703 25.828 22.125 1 72.88 322 LYS B CA 1
ATOM 5046 C C . LYS B 1 322 ? 0.568 25.438 22.875 1 72.88 322 LYS B C 1
ATOM 5048 O O . LYS B 1 322 ? 1.098 26.219 23.672 1 72.88 322 LYS B O 1
ATOM 5053 N N . ARG B 1 323 ? 0.992 24.141 22.578 1 58.06 323 ARG B N 1
ATOM 5054 C CA . ARG B 1 323 ? 2.248 23.703 23.188 1 58.06 323 ARG B CA 1
ATOM 5055 C C . ARG B 1 323 ? 3.357 24.719 22.938 1 58.06 323 ARG B C 1
ATOM 5057 O O . ARG B 1 323 ? 3.637 25.078 21.797 1 58.06 323 ARG B O 1
ATOM 5064 N N . LYS B 1 324 ? 3.283 25.734 23.703 1 49.47 324 LYS B N 1
ATOM 5065 C CA . LYS B 1 324 ? 4.422 26.641 23.875 1 49.47 324 LYS B CA 1
ATOM 5066 C C . LYS B 1 324 ? 5.738 25.859 23.828 1 49.47 324 LYS B C 1
ATOM 5068 O O . LYS B 1 324 ? 5.797 24.703 24.25 1 49.47 324 LYS B O 1
ATOM 5073 N N . SER B 1 325 ? 6.754 26.328 22.969 1 38.59 325 SER B N 1
ATOM 5074 C CA . SER B 1 325 ? 8.141 25.938 23.172 1 38.59 325 SER B CA 1
ATOM 5075 C C . SER B 1 325 ? 8.438 25.672 24.641 1 38.59 325 SER B C 1
ATOM 5077 O O . SER B 1 325 ? 7.824 26.281 25.531 1 38.59 325 SER B O 1
#

Secondary structure (DSSP, 8-state):
----GGGGG-TTTHHHHHHHHHHHHHH---S-HHHHHHHHHHHHS----HHHHHHHHHGGGS---HHHHHHHHHHHHHHHHHHHHHHHHHHT-SEETTEE-HHHHH-HHHHHHHHHHHHHHHHHHHHHH-S-HHHHHHHHHHHHHHHHHHHHHHHTTT-TT--HHHHHHHHIIIIIHHHHHHHHHHHHHTT--HHHHHHHHHHHHHHHHHHHHHHHHHHHHS-TTT-SS-TTHHHHTT---HHHHHHHHH-HHHHHHHHTTGGG--HHHHHHHHHHHHHTTHHHHHHHHHHHHHHHHHHHHHTSPSSHHHHHHHHHHHHHHS---/----GGGGG-TTTHHHHHHHHHHHHHH---S-HHHHHHHHHHHHS----HHHHHHHHHGGGS---HHHHHHHHHHHHHHHHHHHHHHHHHHT-SEETTEE-HHHHH-HHHHHHHHHHHHHHHHHHHHHH-S-HHHHHHHHHHHHHHHHHHHHHHHTTT-TT--HHHHHHHHIIIIIHHHHHHHHHHHHHTT--HHHHHHHHHHHHHHHHHHHHHHHHHHHHS-TTT-SS-TTHHHHTT---HHHHHHHHH-GGGTHHHHTTGGG--HHHHHHHHHHHHHTTHHHHHHHHHHHHHHHHHHHHHTSPSSHHHHHHHHHHHHHHS---

Sequence (650 aa):
MKIHPMWHEYPTLAPELASALTLIEKQITTNNTPVAKAIMEMINGGGKLLRPAYCLLFSRFQDTDREKMIALAAAIETLHTATLIHDDIIDKSPTRRNQVTIQKQFGPDTAVYAGDYLFVVCFKLLAHYASSLRSIQQDSGSMEKILKGELDQMATRYQTQITINDYLKQVSGKTGQLFALSCFVGAYESGGTTNFAKTAEKIGMNIGIAFQLLDDILDYTSDGETLGKPVYEDVRSGVYSAPLILAMQRDRQAFLPLLAKKEHISDTEMIQLRDLVIKYEGVKQAYTMAQQRTELATAGLQKLPAGAARDDLIRLTESLLKRKSMKIHPMWHEYPTLAPELASALTLIEKQITTNNTPVAKAIMEMINGGGKLLRPAYCLLFSRFQDTDREKMIALAAAIETLHTATLIHDDIIDKSPTRRNQVTIQKQFGPDTAVYAGDYLFVVCFKLLAHYASSLRSIQQDSGSMEKILKGELDQMATRYQTQITINDYLKQVSGKTGQLFALSCFVGAYESGGTTNFAKTAEKIGMNIGIAFQLLDDILDYTSDGETLGKPVYEDVRSGVYSAPLILAMQRDRQAFLPLLAKKEHISDTEMIQLRDLVIKYEGVKQAYTMAQQRTELATAGLQKLPAGAARDDLIRLTESLLKRKS

=== Feature glossary ===
Key to the feature types in this record:

Secondary structure (8-state, DSSP). Secondary structure is the local, repeating backbone conformation. DSSP classifies it into eight states by reading the hydrogen-bond network: three helix types (H, G, I), two β types (E, B), two non-regular types (T, S), and unstructured coil (-).

Backbone torsions (φ/ψ). Backbone dihedral angles. Every residue except chain termini has a φ (preceding-C → N → Cα → C) and a ψ (N → Cα → C → next-N). They are reported in degrees following the IUPAC sign convention. Secondary structure is essentially a statement about which (φ, ψ) basin each residue occupies.

Predicted aligned error. Predicted Aligned Error (PAE) is an AlphaFold confidence matrix: entry (i, j) is the expected error in the position of residue j, in ångströms, when the prediction is superimposed on the true structure at residue i. Low PAE within a block of residues means that block is internally rigid and well-predicted; high PAE between two blocks means their relative placement is uncertain even if each block individually is confident.

B-factor. B-factor (Debye–Waller factor) reflects atomic displacement in the crystal lattice. It is an experimental observable (units Å²), not a prediction; low values mean the atom is pinned down, high values mean it moves or is heterogeneous across the crystal.

Secondary structure (3-state, P-SEA). Three-state secondary structure (P-SEA) collapses the eight DSSP classes into helix (a), strand (b), and coil (c). P-SEA assigns these from Cα geometry alone — distances and angles — without requiring backbone oxygens, so it works on any Cα trace.

Sequence. Primary structure: the covalent order of the twenty standard amino acids along the backbone. Two proteins with the same sequence will (almost always) fold to the same structure; two with 30% identity often share a fold but not the details.

pLDDT. pLDDT is the predicted lDDT-Cα score: AlphaFold's confidence that the local environment of each residue (all inter-atomic distances within 15 Å) is correctly placed. It is a per-residue number between 0 and 100, with higher meaning more reliable.

InterPro / GO / CATH / organism. Functional annotations link the protein to curated databases. InterPro entries identify conserved domains and families by matching the sequence against member-database signatures (Pfam, PROSITE, CDD, …). Gene Ontology (GO) terms describe molecular function, biological process, and cellular component in a controlled vocabulary. CATH places the structure in a hierarchical fold classification (Class/Architecture/Topology/Homologous-superfamily). The organism is the source species.

Contact-map, Ramachandran, and PAE plots. Three diagnostic plots accompany the record. The Cα contact map visualizes the tertiary structure as a 2D adjacency matrix (8 Å cutoff, sequence-local contacts suppressed). The Ramachandran plot shows the distribution of backbone (φ, ψ) torsions, with points in the α and β basins reflecting secondary structure content. The PAE plot shows AlphaFold's inter-residue confidence as a color matrix.

mmCIF coordinates. The mmCIF table is the protein's shape written out atom by atom. For each backbone N, Cα, C, and carbonyl O, it records an (x, y, z) coordinate triple in Å plus the residue type, chain letter, and residue number.

Radius of gyration, Cα contacts, bounding box. Three whole-structure scalars: the radius of gyration (RMS distance of Cα from centroid, in Å), the count of Cα–Cα contacts (pairs closer than 8 Å and separated by more than four residues in sequence — i.e. tertiary, not local, contacts), and the bounding-box dimensions. Together they distinguish compact globular folds from extended fibres or disordered chains.

Foldseek 3Di. The Foldseek 3Di string encodes local tertiary geometry as a 20-letter alphabet — one character per residue — derived from the relative positions of nearby Cα atoms. Unlike the amino-acid sequence, 3Di is a direct function of the 3D structure, so two proteins with the same fold have similar 3Di strings even at low sequence identity.

Rendered structure images. Six rendered views show the 3D structure from the faces of a cube — i.e. along ±x, ±y, ±z. Rendering representation is drawn randomly per protein from cartoon (secondary-structure ribbons), sticks (backbone bonds), or molecular surface; coloring is either N→C rainbow (blue at the N-terminus through red at the C-terminus) or one color per chain.

Nearest PDB structures. The Foldseek neighbor list gives the closest experimentally determined structures in the PDB, ranked by structural alignment. TM-score near 1 means near-identical fold; near 0.3 means only rough topology match. This is how one finds what a novel AlphaFold prediction most resembles in the solved-structure universe.

Solvent-accessible surface area. SASA measures how much of the protein is reachable by solvent. It is computed by rolling a water-sized probe over the atomic surface and summing the exposed area (Å²). Per-residue SASA distinguishes core (buried, low SASA) from surface (exposed, high SASA) residues; total SASA is a whole-molecule size measure.